Protein 1U3S (pdb70)

B-factor: mean 28.12, std 11.16, range [7.68, 67.07]

InterPro domains:
  IPR000536 Nuclear hormone receptor, ligand-binding domain [PF00104] (287-480)
  IPR000536 Nuclear hormone receptor, ligand-binding domain [PS51843] (264-498)
  IPR000536 Nuclear hormone receptor, ligand-binding domain [SM00430] (300-469)
  IPR001628 Zinc finger, nuclear hormone receptor-type [PF00105] (148-216)
  IPR001628 Zinc finger, nuclear hormone receptor-type [PR00047] (149-165)
  IPR001628 Zinc finger, nuclear hormone receptor-type [PR00047] (165-180)
  IPR001628 Zinc finger, nuclear hormone receptor-type [PR00047] (198-206)
  IPR001628 Zinc finger, nuclear hormone receptor-type [PR00047] (206-214)
  IPR001628 Zinc finger, nuclear hormone receptor-type [PS00031] (149-175)
  IPR001628 Zinc finger, nuclear hormone receptor-type [PS51030] (146-221)
  IPR001628 Zinc finger, nuclear hormone receptor-type [SM00399] (146-217)
  IPR001723 Nuclear hormone receptor [PR00398] (210-220)
  IPR001723 Nuclear hormone receptor [PR00398] (301-322)
  IPR001723 Nuclear hormone receptor [PR00398] (322-338)
  IPR001723 Nuclear hormone receptor [PR00398] (390-405)
  IPR001723 Nuclear hormone receptor [PR00398] (457-474)
  IPR013088 Zinc finger, NHR/GATA-type [G3DSA:3.30.50.10] (141-246)
  IPR021064 Estrogen receptor beta-like, N-terminal [PF12497] (12-125)
  IPR024178 Estrogen receptor/oestrogen-related receptor [PIRSF002527] (24-518)
  IPR028355 Estrogen receptor beta/gamma [PIRSF500102] (14-525)

CATH classification: 1.10.565.10

Sequence (468 aa):
LSPEQLVLTLLEAEPPHVLISRPSAPFTEASMMMSLTKLADKELVHMISWAKKIPGFVELSLFDQVRLLESCWMEVLMMGLMWRSIDHPGKLIFAPDLVLDRDEGKCVEGILEIFDMLLATTSRFRELKLQHKEYLCVKAMILLNSSMYADSSRKLAHLLNAVTDALVWVIAKSGISSQQQSMRLANLLMLLSHVRHASNKGMEHLLNMKCKNVVPVYDLLLEMLNAKLVQLLTTTLSPEQLVLTLLEAEPPHVLISRPSAPFTEASMMMSLTKLADKELVHMISWAKKIPGFVELSLFDQVRLLESCWMEVLMMGLMWRSIDHPGKLIFAPDLVLDRDEGKCVEGILEIFDMLLATTSRFRELKLQHKEYLCVKAMILLNSSSSRKLAHLLNAVTDALVWVIAKSGISSQQQSMRLANLLMLLSHVRHASNKGMEHLLNMKCKNVVPVYDLLLEMLNAKLVQLLTTT

Secondary structure (DSSP, 8-state):
--HHHHHHHHHTTPPPP------S----HHHHHHHHHHHHHHHHHHHHHHHHTSTTGGGS-HHHHHHHHHHHHHHHHHHHHHHHHTTSTT-EEEETTEEE-TTTTSSSTTHHHHHHHHHHHHHHHHHHT--HHHHHHHHHHHHHHSS---HHHHHHHHHHHHHHHHHHHHHHHT---HHHHHHHHHHHHHHHHHHHHHHHHHHHHHHHHHHHT-S---HHHHHHHH-/--HHHHHHHHHHTPPPPPP-BPPSSS--HHHHHHHHHHHHHHHHHHHHHHHTTSTTSTTS-HHHHHHHHHHHHHHHHHHHHHHHTTTSTT-EEEETBEEE-SGGGGSSTTHHHHHHHHHHHHHHHHHHT--HHHHHHHHHHHHHH---HHHHHHHHHHHHHHHHHHHHTT---HHHHHHHHHHHHHHHHHHHHHHHHHHHHHHHHHHHTSS---HHHHHHHH-/-HHHHHS--/-HHHHHHH-

Organism: Homo sapiens (NCBI:txid9606)

Foldseek 3Di:
DDLVVLLVLLVVLDFDADDQPDDQDDDAPLRQLQSVQSLLQVVLVSVLSSQVSRPLLVVAPPVLNLQLCLQQSLLLLLLVQLVVCLPPQQWGCSHPRRIDGLVSLVNDPLRSVLVVLSNVLSVLCNVLVPDPSLSSLLSNLCSLVGDDAVVNRVSSVVSNVSSLSSNLVVLVVVVDDPVVSVVSSCSSVVCSVSSSVSSVSVLVVVVVCVVVVSYPNDDVNVVSSVD/DVVVVVVDD/DALVVLLVQLVVLDFDFDADAQDPDQDAQQSVLARLQVLLVVVLVSVLSSQVSRPLSVVAPPVVNVQLCLLQSLLLLLLVQLVVCLVPQQWTPNGPNDIDGLVSLPSHPPCSVLVVLSNVLSVLCSVLVPDPSLSSLVSSLSSLVSGVPVSSVVSNVSSLNSNLVVLVVVPDDPVVSVVSSVSVVVSSVSSSVSSVSVLVSSVVCVVVVSYDNDDVSVVSSVD/DVVCVVPVD

Structure (mmCIF, N/CA/C/O backbone):
data_1U3S
#
_entry.id   1U3S
#
_cell.length_a   52.264
_cell.length_b   88.204
_cell.length_c   99.611
_cell.angle_alpha   90.00
_cell.angle_beta   90.00
_cell.angle_gamma   90.00
#
_symmetry.space_group_name_H-M   'P 21 21 21'
#
loop_
_entity.id
_entity.type
_entity.pdbx_description
1 polymer 'Estrogen receptor beta'
2 polymer 'steroid receptor coactivator-1'
3 non-polymer 3-(6-HYDROXY-NAPHTHALEN-2-YL)-BENZO[D]ISOOXAZOL-6-OL
4 water water
#
loop_
_atom_site.group_PDB
_atom_site.id
_atom_site.type_symbol
_atom_site.label_atom_id
_atom_site.label_alt_id
_atom_site.label_comp_id
_atom_site.label_asym_id
_atom_site.label_entity_id
_atom_site.label_seq_id
_atom_site.pdbx_PDB_ins_code
_atom_site.Cartn_x
_atom_site.Cartn_y
_atom_site.Cartn_z
_atom_site.occupancy
_atom_site.B_iso_or_equiv
_atom_site.auth_seq_id
_atom_site.auth_comp_id
_atom_site.auth_asym_id
_atom_site.auth_atom_id
_atom_site.pdbx_PDB_model_num
ATOM 1 N N . LEU A 1 3 ? -3.058 20.967 41.945 1.00 27.70 263 LEU A N 1
ATOM 2 C CA . LEU A 1 3 ? -2.109 22.029 42.395 1.00 26.40 263 LEU A CA 1
ATOM 3 C C . LEU A 1 3 ? -2.317 23.257 41.521 1.00 25.40 263 LEU A C 1
ATOM 4 O O . LEU A 1 3 ? -1.845 23.309 40.390 1.00 25.15 263 LEU A O 1
ATOM 9 N N . SER A 1 4 ? -3.036 24.240 42.046 1.00 24.43 264 SER A N 1
ATOM 10 C CA . SER A 1 4 ? -3.317 25.452 41.294 1.00 24.38 264 SER A CA 1
ATOM 11 C C . SER A 1 4 ? -2.077 26.337 41.121 1.00 23.87 264 SER A C 1
ATOM 12 O O . SER A 1 4 ? -1.090 26.195 41.845 1.00 23.48 264 SER A O 1
ATOM 15 N N . PRO A 1 5 ? -2.116 27.256 40.142 1.00 23.15 265 PRO A N 1
ATOM 16 C CA . PRO A 1 5 ? -1.007 28.169 39.871 1.00 23.73 265 PRO A CA 1
ATOM 17 C C . PRO A 1 5 ? -0.577 28.869 41.152 1.00 23.00 265 PRO A C 1
ATOM 18 O O . PRO A 1 5 ? 0.617 29.026 41.419 1.00 21.59 265 PRO A O 1
ATOM 22 N N . GLU A 1 6 ? -1.558 29.274 41.951 1.00 23.31 266 GLU A N 1
ATOM 23 C CA . GLU A 1 6 ? -1.269 29.949 43.208 1.00 25.20 266 GLU A CA 1
ATOM 24 C C . GLU A 1 6 ? -0.463 29.080 44.158 1.00 25.39 266 GLU A C 1
ATOM 25 O O . GLU A 1 6 ? 0.484 29.550 44.777 1.00 25.71 266 GLU A O 1
ATOM 31 N N . GLN A 1 7 ? -0.842 27.815 44.283 1.00 25.88 267 GLN A N 1
ATOM 32 C CA . GLN A 1 7 ? -0.136 26.918 45.183 1.00 26.39 267 GLN A CA 1
ATOM 33 C C . GLN A 1 7 ? 1.251 26.562 44.668 1.00 24.89 267 GLN A C 1
ATOM 34 O O . GLN A 1 7 ? 2.151 26.295 45.455 1.00 24.72 267 GLN A O 1
ATOM 40 N N . LEU A 1 8 ? 1.427 26.566 43.351 1.00 24.03 268 LEU A N 1
ATOM 41 C CA . LEU A 1 8 ? 2.726 26.264 42.768 1.00 22.75 268 LEU A CA 1
ATOM 42 C C . LEU A 1 8 ? 3.653 27.454 43.037 1.00 22.37 268 LEU A C 1
ATOM 43 O O . LEU A 1 8 ? 4.824 27.282 43.381 1.00 22.86 268 LEU A O 1
ATOM 48 N N . VAL A 1 9 ? 3.132 28.667 42.896 1.00 20.70 269 VAL A N 1
ATOM 49 C CA . VAL A 1 9 ? 3.950 29.841 43.164 1.00 20.01 269 VAL A CA 1
ATOM 50 C C . VAL A 1 9 ? 4.347 29.842 44.646 1.00 20.08 269 VAL A C 1
ATOM 51 O O . VAL A 1 9 ? 5.467 30.196 45.000 1.00 19.88 269 VAL A O 1
ATOM 55 N N . LEU A 1 10 ? 3.431 29.435 45.516 1.00 20.30 270 LEU A N 1
ATOM 56 C CA . LEU A 1 10 ? 3.741 29.402 46.936 1.00 21.13 270 LEU A CA 1
ATOM 57 C C . LEU A 1 10 ? 4.911 28.454 47.200 1.00 21.41 270 LEU A C 1
ATOM 58 O O . LEU A 1 10 ? 5.791 28.769 47.994 1.00 22.18 270 LEU A O 1
ATOM 63 N N . THR A 1 11 ? 4.934 27.303 46.533 1.00 21.00 271 THR A N 1
ATOM 64 C CA . THR A 1 11 ? 6.023 26.355 46.735 1.00 21.71 271 THR A CA 1
ATOM 65 C C . THR A 1 11 ? 7.366 26.864 46.203 1.00 21.63 271 THR A C 1
ATOM 66 O O . THR A 1 11 ? 8.424 26.405 46.630 1.00 23.21 271 THR A O 1
ATOM 70 N N . LEU A 1 12 ? 7.331 27.793 45.256 1.00 21.30 272 LEU A N 1
ATOM 71 C CA . LEU A 1 12 ? 8.566 28.365 44.728 1.00 20.41 272 LEU A CA 1
ATOM 72 C C . LEU A 1 12 ? 9.053 29.362 45.773 1.00 19.73 272 LEU A C 1
ATOM 73 O O . LEU A 1 12 ? 10.254 29.460 46.044 1.00 18.84 272 LEU A O 1
ATOM 78 N N . LEU A 1 13 ? 8.113 30.090 46.369 1.00 19.87 273 LEU A N 1
ATOM 79 C CA . LEU A 1 13 ? 8.458 31.060 47.400 1.00 22.03 273 LEU A CA 1
ATOM 80 C C . LEU A 1 13 ? 9.135 30.328 48.544 1.00 23.96 273 LEU A C 1
ATOM 81 O O . LEU A 1 13 ? 10.092 30.831 49.131 1.00 25.88 273 LEU A O 1
ATOM 86 N N . GLU A 1 14 ? 8.629 29.138 48.859 1.00 25.22 274 GLU A N 1
ATOM 87 C CA . GLU A 1 14 ? 9.182 28.330 49.941 1.00 25.62 274 GLU A CA 1
ATOM 88 C C . GLU A 1 14 ? 10.470 27.658 49.513 1.00 25.14 274 GLU A C 1
ATOM 89 O O . GLU A 1 14 ? 11.209 27.129 50.341 1.00 26.55 274 GLU A O 1
ATOM 95 N N . ALA A 1 15 ? 10.735 27.669 48.216 1.00 23.70 275 ALA A N 1
ATOM 96 C CA . ALA A 1 15 ? 11.951 27.074 47.702 1.00 23.56 275 ALA A CA 1
ATOM 97 C C . ALA A 1 15 ? 13.068 28.130 47.631 1.00 23.83 275 ALA A C 1
ATOM 98 O O . ALA A 1 15 ? 14.243 27.786 47.473 1.00 22.65 275 ALA A O 1
ATOM 100 N N . GLU A 1 16 ? 12.702 29.410 47.749 1.00 23.67 276 GLU A N 1
ATOM 101 C CA . GLU A 1 16 ? 13.685 30.492 47.690 1.00 23.58 276 GLU A CA 1
ATOM 102 C C . GLU A 1 16 ? 14.858 30.171 48.600 1.00 24.59 276 GLU A C 1
ATOM 103 O O . GLU A 1 16 ? 14.664 29.817 49.760 1.00 25.04 276 GLU A O 1
ATOM 109 N N . PRO A 1 17 ? 16.093 30.285 48.085 1.00 24.80 277 PRO A N 1
ATOM 110 C CA . PRO A 1 17 ? 17.271 29.997 48.906 1.00 24.93 277 PRO A CA 1
ATOM 111 C C . PRO A 1 17 ? 17.508 31.113 49.923 1.00 25.58 277 PRO A C 1
ATOM 112 O O . PRO A 1 17 ? 16.908 32.185 49.824 1.00 24.99 277 PRO A O 1
ATOM 116 N N . PRO A 1 18 ? 18.369 30.864 50.927 1.00 25.88 278 PRO A N 1
ATOM 117 C CA . PRO A 1 18 ? 18.671 31.868 51.951 1.00 27.15 278 PRO A CA 1
ATOM 118 C C . PRO A 1 18 ? 19.605 32.946 51.417 1.00 29.00 278 PRO A C 1
ATOM 119 O O . PRO A 1 18 ? 20.297 32.739 50.421 1.00 29.45 278 PRO A O 1
ATOM 123 N N . HIS A 1 19 ? 19.614 34.101 52.077 1.00 31.05 279 HIS A N 1
ATOM 124 C CA . HIS A 1 19 ? 20.471 35.200 51.669 1.00 32.64 279 HIS A CA 1
ATOM 125 C C . HIS A 1 19 ? 21.907 34.858 52.023 1.00 32.65 279 HIS A C 1
ATOM 126 O O . HIS A 1 19 ? 22.186 34.346 53.107 1.00 32.74 279 HIS A O 1
ATOM 133 N N . VAL A 1 20 ? 22.812 35.137 51.095 1.00 32.20 280 VAL A N 1
ATOM 134 C CA . VAL A 1 20 ? 24.217 34.830 51.287 1.00 31.90 280 VAL A CA 1
ATOM 135 C C . VAL A 1 20 ? 25.086 36.069 51.410 1.00 32.39 280 VAL A C 1
ATOM 136 O O . VAL A 1 20 ? 24.821 37.101 50.793 1.00 31.70 280 VAL A O 1
ATOM 140 N N . LEU A 1 21 ? 26.128 35.948 52.220 1.00 33.32 281 LEU A N 1
ATOM 141 C CA . LEU A 1 21 ? 27.076 37.023 52.434 1.00 34.77 281 LEU A CA 1
ATOM 142 C C . LEU A 1 21 ? 28.444 36.368 52.316 1.00 36.03 281 LEU A C 1
ATOM 143 O O . LEU A 1 21 ? 28.585 35.184 52.600 1.00 36.32 281 LEU A O 1
ATOM 148 N N . ILE A 1 22 ? 29.448 37.123 51.889 1.00 38.07 282 ILE A N 1
ATOM 149 C CA . ILE A 1 22 ? 30.788 36.568 51.731 1.00 39.73 282 ILE A CA 1
ATOM 150 C C . ILE A 1 22 ? 31.674 36.832 52.944 1.00 41.50 282 ILE A C 1
ATOM 151 O O . ILE A 1 22 ? 32.838 36.431 52.972 1.00 41.28 282 ILE A O 1
ATOM 156 N N . SER A 1 23 ? 31.115 37.504 53.947 1.00 43.53 283 SER A N 1
ATOM 157 C CA . SER A 1 23 ? 31.850 37.827 55.169 1.00 45.04 283 SER A CA 1
ATOM 158 C C . SER A 1 23 ? 33.106 38.646 54.908 1.00 46.28 283 SER A C 1
ATOM 159 O O . SER A 1 23 ? 34.163 38.368 55.470 1.00 47.11 283 SER A O 1
ATOM 162 N N . ARG A 1 24 ? 32.987 39.659 54.058 1.00 47.99 284 ARG A N 1
ATOM 163 C CA . ARG A 1 24 ? 34.121 40.519 53.739 1.00 49.97 284 ARG A CA 1
ATOM 164 C C . ARG A 1 24 ? 33.983 41.879 54.412 1.00 50.70 284 ARG A C 1
ATOM 165 O O . ARG A 1 24 ? 33.112 42.675 54.052 1.00 50.89 284 ARG A O 1
ATOM 173 N N . PRO A 1 25 ? 34.838 42.159 55.408 1.00 51.54 285 PRO A N 1
ATOM 174 C CA . PRO A 1 25 ? 34.772 43.451 56.101 1.00 51.88 285 PRO A CA 1
ATOM 175 C C . PRO A 1 25 ? 34.766 44.559 55.056 1.00 52.35 285 PRO A C 1
ATOM 176 O O . PRO A 1 25 ? 35.670 44.634 54.220 1.00 52.61 285 PRO A O 1
ATOM 180 N N . SER A 1 26 ? 33.736 45.400 55.091 1.00 52.60 286 SER A N 1
ATOM 181 C CA . SER A 1 26 ? 33.605 46.493 54.134 1.00 52.63 286 SER A CA 1
ATOM 182 C C . SER A 1 26 ? 34.966 47.148 53.888 1.00 52.41 286 SER A C 1
ATOM 183 O O . SER A 1 26 ? 35.654 47.542 54.828 1.00 52.81 286 SER A O 1
ATOM 186 N N . ALA A 1 27 ? 35.356 47.239 52.619 1.00 52.27 287 ALA A N 1
ATOM 187 C CA . ALA A 1 27 ? 36.636 47.837 52.239 1.00 51.92 287 ALA A CA 1
ATOM 188 C C . ALA A 1 27 ? 36.726 47.956 50.716 1.00 51.84 287 ALA A C 1
ATOM 189 O O . ALA A 1 27 ? 36.025 47.251 49.990 1.00 51.65 287 ALA A O 1
ATOM 191 N N . PRO A 1 28 ? 37.590 48.857 50.214 1.00 51.78 288 PRO A N 1
ATOM 192 C CA . PRO A 1 28 ? 37.761 49.058 48.771 1.00 51.10 288 PRO A CA 1
ATOM 193 C C . PRO A 1 28 ? 38.108 47.764 48.042 1.00 50.26 288 PRO A C 1
ATOM 194 O O . PRO A 1 28 ? 38.823 46.911 48.573 1.00 50.42 288 PRO A O 1
ATOM 198 N N . PHE A 1 29 ? 37.597 47.633 46.822 1.00 49.18 289 PHE A N 1
ATOM 199 C CA . PHE A 1 29 ? 37.825 46.449 45.998 1.00 47.69 289 PHE A CA 1
ATOM 200 C C . PHE A 1 29 ? 38.989 46.589 45.024 1.00 47.01 289 PHE A C 1
ATOM 201 O O . PHE A 1 29 ? 39.091 47.575 44.293 1.00 46.59 289 PHE A O 1
ATOM 209 N N . THR A 1 30 ? 39.867 45.594 45.024 1.00 46.47 290 THR A N 1
ATOM 210 C CA . THR A 1 30 ? 41.001 45.572 44.110 1.00 46.05 290 THR A CA 1
ATOM 211 C C . THR A 1 30 ? 40.679 44.468 43.100 1.00 46.08 290 THR A C 1
ATOM 212 O O . THR A 1 30 ? 39.637 43.820 43.217 1.00 46.29 290 THR A O 1
ATOM 216 N N . GLU A 1 31 ? 41.557 44.246 42.121 1.00 45.92 291 GLU A N 1
ATOM 217 C CA . GLU A 1 31 ? 41.315 43.213 41.112 1.00 45.45 291 GLU A CA 1
ATOM 218 C C . GLU A 1 31 ? 41.313 41.793 41.672 1.00 45.11 291 GLU A C 1
ATOM 219 O O . GLU A 1 31 ? 40.497 40.961 41.270 1.00 45.60 291 GLU A O 1
ATOM 225 N N . ALA A 1 32 ? 42.221 41.513 42.601 1.00 44.33 292 ALA A N 1
ATOM 226 C CA . ALA A 1 32 ? 42.300 40.184 43.196 1.00 43.05 292 ALA A CA 1
ATOM 227 C C . ALA A 1 32 ? 41.113 39.930 44.121 1.00 41.99 292 ALA A C 1
ATOM 228 O O . ALA A 1 32 ? 40.452 38.892 44.025 1.00 42.71 292 ALA A O 1
ATOM 230 N N . SER A 1 33 ? 40.836 40.877 45.012 1.00 40.11 293 SER A N 1
ATOM 231 C CA . SER A 1 33 ? 39.723 40.722 45.945 1.00 39.31 293 SER A CA 1
ATOM 232 C C . SER A 1 33 ? 38.356 40.723 45.254 1.00 37.69 293 SER A C 1
ATOM 233 O O . SER A 1 33 ? 37.426 40.066 45.720 1.00 38.21 293 SER A O 1
ATOM 236 N N . MET A 1 34 ? 38.220 41.443 44.145 1.00 35.38 294 MET A N 1
ATOM 237 C CA . MET A 1 34 ? 36.929 41.458 43.473 1.00 33.42 294 MET A CA 1
ATOM 238 C C . MET A 1 34 ? 36.562 40.107 42.858 1.00 31.60 294 MET A C 1
ATOM 239 O O . MET A 1 34 ? 35.473 39.605 43.102 1.00 31.33 294 MET A O 1
ATOM 244 N N . MET A 1 35 ? 37.457 39.519 42.068 1.00 30.59 295 MET A N 1
ATOM 245 C CA . MET A 1 35 ? 37.176 38.224 41.449 1.00 29.87 295 MET A CA 1
ATOM 246 C C . MET A 1 35 ? 37.109 37.142 42.512 1.00 29.39 295 MET A C 1
ATOM 247 O O . MET A 1 35 ? 36.345 36.181 42.398 1.00 28.72 295 MET A O 1
ATOM 252 N N . MET A 1 36 ? 37.927 37.308 43.545 1.00 28.78 296 MET A N 1
ATOM 253 C CA . MET A 1 36 ? 37.970 36.373 44.655 1.00 28.04 296 MET A CA 1
ATOM 254 C C . MET A 1 36 ? 36.585 36.363 45.299 1.00 25.75 296 MET A C 1
ATOM 255 O O . MET A 1 36 ? 36.046 35.299 45.596 1.00 24.98 296 MET A O 1
ATOM 260 N N . SER A 1 37 ? 36.012 37.553 45.491 1.00 23.31 297 SER A N 1
ATOM 261 C CA . SER A 1 37 ? 34.687 37.703 46.099 1.00 21.56 297 SER A CA 1
ATOM 262 C C . SER A 1 37 ? 33.571 37.157 45.222 1.00 20.81 297 SER A C 1
ATOM 263 O O . SER A 1 37 ? 32.663 36.483 45.708 1.00 21.21 297 SER A O 1
ATOM 266 N N . LEU A 1 38 ? 33.626 37.455 43.931 1.00 19.43 298 LEU A N 1
ATOM 267 C CA . LEU A 1 38 ? 32.605 36.962 43.018 1.00 19.68 298 LEU A CA 1
ATOM 268 C C . LEU A 1 38 ? 32.570 35.431 42.939 1.00 20.02 298 LEU A C 1
ATOM 269 O O . LEU A 1 38 ? 31.496 34.825 43.043 1.00 20.12 298 LEU A O 1
ATOM 274 N N . THR A 1 39 ? 33.736 34.804 42.777 1.00 20.81 299 THR A N 1
ATOM 275 C CA . THR A 1 39 ? 33.799 33.344 42.673 1.00 22.15 299 THR A CA 1
ATOM 276 C C . THR A 1 39 ? 33.457 32.647 43.983 1.00 21.70 299 THR A C 1
ATOM 277 O O . THR A 1 39 ? 32.827 31.594 43.986 1.00 21.27 299 THR A O 1
ATOM 281 N N . LYS A 1 40 ? 33.864 33.242 45.096 1.00 21.80 300 LYS A N 1
ATOM 282 C CA . LYS A 1 40 ? 33.585 32.667 46.406 1.00 22.45 300 LYS A CA 1
ATOM 283 C C . LYS A 1 40 ? 32.082 32.675 46.696 1.00 21.67 300 LYS A C 1
ATOM 284 O O . LYS A 1 40 ? 31.563 31.747 47.309 1.00 22.34 300 LYS A O 1
ATOM 290 N N . LEU A 1 41 ? 31.399 33.727 46.247 1.00 21.30 301 LEU A N 1
ATOM 291 C CA . LEU A 1 41 ? 29.956 33.892 46.436 1.00 20.85 301 LEU A CA 1
ATOM 292 C C . LEU A 1 41 ? 29.172 32.994 45.486 1.00 21.64 301 LEU A C 1
ATOM 293 O O . LEU A 1 41 ? 28.170 32.379 45.878 1.00 21.68 301 LEU A O 1
ATOM 298 N N . ALA A 1 42 ? 29.615 32.934 44.231 1.00 21.42 302 ALA A N 1
ATOM 299 C CA . ALA A 1 42 ? 28.947 32.097 43.239 1.00 20.66 302 ALA A CA 1
ATOM 300 C C . ALA A 1 42 ? 28.970 30.675 43.758 1.00 20.88 302 ALA A C 1
ATOM 301 O O . ALA A 1 42 ? 27.978 29.941 43.642 1.00 21.37 302 ALA A O 1
ATOM 303 N N . ASP A 1 43 ? 30.103 30.293 44.347 1.00 20.75 303 ASP A N 1
ATOM 304 C CA . ASP A 1 43 ? 30.256 28.948 44.875 1.00 20.81 303 ASP A CA 1
ATOM 305 C C . ASP A 1 43 ? 29.307 28.666 46.027 1.00 20.84 303 ASP A C 1
ATOM 306 O O . ASP A 1 43 ? 28.711 27.596 46.081 1.00 21.77 303 ASP A O 1
ATOM 311 N N . LYS A 1 44 ? 29.162 29.609 46.950 1.00 20.18 304 LYS A N 1
ATOM 312 C CA . LYS A 1 44 ? 28.247 29.390 48.059 1.00 21.09 304 LYS A CA 1
ATOM 313 C C . LYS A 1 44 ? 26.831 29.266 47.513 1.00 20.38 304 LYS A C 1
ATOM 314 O O . LYS A 1 44 ? 26.106 28.336 47.855 1.00 22.09 304 LYS A O 1
ATOM 320 N N . GLU A 1 45 ? 26.441 30.204 46.657 1.00 19.98 305 GLU A N 1
ATOM 321 C CA . GLU A 1 45 ? 25.097 30.199 46.079 1.00 18.73 305 GLU A CA 1
ATOM 322 C C . GLU A 1 45 ? 24.771 28.954 45.267 1.00 17.60 305 GLU A C 1
ATOM 323 O O . GLU A 1 45 ? 23.615 28.534 45.229 1.00 18.26 305 GLU A O 1
ATOM 329 N N . LEU A 1 46 ? 25.771 28.370 44.609 1.00 16.56 306 LEU A N 1
ATOM 330 C CA . LEU A 1 46 ? 25.540 27.158 43.828 1.00 15.38 306 LEU A CA 1
ATOM 331 C C . LEU A 1 46 ? 24.982 26.055 44.716 1.00 15.50 306 LEU A C 1
ATOM 332 O O . LEU A 1 46 ? 24.062 25.335 44.315 1.00 14.88 306 LEU A O 1
ATOM 337 N N . VAL A 1 47 ? 25.525 25.932 45.927 1.00 16.04 307 VAL A N 1
ATOM 338 C CA . VAL A 1 47 ? 25.056 24.927 46.882 1.00 16.60 307 VAL A CA 1
ATOM 339 C C . VAL A 1 47 ? 23.555 25.101 47.146 1.00 17.38 307 VAL A C 1
ATOM 340 O O . VAL A 1 47 ? 22.783 24.142 47.056 1.00 17.88 307 VAL A O 1
ATOM 344 N N . HIS A 1 48 ? 23.152 26.332 47.464 1.00 17.42 308 HIS A N 1
ATOM 345 C CA . HIS A 1 48 ? 21.754 26.654 47.745 1.00 16.87 308 HIS A CA 1
ATOM 346 C C . HIS A 1 48 ? 20.875 26.518 46.508 1.00 16.92 308 HIS A C 1
ATOM 347 O O . HIS A 1 48 ? 19.661 26.328 46.617 1.00 16.39 308 HIS A O 1
ATOM 354 N N . MET A 1 49 ? 21.482 26.626 45.330 1.00 16.59 309 MET A N 1
ATOM 355 C CA . MET A 1 49 ? 20.720 26.524 44.095 1.00 16.82 309 MET A CA 1
ATOM 356 C C . MET A 1 49 ? 20.235 25.094 43.907 1.00 17.09 309 MET A C 1
ATOM 357 O O . MET A 1 49 ? 19.102 24.856 43.471 1.00 17.29 309 MET A O 1
ATOM 362 N N . ILE A 1 50 ? 21.097 24.138 44.240 1.00 17.51 310 ILE A N 1
ATOM 363 C CA . ILE A 1 50 ? 20.743 22.732 44.111 1.00 16.70 310 ILE A CA 1
ATOM 364 C C . ILE A 1 50 ? 19.558 22.428 45.027 1.00 16.33 310 ILE A C 1
ATOM 365 O O . ILE A 1 50 ? 18.574 21.828 44.592 1.00 16.48 310 ILE A O 1
ATOM 370 N N . SER A 1 51 ? 19.637 22.866 46.282 1.00 15.33 311 SER A N 1
ATOM 371 C CA . SER A 1 51 ? 18.543 22.651 47.227 1.00 16.13 311 SER A CA 1
ATOM 372 C C . SER A 1 51 ? 17.280 23.336 46.715 1.00 15.74 311 SER A C 1
ATOM 373 O O . SER A 1 51 ? 16.180 22.770 46.790 1.00 15.89 311 SER A O 1
ATOM 376 N N . TRP A 1 52 ? 17.434 24.556 46.201 1.00 14.20 312 TRP A N 1
ATOM 377 C CA . TRP A 1 52 ? 16.297 25.299 45.658 1.00 14.12 312 TRP A CA 1
ATOM 378 C C . TRP A 1 52 ? 15.593 24.499 44.551 1.00 15.21 312 TRP A C 1
ATOM 379 O O . TRP A 1 52 ? 14.366 24.376 44.553 1.00 15.49 312 TRP A O 1
ATOM 390 N N . ALA A 1 53 ? 16.378 23.953 43.619 1.00 15.45 313 ALA A N 1
ATOM 391 C CA . ALA A 1 53 ? 15.848 23.179 42.495 1.00 15.44 313 ALA A CA 1
ATOM 392 C C . ALA A 1 53 ? 15.096 21.923 42.895 1.00 16.62 313 ALA A C 1
ATOM 393 O O . ALA A 1 53 ? 14.116 21.554 42.245 1.00 17.14 313 ALA A O 1
ATOM 395 N N . LYS A 1 54 ? 15.565 21.258 43.951 1.00 17.06 314 LYS A N 1
ATOM 396 C CA . LYS A 1 54 ? 14.946 20.018 44.430 1.00 17.49 314 LYS A CA 1
ATOM 397 C C . LYS A 1 54 ? 13.634 20.282 45.151 1.00 18.35 314 LYS A C 1
ATOM 398 O O . LYS A 1 54 ? 12.887 19.350 45.458 1.00 17.86 314 LYS A O 1
ATOM 404 N N . LYS A 1 55 ? 13.362 21.555 45.427 1.00 19.02 315 LYS A N 1
ATOM 405 C CA . LYS A 1 55 ? 12.127 21.934 46.098 1.00 18.79 315 LYS A CA 1
ATOM 406 C C . LYS A 1 55 ? 11.076 22.307 45.068 1.00 19.22 315 LYS A C 1
ATOM 407 O O . LYS A 1 55 ? 9.921 22.581 45.415 1.00 19.79 315 LYS A O 1
ATOM 413 N N . ILE A 1 56 ? 11.470 22.343 43.801 1.00 18.42 316 ILE A N 1
ATOM 414 C CA . ILE A 1 56 ? 10.499 22.663 42.766 1.00 19.36 316 ILE A CA 1
ATOM 415 C C . ILE A 1 56 ? 9.773 21.356 42.491 1.00 20.77 316 ILE A C 1
ATOM 416 O O . ILE A 1 56 ? 10.372 20.389 42.029 1.00 20.48 316 ILE A O 1
ATOM 421 N N . PRO A 1 57 ? 8.464 21.315 42.781 1.00 22.04 317 PRO A N 1
ATOM 422 C CA . PRO A 1 57 ? 7.670 20.107 42.568 1.00 22.43 317 PRO A CA 1
ATOM 423 C C . PRO A 1 57 ? 8.011 19.386 41.277 1.00 23.21 317 PRO A C 1
ATOM 424 O O . PRO A 1 57 ? 8.034 19.996 40.201 1.00 23.45 317 PRO A O 1
ATOM 428 N N . GLY A 1 58 ? 8.303 18.092 41.400 1.00 22.33 318 GLY A N 1
ATOM 429 C CA . GLY A 1 58 ? 8.612 17.286 40.235 1.00 21.69 318 GLY A CA 1
ATOM 430 C C . GLY A 1 58 ? 10.048 17.265 39.752 1.00 21.50 318 GLY A C 1
ATOM 431 O O . GLY A 1 58 ? 10.411 16.403 38.956 1.00 22.03 318 GLY A O 1
ATOM 432 N N . PHE A 1 59 ? 10.882 18.184 40.223 1.00 20.89 319 PHE A N 1
ATOM 433 C CA . PHE A 1 59 ? 12.265 18.205 39.761 1.00 20.77 319 PHE A CA 1
ATOM 434 C C . PHE A 1 59 ? 13.025 16.915 40.096 1.00 22.29 319 PHE A C 1
ATOM 435 O O . PHE A 1 59 ? 13.757 16.373 39.254 1.00 21.62 319 PHE A O 1
ATOM 443 N N . VAL A 1 60 ? 12.850 16.434 41.326 1.00 22.70 320 VAL A N 1
ATOM 444 C CA . VAL A 1 60 ? 13.513 15.217 41.776 1.00 23.57 320 VAL A CA 1
ATOM 445 C C . VAL A 1 60 ? 12.983 13.976 41.063 1.00 24.99 320 VAL A C 1
ATOM 446 O O . VAL A 1 60 ? 13.615 12.920 41.100 1.00 24.87 320 VAL A O 1
ATOM 450 N N . GLU A 1 61 ? 11.829 14.104 40.413 1.00 26.17 321 GLU A N 1
ATOM 451 C CA . GLU A 1 61 ? 11.241 12.986 39.681 1.00 27.72 321 GLU A CA 1
ATOM 452 C C . GLU A 1 61 ? 11.786 12.889 38.257 1.00 27.79 321 GLU A C 1
ATOM 453 O O . GLU A 1 61 ? 11.362 12.034 37.477 1.00 28.86 321 GLU A O 1
ATOM 459 N N . LEU A 1 62 ? 12.717 13.775 37.914 1.00 26.72 322 LEU A N 1
ATOM 460 C CA . LEU A 1 62 ? 13.342 13.750 36.593 1.00 25.22 322 LEU A CA 1
ATOM 461 C C . LEU A 1 62 ? 14.502 12.758 36.710 1.00 24.83 322 LEU A C 1
ATOM 462 O O . LEU A 1 62 ? 14.932 12.450 37.818 1.00 24.77 322 LEU A O 1
ATOM 467 N N . SER A 1 63 ? 15.000 12.240 35.590 1.00 24.10 323 SER A N 1
ATOM 468 C CA . SER A 1 63 ? 16.134 11.321 35.658 1.00 22.83 323 SER A CA 1
ATOM 469 C C . SER A 1 63 ? 17.304 12.143 36.202 1.00 22.95 323 SER A C 1
ATOM 470 O O . SER A 1 63 ? 17.260 13.373 36.180 1.00 23.05 323 SER A O 1
ATOM 473 N N . LEU A 1 64 ? 18.343 11.477 36.695 1.00 23.00 324 LEU A N 1
ATOM 474 C CA . LEU A 1 64 ? 19.493 12.188 37.236 1.00 22.41 324 LEU A CA 1
ATOM 475 C C . LEU A 1 64 ? 20.227 12.916 36.121 1.00 22.54 324 LEU A C 1
ATOM 476 O O . LEU A 1 64 ? 20.795 13.994 36.329 1.00 22.52 324 LEU A O 1
ATOM 481 N N . PHE A 1 65 ? 20.203 12.322 34.934 1.00 21.80 325 PHE A N 1
ATOM 482 C CA . PHE A 1 65 ? 20.855 12.904 33.781 1.00 22.38 325 PHE A CA 1
ATOM 483 C C . PHE A 1 65 ? 20.249 14.256 33.460 1.00 22.68 325 PHE A C 1
ATOM 484 O O . PHE A 1 65 ? 20.967 15.207 33.152 1.00 22.53 325 PHE A O 1
ATOM 492 N N . ASP A 1 66 ? 18.925 14.343 33.532 1.00 22.15 326 ASP A N 1
ATOM 493 C CA . ASP A 1 66 ? 18.256 15.600 33.237 1.00 21.84 326 ASP A CA 1
ATOM 494 C C . ASP A 1 66 ? 18.527 16.656 34.287 1.00 21.30 326 ASP A C 1
ATOM 495 O O . ASP A 1 66 ? 18.915 17.780 33.954 1.00 21.85 326 ASP A O 1
ATOM 500 N N . GLN A 1 67 ? 18.330 16.292 35.550 1.00 20.48 327 GLN A N 1
ATOM 501 C CA . GLN A 1 67 ? 18.554 17.211 36.655 1.00 20.51 327 GLN A CA 1
ATOM 502 C C . GLN A 1 67 ? 19.947 17.811 36.567 1.00 21.46 327 GLN A C 1
ATOM 503 O O . GLN A 1 67 ? 20.130 19.017 36.754 1.00 21.65 327 GLN A O 1
ATOM 509 N N . VAL A 1 68 ? 20.929 16.955 36.288 1.00 21.95 328 VAL A N 1
ATOM 510 C CA . VAL A 1 68 ? 22.316 17.384 36.174 1.00 21.43 328 VAL A CA 1
ATOM 511 C C . VAL A 1 68 ? 22.490 18.299 34.973 1.00 21.89 328 VAL A C 1
ATOM 512 O O . VAL A 1 68 ? 23.045 19.384 35.092 1.00 21.17 328 VAL A O 1
ATOM 516 N N . ARG A 1 69 ? 22.008 17.853 33.820 1.00 23.61 329 ARG A N 1
ATOM 517 C CA . ARG A 1 69 ? 22.129 18.627 32.590 1.00 25.39 329 ARG A CA 1
ATOM 518 C C . ARG A 1 69 ? 21.413 19.976 32.643 1.00 24.15 329 ARG A C 1
ATOM 519 O O . ARG A 1 69 ? 21.906 20.954 32.079 1.00 23.52 329 ARG A O 1
ATOM 527 N N . LEU A 1 70 ? 20.260 20.034 33.307 1.00 21.96 330 LEU A N 1
ATOM 528 C CA . LEU A 1 70 ? 19.518 21.293 33.405 1.00 20.15 330 LEU A CA 1
ATOM 529 C C . LEU A 1 70 ? 20.250 22.325 34.245 1.00 19.75 330 LEU A C 1
ATOM 530 O O . LEU A 1 70 ? 20.274 23.511 33.908 1.00 19.26 330 LEU A O 1
ATOM 535 N N . LEU A 1 71 ? 20.847 21.881 35.344 1.00 20.29 331 LEU A N 1
ATOM 536 C CA . LEU A 1 71 ? 21.571 22.791 36.225 1.00 20.05 331 LEU A CA 1
ATOM 537 C C . LEU A 1 71 ? 22.919 23.210 35.648 1.00 20.08 331 LEU A C 1
ATOM 538 O O . LEU A 1 71 ? 23.328 24.351 35.823 1.00 20.49 331 LEU A O 1
ATOM 543 N N . GLU A 1 72 ? 23.605 22.300 34.962 1.00 20.42 332 GLU A N 1
ATOM 544 C CA . GLU A 1 72 ? 24.902 22.624 34.365 1.00 21.16 332 GLU A CA 1
ATOM 545 C C . GLU A 1 72 ? 24.705 23.666 33.278 1.00 20.63 332 GLU A C 1
ATOM 546 O O . GLU A 1 72 ? 25.580 24.486 32.994 1.00 21.54 332 GLU A O 1
ATOM 552 N N . SER A 1 73 ? 23.527 23.638 32.685 1.00 19.96 333 SER A N 1
ATOM 553 C CA . SER A 1 73 ? 23.195 24.546 31.613 1.00 19.45 333 SER A CA 1
ATOM 554 C C . SER A 1 73 ? 22.767 25.946 32.047 1.00 19.45 333 SER A C 1
ATOM 555 O O . SER A 1 73 ? 23.150 26.947 31.430 1.00 20.50 333 SER A O 1
ATOM 558 N N . CYS A 1 74 ? 22.000 26.018 33.127 1.00 18.79 334 CYS A N 1
ATOM 559 C CA . CYS A 1 74 ? 21.447 27.285 33.589 1.00 18.30 334 CYS A CA 1
ATOM 560 C C . CYS A 1 74 ? 22.039 27.939 34.822 1.00 18.35 334 CYS A C 1
ATOM 561 O O . CYS A 1 74 ? 21.693 29.086 35.108 1.00 19.07 334 CYS A O 1
ATOM 564 N N . TRP A 1 75 ? 22.901 27.245 35.558 1.00 18.05 335 TRP A N 1
ATOM 565 C CA . TRP A 1 75 ? 23.410 27.824 36.803 1.00 18.44 335 TRP A CA 1
ATOM 566 C C . TRP A 1 75 ? 23.833 29.284 36.735 1.00 17.98 335 TRP A C 1
ATOM 567 O O . TRP A 1 75 ? 23.522 30.054 37.636 1.00 18.79 335 TRP A O 1
ATOM 578 N N . MET A 1 76 ? 24.512 29.686 35.671 1.00 18.21 336 MET A N 1
ATOM 579 C CA . MET A 1 76 ? 24.940 31.074 35.578 1.00 19.48 336 MET A CA 1
ATOM 580 C C . MET A 1 76 ? 23.782 32.049 35.367 1.00 19.03 336 MET A C 1
ATOM 581 O O . MET A 1 76 ? 23.841 33.183 35.836 1.00 19.02 336 MET A O 1
ATOM 586 N N . GLU A 1 77 ? 22.751 31.616 34.647 1.00 17.76 337 GLU A N 1
ATOM 587 C CA . GLU A 1 77 ? 21.592 32.466 34.380 1.00 17.62 337 GLU A CA 1
ATOM 588 C C . GLU A 1 77 ? 20.765 32.668 35.627 1.00 16.19 337 GLU A C 1
ATOM 589 O O . GLU A 1 77 ? 20.234 33.750 35.851 1.00 16.14 337 GLU A O 1
ATOM 595 N N . VAL A 1 78 ? 20.629 31.615 36.424 1.00 14.47 338 VAL A N 1
ATOM 596 C CA . VAL A 1 78 ? 19.857 31.713 37.654 1.00 13.71 338 VAL A CA 1
ATOM 597 C C . VAL A 1 78 ? 20.599 32.625 38.637 1.00 13.20 338 VAL A C 1
ATOM 598 O O . VAL A 1 78 ? 19.974 33.381 39.378 1.00 12.68 338 VAL A O 1
ATOM 602 N N . LEU A 1 79 ? 21.930 32.578 38.636 1.00 13.06 339 LEU A N 1
ATOM 603 C CA . LEU A 1 79 ? 22.677 33.460 39.528 1.00 13.78 339 LEU A CA 1
ATOM 604 C C . LEU A 1 79 ? 22.425 34.904 39.097 1.00 14.49 339 LEU A C 1
ATOM 605 O O . LEU A 1 79 ? 22.119 35.763 39.929 1.00 15.69 339 LEU A O 1
ATOM 610 N N . MET A 1 80 ? 22.536 35.174 37.799 1.00 12.77 340 MET A N 1
ATOM 611 C CA . MET A 1 80 ? 22.320 36.532 37.312 1.00 12.95 340 MET A CA 1
ATOM 612 C C . MET A 1 80 ? 20.880 37.010 37.522 1.00 13.84 340 MET A C 1
ATOM 613 O O . MET A 1 80 ? 20.647 38.182 37.840 1.00 13.50 340 MET A O 1
ATOM 618 N N . MET A 1 81 ? 19.918 36.109 37.359 1.00 14.01 341 MET A N 1
ATOM 619 C CA . MET A 1 81 ? 18.524 36.478 37.553 1.00 14.93 341 MET A CA 1
ATOM 620 C C . MET A 1 81 ? 18.310 36.842 39.017 1.00 15.67 341 MET A C 1
ATOM 621 O O . MET A 1 81 ? 17.498 37.707 39.338 1.00 16.04 341 MET A O 1
ATOM 626 N N . GLY A 1 82 ? 19.047 36.179 39.904 1.00 15.81 342 GLY A N 1
ATOM 627 C CA . GLY A 1 82 ? 18.915 36.463 41.322 1.00 16.47 342 GLY A CA 1
ATOM 628 C C . GLY A 1 82 ? 19.587 37.787 41.614 1.00 17.47 342 GLY A C 1
ATOM 629 O O . GLY A 1 82 ? 19.189 38.543 42.514 1.00 17.82 342 GLY A O 1
ATOM 630 N N . LEU A 1 83 ? 20.625 38.072 40.844 1.00 17.33 343 LEU A N 1
ATOM 631 C CA . LEU A 1 83 ? 21.342 39.320 40.999 1.00 18.73 343 LEU A CA 1
ATOM 632 C C . LEU A 1 83 ? 20.425 40.482 40.613 1.00 18.85 343 LEU A C 1
ATOM 633 O O . LEU A 1 83 ? 20.305 41.457 41.344 1.00 18.77 343 LEU A O 1
ATOM 638 N N . MET A 1 84 ? 19.766 40.362 39.469 1.00 19.58 344 MET A N 1
ATOM 639 C CA . MET A 1 84 ? 18.892 41.424 38.992 1.00 21.52 344 MET A CA 1
ATOM 640 C C . MET A 1 84 ? 17.727 41.709 39.934 1.00 22.02 344 MET A C 1
ATOM 641 O O . MET A 1 84 ? 17.371 42.867 40.136 1.00 21.58 344 MET A O 1
ATOM 646 N N . TRP A 1 85 ? 17.134 40.673 40.522 1.00 22.08 345 TRP A N 1
ATOM 647 C CA . TRP A 1 85 ? 16.026 40.901 41.450 1.00 21.42 345 TRP A CA 1
ATOM 648 C C . TRP A 1 85 ? 16.491 41.730 42.637 1.00 21.10 345 TRP A C 1
ATOM 649 O O . TRP A 1 85 ? 15.825 42.681 43.036 1.00 22.35 345 TRP A O 1
ATOM 660 N N . ARG A 1 86 ? 17.641 41.362 43.194 1.00 21.08 346 ARG A N 1
ATOM 661 C CA . ARG A 1 86 ? 18.207 42.054 44.349 1.00 19.95 346 ARG A CA 1
ATOM 662 C C . ARG A 1 86 ? 18.667 43.477 44.062 1.00 19.71 346 ARG A C 1
ATOM 663 O O . ARG A 1 86 ? 18.774 44.291 44.971 1.00 20.16 346 ARG A O 1
ATOM 671 N N . SER A 1 87 ? 18.950 43.782 42.805 1.00 20.18 347 SER A N 1
ATOM 672 C CA . SER A 1 87 ? 19.436 45.116 42.458 1.00 21.03 347 SER A CA 1
ATOM 673 C C . SER A 1 87 ? 18.328 46.020 41.943 1.00 21.80 347 SER A C 1
ATOM 674 O O . SER A 1 87 ? 18.510 47.229 41.810 1.00 21.28 347 SER A O 1
ATOM 677 N N . ILE A 1 88 ? 17.179 45.421 41.663 1.00 23.24 348 ILE A N 1
ATOM 678 C CA . ILE A 1 88 ? 16.056 46.146 41.107 1.00 25.28 348 ILE A CA 1
ATOM 679 C C . ILE A 1 88 ? 15.742 47.475 41.807 1.00 26.71 348 ILE A C 1
ATOM 680 O O . ILE A 1 88 ? 15.389 48.456 41.150 1.00 26.74 348 ILE A O 1
ATOM 685 N N . ASP A 1 89 ? 15.901 47.525 43.127 1.00 28.07 349 ASP A N 1
ATOM 686 C CA . ASP A 1 89 ? 15.618 48.750 43.873 1.00 28.30 349 ASP A CA 1
ATOM 687 C C . ASP A 1 89 ? 16.828 49.631 44.112 1.00 28.55 349 ASP A C 1
ATOM 688 O O . ASP A 1 89 ? 16.820 50.451 45.022 1.00 29.47 349 ASP A O 1
ATOM 693 N N . HIS A 1 90 ? 17.873 49.473 43.317 1.00 29.27 350 HIS A N 1
ATOM 694 C CA . HIS A 1 90 ? 19.069 50.279 43.518 1.00 28.98 350 HIS A CA 1
ATOM 695 C C . HIS A 1 90 ? 19.692 50.647 42.188 1.00 29.01 350 HIS A C 1
ATOM 696 O O . HIS A 1 90 ? 20.719 50.091 41.798 1.00 29.83 350 HIS A O 1
ATOM 703 N N . PRO A 1 91 ? 19.072 51.588 41.461 1.00 29.15 351 PRO A N 1
ATOM 704 C CA . PRO A 1 91 ? 19.642 51.972 40.168 1.00 28.63 351 PRO A CA 1
ATOM 705 C C . PRO A 1 91 ? 21.141 52.264 40.249 1.00 28.25 351 PRO A C 1
ATOM 706 O O . PRO A 1 91 ? 21.623 52.856 41.210 1.00 27.84 351 PRO A O 1
ATOM 710 N N . GLY A 1 92 ? 21.872 51.798 39.243 1.00 28.72 352 GLY A N 1
ATOM 711 C CA . GLY A 1 92 ? 23.303 52.011 39.200 1.00 28.03 352 GLY A CA 1
ATOM 712 C C . GLY A 1 92 ? 24.154 50.957 39.883 1.00 28.00 352 GLY A C 1
ATOM 713 O O . GLY A 1 92 ? 25.336 50.834 39.561 1.00 27.92 352 GLY A O 1
ATOM 714 N N . LYS A 1 93 ? 23.576 50.189 40.808 1.00 27.06 353 LYS A N 1
ATOM 715 C CA . LYS A 1 93 ? 24.354 49.170 41.530 1.00 26.16 353 LYS A CA 1
ATOM 716 C C . LYS A 1 93 ? 23.947 47.721 41.269 1.00 24.34 353 LYS A C 1
ATOM 717 O O . LYS A 1 93 ? 22.825 47.436 40.846 1.00 23.92 353 LYS A O 1
ATOM 723 N N . LEU A 1 94 ? 24.880 46.810 41.523 1.00 22.91 354 LEU A N 1
ATOM 724 C CA . LEU A 1 94 ? 24.639 45.375 41.367 1.00 20.88 354 LEU A CA 1
ATOM 725 C C . LEU A 1 94 ? 24.817 44.760 42.750 1.00 20.55 354 LEU A C 1
ATOM 726 O O . LEU A 1 94 ? 25.942 44.574 43.216 1.00 21.01 354 LEU A O 1
ATOM 731 N N . ILE A 1 95 ? 23.707 44.456 43.407 1.00 19.80 355 ILE A N 1
ATOM 732 C CA . ILE A 1 95 ? 23.765 43.894 44.744 1.00 20.26 355 ILE A CA 1
ATOM 733 C C . ILE A 1 95 ? 24.041 42.393 44.731 1.00 20.07 355 ILE A C 1
ATOM 734 O O . ILE A 1 95 ? 23.131 41.582 44.913 1.00 20.47 355 ILE A O 1
ATOM 739 N N . PHE A 1 96 ? 25.298 42.019 44.521 1.00 20.00 356 PHE A N 1
ATOM 740 C CA . PHE A 1 96 ? 25.645 40.604 44.506 1.00 19.84 356 PHE A CA 1
ATOM 741 C C . PHE A 1 96 ? 25.338 40.049 45.888 1.00 19.49 356 PHE A C 1
ATOM 742 O O . PHE A 1 96 ? 24.779 38.968 46.028 1.00 19.69 356 PHE A O 1
ATOM 750 N N . ALA A 1 97 ? 25.692 40.814 46.909 1.00 19.97 357 ALA A N 1
ATOM 751 C CA . ALA A 1 97 ? 25.444 40.427 48.291 1.00 20.33 357 ALA A CA 1
ATOM 752 C C . ALA A 1 97 ? 25.494 41.696 49.124 1.00 20.83 357 ALA A C 1
ATOM 753 O O . ALA A 1 97 ? 26.088 42.690 48.715 1.00 21.69 357 ALA A O 1
ATOM 755 N N . PRO A 1 98 ? 24.864 41.683 50.303 1.00 21.08 358 PRO A N 1
ATOM 756 C CA . PRO A 1 98 ? 24.876 42.871 51.153 1.00 21.51 358 PRO A CA 1
ATOM 757 C C . PRO A 1 98 ? 26.288 43.405 51.389 1.00 22.06 358 PRO A C 1
ATOM 758 O O . PRO A 1 98 ? 26.498 44.619 51.418 1.00 21.78 358 PRO A O 1
ATOM 762 N N . ASP A 1 99 ? 27.253 42.499 51.554 1.00 22.66 359 ASP A N 1
ATOM 763 C CA . ASP A 1 99 ? 28.644 42.892 51.783 1.00 24.20 359 ASP A CA 1
ATOM 764 C C . ASP A 1 99 ? 29.511 42.802 50.524 1.00 24.87 359 ASP A C 1
ATOM 765 O O . ASP A 1 99 ? 30.733 42.694 50.607 1.00 24.53 359 ASP A O 1
ATOM 770 N N . LEU A 1 100 ? 28.860 42.862 49.361 1.00 26.32 360 LEU A N 1
ATOM 771 C CA . LEU A 1 100 ? 29.529 42.820 48.056 1.00 27.11 360 LEU A CA 1
ATOM 772 C C . LEU A 1 100 ? 28.705 43.607 47.025 1.00 28.37 360 LEU A C 1
ATOM 773 O O . LEU A 1 100 ? 27.978 43.024 46.212 1.00 28.53 360 LEU A O 1
ATOM 778 N N . VAL A 1 101 ? 28.823 44.934 47.072 1.00 29.57 361 VAL A N 1
ATOM 779 C CA . VAL A 1 101 ? 28.090 45.821 46.167 1.00 30.68 361 VAL A CA 1
ATOM 780 C C . VAL A 1 101 ? 29.057 46.530 45.228 1.00 32.40 361 VAL A C 1
ATOM 781 O O . VAL A 1 101 ? 30.027 47.150 45.681 1.00 33.23 361 VAL A O 1
ATOM 785 N N . LEU A 1 102 ? 28.782 46.458 43.926 1.00 33.70 362 LEU A N 1
ATOM 786 C CA . LEU A 1 102 ? 29.664 47.053 42.927 1.00 35.17 362 LEU A CA 1
ATOM 787 C C . LEU A 1 102 ? 29.058 48.078 41.961 1.00 37.28 362 LEU A C 1
ATOM 788 O O . LEU A 1 102 ? 27.903 47.971 41.559 1.00 36.97 362 LEU A O 1
ATOM 793 N N . ASP A 1 103 ? 29.867 49.073 41.595 1.00 41.58 363 ASP A N 1
ATOM 794 C CA . ASP A 1 103 ? 29.473 50.114 40.640 1.00 44.29 363 ASP A CA 1
ATOM 795 C C . ASP A 1 103 ? 30.020 49.676 39.294 1.00 44.82 363 ASP A C 1
ATOM 796 O O . ASP A 1 103 ? 30.647 48.623 39.173 1.00 44.71 363 ASP A O 1
ATOM 801 N N . ARG A 1 104 ? 29.806 50.512 38.292 1.00 46.02 364 ARG A N 1
ATOM 802 C CA . ARG A 1 104 ? 30.298 50.234 36.959 1.00 46.63 364 ARG A CA 1
ATOM 803 C C . ARG A 1 104 ? 31.776 50.597 36.931 1.00 47.00 364 ARG A C 1
ATOM 804 O O . ARG A 1 104 ? 32.555 50.017 36.179 1.00 47.22 364 ARG A O 1
ATOM 812 N N . ASP A 1 105 ? 32.153 51.563 37.762 1.00 47.61 365 ASP A N 1
ATOM 813 C CA . ASP A 1 105 ? 33.533 52.025 37.834 1.00 47.81 365 ASP A CA 1
ATOM 814 C C . ASP A 1 105 ? 34.440 51.013 38.509 1.00 47.59 365 ASP A C 1
ATOM 815 O O . ASP A 1 105 ? 35.644 50.983 38.256 1.00 47.13 365 ASP A O 1
ATOM 820 N N . GLU A 1 106 ? 33.859 50.186 39.369 1.00 47.28 366 GLU A N 1
ATOM 821 C CA . GLU A 1 106 ? 34.628 49.177 40.081 1.00 46.99 366 GLU A CA 1
ATOM 822 C C . GLU A 1 106 ? 34.881 47.996 39.160 1.00 46.72 366 GLU A C 1
ATOM 823 O O . GLU A 1 106 ? 35.860 47.272 39.320 1.00 47.26 366 GLU A O 1
ATOM 829 N N . GLY A 1 107 ? 33.988 47.807 38.195 1.00 46.28 367 GLY A N 1
ATOM 830 C CA . GLY A 1 107 ? 34.134 46.714 37.254 1.00 45.72 367 GLY A CA 1
ATOM 831 C C . GLY A 1 107 ? 35.154 47.047 36.187 1.00 45.77 367 GLY A C 1
ATOM 832 O O . GLY A 1 107 ? 35.466 46.211 35.341 1.00 46.04 367 GLY A O 1
ATOM 833 N N . LYS A 1 108 ? 35.674 48.270 36.229 1.00 45.71 368 LYS A N 1
ATOM 834 C CA . LYS A 1 108 ? 36.673 48.724 35.265 1.00 46.38 368 LYS A CA 1
ATOM 835 C C . LYS A 1 108 ? 38.054 48.153 35.557 1.00 46.59 368 LYS A C 1
ATOM 836 O O . LYS A 1 108 ? 38.790 47.795 34.635 1.00 46.29 368 LYS A O 1
ATOM 842 N N . CYS A 1 109 ? 38.412 48.069 36.836 1.00 46.38 369 CYS A N 1
ATOM 843 C CA . CYS A 1 109 ? 39.722 47.557 37.197 1.00 46.30 369 CYS A CA 1
ATOM 844 C C . CYS A 1 109 ? 39.991 46.205 36.545 1.00 44.58 369 CYS A C 1
ATOM 845 O O . CYS A 1 109 ? 41.128 45.911 36.183 1.00 44.80 369 CYS A O 1
ATOM 848 N N . VAL A 1 110 ? 38.951 45.392 36.371 1.00 42.80 370 VAL A N 1
ATOM 849 C CA . VAL A 1 110 ? 39.114 44.084 35.733 1.00 40.50 370 VAL A CA 1
ATOM 850 C C . VAL A 1 110 ? 38.649 44.116 34.285 1.00 39.21 370 VAL A C 1
ATOM 851 O O . VAL A 1 110 ? 37.499 44.442 33.997 1.00 39.10 370 VAL A O 1
ATOM 855 N N . GLU A 1 111 ? 39.561 43.768 33.383 1.00 37.89 371 GLU A N 1
ATOM 856 C CA . GLU A 1 111 ? 39.306 43.748 31.948 1.00 36.30 371 GLU A CA 1
ATOM 857 C C . GLU A 1 111 ? 38.238 42.739 31.523 1.00 34.87 371 GLU A C 1
ATOM 858 O O . GLU A 1 111 ? 38.248 41.592 31.969 1.00 34.67 371 GLU A O 1
ATOM 864 N N . GLY A 1 112 ? 37.326 43.174 30.654 1.00 32.93 372 GLY A N 1
ATOM 865 C CA . GLY A 1 112 ? 36.268 42.300 30.170 1.00 31.19 372 GLY A CA 1
ATOM 866 C C . GLY A 1 112 ? 35.028 42.242 31.052 1.00 30.59 372 GLY A C 1
ATOM 867 O O . GLY A 1 112 ? 33.971 41.771 30.619 1.00 29.50 372 GLY A O 1
ATOM 868 N N . ILE A 1 113 ? 35.159 42.733 32.284 1.00 29.07 373 ILE A N 1
ATOM 869 C CA . ILE A 1 113 ? 34.071 42.733 33.250 1.00 28.59 373 ILE A CA 1
ATOM 870 C C . ILE A 1 113 ? 33.081 43.881 33.066 1.00 29.10 373 ILE A C 1
ATOM 871 O O . ILE A 1 113 ? 31.869 43.700 33.225 1.00 28.74 373 ILE A O 1
ATOM 876 N N . LEU A 1 114 ? 33.589 45.060 32.728 1.00 29.80 374 LEU A N 1
ATOM 877 C CA . LEU A 1 114 ? 32.726 46.219 32.545 1.00 30.40 374 LEU A CA 1
ATOM 878 C C . LEU A 1 114 ? 31.636 45.922 31.511 1.00 30.58 374 LEU A C 1
ATOM 879 O O . LEU A 1 114 ? 30.510 46.411 31.615 1.00 31.50 374 LEU A O 1
ATOM 884 N N . GLU A 1 115 ? 31.973 45.104 30.523 1.00 30.28 375 GLU A N 1
ATOM 885 C CA . GLU A 1 115 ? 31.024 44.727 29.486 1.00 30.94 375 GLU A CA 1
ATOM 886 C C . GLU A 1 115 ? 29.878 43.934 30.103 1.00 30.29 375 GLU A C 1
ATOM 887 O O . GLU A 1 115 ? 28.706 44.240 29.881 1.00 31.69 375 GLU A O 1
ATOM 893 N N . ILE A 1 116 ? 30.233 42.912 30.878 1.00 28.52 376 ILE A N 1
ATOM 894 C CA . ILE A 1 116 ? 29.260 42.046 31.533 1.00 25.77 376 ILE A CA 1
ATOM 895 C C . ILE A 1 116 ? 28.389 42.795 32.535 1.00 24.13 376 ILE A C 1
ATOM 896 O O . ILE A 1 116 ? 27.181 42.566 32.598 1.00 24.24 376 ILE A O 1
ATOM 901 N N . PHE A 1 117 ? 28.998 43.671 33.330 1.00 22.13 377 PHE A N 1
ATOM 902 C CA . PHE A 1 117 ? 28.238 44.456 34.302 1.00 20.41 377 PHE A CA 1
ATOM 903 C C . PHE A 1 117 ? 27.216 45.304 33.546 1.00 19.92 377 PHE A C 1
ATOM 904 O O . PHE A 1 117 ? 26.058 45.395 33.946 1.00 19.08 377 PHE A O 1
ATOM 912 N N . ASP A 1 118 ? 27.639 45.913 32.443 1.00 20.62 378 ASP A N 1
ATOM 913 C CA . ASP A 1 118 ? 26.721 46.733 31.652 1.00 20.79 378 ASP A CA 1
ATOM 914 C C . ASP A 1 118 ? 25.529 45.926 31.153 1.00 20.53 378 ASP A C 1
ATOM 915 O O . ASP A 1 118 ? 24.412 46.431 31.130 1.00 21.15 378 ASP A O 1
ATOM 920 N N . MET A 1 119 ? 25.756 44.679 30.748 1.00 19.93 379 MET A N 1
ATOM 921 C CA . MET A 1 119 ? 24.650 43.852 30.293 1.00 19.33 379 MET A CA 1
ATOM 922 C C . MET A 1 119 ? 23.725 43.579 31.472 1.00 18.60 379 MET A C 1
ATOM 923 O O . MET A 1 119 ? 22.504 43.633 31.345 1.00 19.53 379 MET A O 1
ATOM 928 N N . LEU A 1 120 ? 24.314 43.295 32.626 1.00 16.85 380 LEU A N 1
ATOM 929 C CA . LEU A 1 120 ? 23.534 43.023 33.820 1.00 15.22 380 LEU A CA 1
ATOM 930 C C . LEU A 1 120 ? 22.789 44.271 34.295 1.00 15.89 380 LEU A C 1
ATOM 931 O O . LEU A 1 120 ? 21.634 44.173 34.720 1.00 16.67 380 LEU A O 1
ATOM 936 N N . LEU A 1 121 ? 23.434 45.437 34.226 1.00 14.83 381 LEU A N 1
ATOM 937 C CA . LEU A 1 121 ? 22.791 46.682 34.656 1.00 15.46 381 LEU A CA 1
ATOM 938 C C . LEU A 1 121 ? 21.646 47.086 33.735 1.00 16.40 381 LEU A C 1
ATOM 939 O O . LEU A 1 121 ? 20.605 47.565 34.192 1.00 16.38 381 LEU A O 1
ATOM 944 N N . ALA A 1 122 ? 21.842 46.896 32.437 1.00 16.80 382 ALA A N 1
ATOM 945 C CA . ALA A 1 122 ? 20.820 47.239 31.458 1.00 17.54 382 ALA A CA 1
ATOM 946 C C . ALA A 1 122 ? 19.566 46.372 31.630 1.00 18.42 382 ALA A C 1
ATOM 947 O O . ALA A 1 122 ? 18.434 46.879 31.607 1.00 17.94 382 ALA A O 1
ATOM 949 N N . THR A 1 123 ? 19.768 45.065 31.803 1.00 18.35 383 THR A N 1
ATOM 950 C CA . THR A 1 123 ? 18.649 44.143 31.971 1.00 18.21 383 THR A CA 1
ATOM 951 C C . THR A 1 123 ? 17.979 44.361 33.339 1.00 18.97 383 THR A C 1
ATOM 952 O O . THR A 1 123 ? 16.761 44.244 33.463 1.00 19.05 383 THR A O 1
ATOM 956 N N . THR A 1 124 ? 18.765 44.688 34.361 1.00 19.22 384 THR A N 1
ATOM 957 C CA . THR A 1 124 ? 18.194 44.950 35.679 1.00 20.14 384 THR A CA 1
ATOM 958 C C . THR A 1 124 ? 17.342 46.203 35.528 1.00 21.41 384 THR A C 1
ATOM 959 O O . THR A 1 124 ? 16.242 46.312 36.085 1.00 21.85 384 THR A O 1
ATOM 963 N N . SER A 1 125 ? 17.871 47.149 34.762 1.00 22.45 385 SER A N 1
ATOM 964 C CA . SER A 1 125 ? 17.177 48.402 34.504 1.00 23.52 385 SER A CA 1
ATOM 965 C C . SER A 1 125 ? 15.881 48.127 33.751 1.00 23.50 385 SER A C 1
ATOM 966 O O . SER A 1 125 ? 14.869 48.774 33.981 1.00 23.73 385 SER A O 1
ATOM 969 N N . ARG A 1 126 ? 15.914 47.154 32.850 1.00 24.74 386 ARG A N 1
ATOM 970 C CA . ARG A 1 126 ? 14.728 46.818 32.085 1.00 25.80 386 ARG A CA 1
ATOM 971 C C . ARG A 1 126 ? 13.628 46.240 32.970 1.00 25.74 386 ARG A C 1
ATOM 972 O O . ARG A 1 126 ? 12.461 46.600 32.831 1.00 25.58 386 ARG A O 1
ATOM 980 N N . PHE A 1 127 ? 13.999 45.341 33.877 1.00 25.81 387 PHE A N 1
ATOM 981 C CA . PHE A 1 127 ? 13.033 44.737 34.788 1.00 25.74 387 PHE A CA 1
ATOM 982 C C . PHE A 1 127 ? 12.488 45.806 35.728 1.00 26.41 387 PHE A C 1
ATOM 983 O O . PHE A 1 127 ? 11.338 45.734 36.180 1.00 25.78 387 PHE A O 1
ATOM 991 N N . ARG A 1 128 ? 13.328 46.792 36.029 1.00 26.93 388 ARG A N 1
ATOM 992 C CA . ARG A 1 128 ? 12.949 47.886 36.916 1.00 27.14 388 ARG A CA 1
ATOM 993 C C . ARG A 1 128 ? 11.858 48.784 36.326 1.00 27.82 388 ARG A C 1
ATOM 994 O O . ARG A 1 128 ? 11.011 49.294 37.066 1.00 28.32 388 ARG A O 1
ATOM 1002 N N . GLU A 1 129 ? 11.863 48.994 35.011 1.00 27.69 389 GLU A N 1
ATOM 1003 C CA . GLU A 1 129 ? 10.823 49.842 34.443 1.00 28.91 389 GLU A CA 1
ATOM 1004 C C . GLU A 1 129 ? 9.517 49.084 34.219 1.00 27.61 389 GLU A C 1
ATOM 1005 O O . GLU A 1 129 ? 8.458 49.698 34.060 1.00 27.44 389 GLU A O 1
ATOM 1011 N N . LEU A 1 130 ? 9.591 47.753 34.232 1.00 25.55 390 LEU A N 1
ATOM 1012 C CA . LEU A 1 130 ? 8.400 46.913 34.076 1.00 23.24 390 LEU A CA 1
ATOM 1013 C C . LEU A 1 130 ? 7.830 46.647 35.469 1.00 22.24 390 LEU A C 1
ATOM 1014 O O . LEU A 1 130 ? 6.727 46.105 35.617 1.00 20.71 390 LEU A O 1
ATOM 1019 N N . LYS A 1 131 ? 8.602 47.027 36.484 1.00 21.04 391 LYS A N 1
ATOM 1020 C CA . LYS A 1 131 ? 8.220 46.826 37.873 1.00 20.82 391 LYS A CA 1
ATOM 1021 C C . LYS A 1 131 ? 8.030 45.345 38.175 1.00 20.56 391 LYS A C 1
ATOM 1022 O O . LYS A 1 131 ? 6.990 44.921 38.682 1.00 20.15 391 LYS A O 1
ATOM 1028 N N . LEU A 1 132 ? 9.055 44.566 37.851 1.00 20.44 392 LEU A N 1
ATOM 1029 C CA . LEU A 1 132 ? 9.052 43.130 38.091 1.00 20.24 392 LEU A CA 1
ATOM 1030 C C . LEU A 1 132 ? 8.547 42.868 39.506 1.00 20.45 392 LEU A C 1
ATOM 1031 O O . LEU A 1 132 ? 9.080 43.421 40.472 1.00 20.19 392 LEU A O 1
ATOM 1036 N N . GLN A 1 133 ? 7.513 42.036 39.619 1.00 20.35 393 GLN A N 1
ATOM 1037 C CA . GLN A 1 133 ? 6.932 41.690 40.912 1.00 19.81 393 GLN A CA 1
ATOM 1038 C C . GLN A 1 133 ? 7.629 40.451 41.444 1.00 18.93 393 GLN A C 1
ATOM 1039 O O . GLN A 1 133 ? 8.070 39.607 40.666 1.00 17.44 393 GLN A O 1
ATOM 1045 N N . HIS A 1 134 ? 7.732 40.345 42.768 1.00 18.62 394 HIS A N 1
ATOM 1046 C CA . HIS A 1 134 ? 8.401 39.207 43.388 1.00 17.22 394 HIS A CA 1
ATOM 1047 C C . HIS A 1 134 ? 7.886 37.861 42.876 1.00 16.58 394 HIS A C 1
ATOM 1048 O O . HIS A 1 134 ? 8.679 36.983 42.518 1.00 16.14 394 HIS A O 1
ATOM 1055 N N . LYS A 1 135 ? 6.566 37.693 42.837 1.00 16.36 395 LYS A N 1
ATOM 1056 C CA . LYS A 1 135 ? 5.998 36.438 42.359 1.00 16.62 395 LYS A CA 1
ATOM 1057 C C . LYS A 1 135 ? 6.394 36.175 40.915 1.00 16.44 395 LYS A C 1
ATOM 1058 O O . LYS A 1 135 ? 6.572 35.018 40.525 1.00 17.42 395 LYS A O 1
ATOM 1064 N N . GLU A 1 136 ? 6.530 37.232 40.118 1.00 15.27 396 GLU A N 1
ATOM 1065 C CA . GLU A 1 136 ? 6.926 37.065 38.723 1.00 16.35 396 GLU A CA 1
ATOM 1066 C C . GLU A 1 136 ? 8.374 36.587 38.703 1.00 16.24 396 GLU A C 1
ATOM 1067 O O . GLU A 1 136 ? 8.757 35.718 37.918 1.00 16.16 396 GLU A O 1
ATOM 1073 N N . TYR A 1 137 ? 9.176 37.174 39.576 1.00 16.21 397 TYR A N 1
ATOM 1074 C CA . TYR A 1 137 ? 10.572 36.818 39.679 1.00 17.09 397 TYR A CA 1
ATOM 1075 C C . TYR A 1 137 ? 10.696 35.318 39.926 1.00 16.90 397 TYR A C 1
ATOM 1076 O O . TYR A 1 137 ? 11.519 34.649 39.305 1.00 17.04 397 TYR A O 1
ATOM 1085 N N . LEU A 1 138 ? 9.860 34.798 40.820 1.00 15.84 398 LEU A N 1
ATOM 1086 C CA . LEU A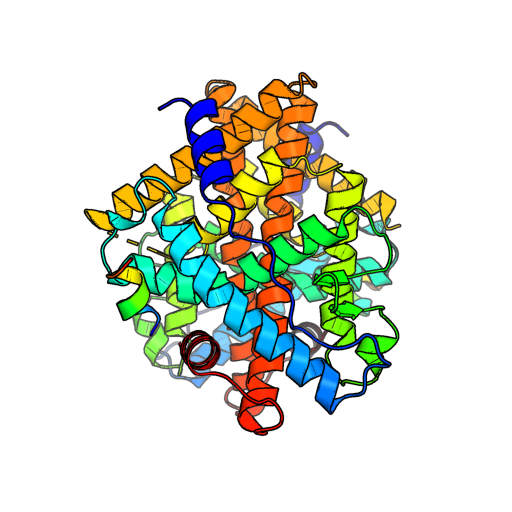 1 138 ? 9.868 33.375 41.171 1.00 16.13 398 LEU A CA 1
ATOM 1087 C C . LEU A 1 138 ? 9.618 32.440 39.992 1.00 16.98 398 LEU A C 1
ATOM 1088 O O . LEU A 1 138 ? 10.340 31.450 39.806 1.00 17.53 398 LEU A O 1
ATOM 1093 N N . CYS A 1 139 ? 8.584 32.741 39.210 1.00 16.16 399 CYS A N 1
ATOM 1094 C CA . CYS A 1 139 ? 8.249 31.923 38.058 1.00 16.00 399 CYS A CA 1
ATOM 1095 C C . CYS A 1 139 ? 9.341 32.012 37.013 1.00 16.62 399 CYS A C 1
ATOM 1096 O O . CYS A 1 139 ? 9.819 30.991 36.516 1.00 17.95 399 CYS A O 1
ATOM 1099 N N . VAL A 1 140 ? 9.739 33.237 36.686 1.00 16.03 400 VAL A N 1
ATOM 1100 C CA . VAL A 1 140 ? 10.778 33.461 35.698 1.00 15.48 400 VAL A CA 1
ATOM 1101 C C . VAL A 1 140 ? 12.052 32.696 36.064 1.00 16.80 400 VAL A C 1
ATOM 1102 O O . VAL A 1 140 ? 12.621 31.983 35.230 1.00 17.56 400 VAL A O 1
ATOM 1106 N N . LYS A 1 141 ? 12.501 32.822 37.307 1.00 16.22 401 LYS A N 1
ATOM 1107 C CA . LYS A 1 141 ? 13.717 32.122 37.691 1.00 17.15 401 LYS A CA 1
ATOM 1108 C C . LYS A 1 141 ? 13.560 30.619 37.537 1.00 18.01 401 LYS A C 1
ATOM 1109 O O . LYS A 1 141 ? 14.518 29.935 37.168 1.00 18.76 401 LYS A O 1
ATOM 1115 N N . ALA A 1 142 ? 12.358 30.107 37.817 1.00 17.95 402 ALA A N 1
ATOM 1116 C CA . ALA A 1 142 ? 12.089 28.675 37.700 1.00 17.11 402 ALA A CA 1
ATOM 1117 C C . ALA A 1 142 ? 12.100 28.281 36.236 1.00 17.95 402 ALA A C 1
ATOM 1118 O O . ALA A 1 142 ? 12.665 27.252 35.868 1.00 18.67 402 ALA A O 1
ATOM 1120 N N . MET A 1 143 ? 11.462 29.100 35.404 1.00 17.66 403 MET A N 1
ATOM 1121 C CA . MET A 1 143 ? 11.408 28.840 33.973 1.00 17.70 403 MET A CA 1
ATOM 1122 C C . MET A 1 143 ? 12.814 28.782 33.373 1.00 16.76 403 MET A C 1
ATOM 1123 O O . MET A 1 143 ? 13.057 28.033 32.428 1.00 17.19 403 MET A O 1
ATOM 1128 N N . ILE A 1 144 ? 13.743 29.567 33.912 1.00 15.66 404 ILE A N 1
ATOM 1129 C CA . ILE A 1 144 ? 15.104 29.556 33.382 1.00 15.20 404 ILE A CA 1
ATOM 1130 C C . ILE A 1 144 ? 15.706 28.162 33.583 1.00 15.60 404 ILE A C 1
ATOM 1131 O O . ILE A 1 144 ? 16.355 27.614 32.692 1.00 15.59 404 ILE A O 1
ATOM 1136 N N . LEU A 1 145 ? 15.470 27.582 34.750 1.00 15.12 405 LEU A N 1
ATOM 1137 C CA . LEU A 1 145 ? 15.978 26.253 35.042 1.00 15.66 405 LEU A CA 1
ATOM 1138 C C . LEU A 1 145 ? 15.355 25.194 34.136 1.00 16.15 405 LEU A C 1
ATOM 1139 O O . LEU A 1 145 ? 16.065 24.402 33.504 1.00 17.24 405 LEU A O 1
ATOM 1144 N N . LEU A 1 146 ? 14.029 25.190 34.062 1.00 16.14 406 LEU A N 1
ATOM 1145 C CA . LEU A 1 146 ? 13.315 24.198 33.269 1.00 16.58 406 LEU A CA 1
ATOM 1146 C C . LEU A 1 146 ? 13.404 24.343 31.757 1.00 18.30 406 LEU A C 1
ATOM 1147 O O . LEU A 1 146 ? 13.169 23.379 31.039 1.00 17.94 406 LEU A O 1
ATOM 1152 N N . ASN A 1 147 ? 13.768 25.530 31.276 1.00 21.03 407 ASN A N 1
ATOM 1153 C CA . ASN A 1 147 ? 13.862 25.791 29.842 1.00 23.97 407 ASN A CA 1
ATOM 1154 C C . ASN A 1 147 ? 15.295 26.024 29.354 1.00 27.92 407 ASN A C 1
ATOM 1155 O O . ASN A 1 147 ? 15.525 26.325 28.181 1.00 27.33 407 ASN A O 1
ATOM 1160 N N . SER A 1 148 ? 16.256 25.867 30.258 1.00 33.15 408 SER A N 1
ATOM 1161 C CA . SER A 1 148 ? 17.664 26.085 29.943 1.00 37.90 408 SER A CA 1
ATOM 1162 C C . SER A 1 148 ? 18.188 25.155 28.863 1.00 42.10 408 SER A C 1
ATOM 1163 O O . SER A 1 148 ? 18.121 25.470 27.674 1.00 43.53 408 SER A O 1
ATOM 1166 N N . SER A 1 149 ? 18.718 24.012 29.281 1.00 45.85 409 SER A N 1
ATOM 1167 C CA . SER A 1 149 ? 19.274 23.050 28.344 1.00 49.47 409 SER A CA 1
ATOM 1168 C C . SER A 1 149 ? 18.321 22.668 27.236 1.00 51.93 409 SER A C 1
ATOM 1169 O O . SER A 1 149 ? 17.113 22.548 27.447 1.00 51.57 409 SER A O 1
ATOM 1172 N N . MET A 1 150 ? 18.890 22.485 26.050 1.00 55.20 410 MET A N 1
ATOM 1173 C CA . MET A 1 150 ? 18.132 22.074 24.879 1.00 58.73 410 MET A CA 1
ATOM 1174 C C . MET A 1 150 ? 17.879 20.587 25.140 1.00 60.49 410 MET A C 1
ATOM 1175 O O . MET A 1 150 ? 18.822 19.836 25.421 1.00 61.36 410 MET A O 1
ATOM 1180 N N . TYR A 1 151 ? 16.623 20.158 25.041 1.00 62.15 411 TYR A N 1
ATOM 1181 C CA . TYR A 1 151 ? 16.253 18.761 25.286 1.00 63.18 411 TYR A CA 1
ATOM 1182 C C . TYR A 1 151 ? 17.223 18.053 26.235 1.00 63.93 411 TYR A C 1
ATOM 1183 O O . TYR A 1 151 ? 17.501 18.536 27.342 1.00 64.54 411 TYR A O 1
ATOM 1192 N N . ALA A 1 160 ? 12.050 9.008 27.304 1.00 58.68 420 ALA A N 1
ATOM 1193 C CA . ALA A 1 160 ? 10.840 9.755 26.977 1.00 58.79 420 ALA A CA 1
ATOM 1194 C C . ALA A 1 160 ? 10.027 10.037 28.237 1.00 58.64 420 ALA A C 1
ATOM 1195 O O . ALA A 1 160 ? 9.327 11.046 28.329 1.00 58.88 420 ALA A O 1
ATOM 1197 N N . ASP A 1 161 ? 10.132 9.140 29.210 1.00 58.49 421 ASP A N 1
ATOM 1198 C CA . ASP A 1 161 ? 9.402 9.276 30.465 1.00 58.28 421 ASP A CA 1
ATOM 1199 C C . ASP A 1 161 ? 9.789 10.550 31.220 1.00 57.01 421 ASP A C 1
ATOM 1200 O O . ASP A 1 161 ? 8.924 11.274 31.715 1.00 57.23 421 ASP A O 1
ATOM 1205 N N . SER A 1 162 ? 11.089 10.817 31.305 1.00 54.94 422 SER A N 1
ATOM 1206 C CA . SER A 1 162 ? 11.590 11.993 32.001 1.00 52.73 422 SER A CA 1
ATOM 1207 C C . SER A 1 162 ? 11.290 13.267 31.213 1.00 51.77 422 SER A C 1
ATOM 1208 O O . SER A 1 162 ? 10.828 14.262 31.773 1.00 50.89 422 SER A O 1
ATOM 1211 N N . SER A 1 163 ? 11.551 13.220 29.912 1.00 50.31 423 SER A N 1
ATOM 1212 C CA . SER A 1 163 ? 11.332 14.361 29.034 1.00 48.93 423 SER A CA 1
ATOM 1213 C C . SER A 1 163 ? 9.914 14.929 29.100 1.00 48.44 423 SER A C 1
ATOM 1214 O O . SER A 1 163 ? 9.735 16.146 29.162 1.00 48.12 423 SER A O 1
ATOM 1217 N N . ARG A 1 164 ? 8.911 14.054 29.071 1.00 47.78 424 ARG A N 1
ATOM 1218 C CA . ARG A 1 164 ? 7.515 14.490 29.141 1.00 46.68 424 ARG A CA 1
ATOM 1219 C C . ARG A 1 164 ? 7.243 15.212 30.457 1.00 45.30 424 ARG A C 1
ATOM 1220 O O . ARG A 1 164 ? 6.456 16.160 30.503 1.00 45.37 424 ARG A O 1
ATOM 1228 N N . LYS A 1 165 ? 7.897 14.757 31.524 1.00 43.49 425 LYS A N 1
ATOM 1229 C CA . LYS A 1 165 ? 7.737 15.360 32.849 1.00 41.15 425 LYS A CA 1
ATOM 1230 C C . LYS A 1 165 ? 8.291 16.780 32.863 1.00 38.07 425 LYS A C 1
ATOM 1231 O O . LYS A 1 165 ? 7.757 17.653 33.546 1.00 38.67 425 LYS A O 1
ATOM 1237 N N . LEU A 1 166 ? 9.366 17.001 32.113 1.00 34.19 426 LEU A N 1
ATOM 1238 C CA . LEU A 1 166 ? 9.992 18.314 32.038 1.00 32.17 426 LEU A CA 1
ATOM 1239 C C . LEU A 1 166 ? 9.015 19.297 31.409 1.00 31.22 426 LEU A C 1
ATOM 1240 O O . LEU A 1 166 ? 8.684 20.324 32.001 1.00 29.88 426 LEU A O 1
ATOM 1245 N N . ALA A 1 167 ? 8.550 18.965 30.208 1.00 30.53 427 ALA A N 1
ATOM 1246 C CA . ALA A 1 167 ? 7.601 19.801 29.488 1.00 29.53 427 ALA A CA 1
ATOM 1247 C C . ALA A 1 167 ? 6.376 20.031 30.363 1.00 28.51 427 ALA A C 1
ATOM 1248 O O . ALA A 1 167 ? 5.843 21.138 30.429 1.00 27.59 427 ALA A O 1
ATOM 1250 N N . HIS A 1 168 ? 5.938 18.977 31.037 1.00 28.09 428 HIS A N 1
ATOM 1251 C CA . HIS A 1 168 ? 4.778 19.068 31.909 1.00 28.62 428 HIS A CA 1
ATOM 1252 C C . HIS A 1 168 ? 5.080 20.039 33.044 1.00 27.40 428 HIS A C 1
ATOM 1253 O O . HIS A 1 168 ? 4.236 20.858 33.421 1.00 26.62 428 HIS A O 1
ATOM 1260 N N . LEU A 1 169 ? 6.299 19.954 33.570 1.00 26.56 429 LEU A N 1
ATOM 1261 C CA . LEU A 1 169 ? 6.734 20.817 34.666 1.00 25.02 429 LEU A CA 1
ATOM 1262 C C . LEU A 1 169 ? 6.938 22.261 34.186 1.00 23.54 429 LEU A C 1
ATOM 1263 O O . LEU A 1 169 ? 6.557 23.219 34.869 1.00 23.04 429 LEU A O 1
ATOM 1268 N N . LEU A 1 170 ? 7.536 22.411 33.011 1.00 22.00 430 LEU A N 1
ATOM 1269 C CA . LEU A 1 170 ? 7.775 23.731 32.441 1.00 21.72 430 LEU A CA 1
ATOM 1270 C C . LEU A 1 170 ? 6.427 24.378 32.147 1.00 21.28 430 LEU A C 1
ATOM 1271 O O . LEU A 1 170 ? 6.232 25.569 32.378 1.00 21.69 430 LEU A O 1
ATOM 1276 N N . ASN A 1 171 ? 5.493 23.579 31.644 1.00 20.44 431 ASN A N 1
ATOM 1277 C CA . ASN A 1 171 ? 4.160 24.075 31.321 1.00 19.61 431 ASN A CA 1
ATOM 1278 C C . ASN A 1 171 ? 3.507 24.610 32.591 1.00 18.93 431 ASN A C 1
ATOM 1279 O O . ASN A 1 171 ? 2.916 25.693 32.598 1.00 18.48 431 ASN A O 1
ATOM 1284 N N . ALA A 1 172 ? 3.630 23.842 33.670 1.00 18.05 432 ALA A N 1
ATOM 1285 C CA . ALA A 1 172 ? 3.063 24.223 34.955 1.00 17.08 432 ALA A CA 1
ATOM 1286 C C . ALA A 1 172 ? 3.551 25.600 35.411 1.00 16.54 432 ALA A C 1
ATOM 1287 O O . ALA A 1 172 ? 2.759 26.424 35.847 1.00 17.13 432 ALA A O 1
ATOM 1289 N N . VAL A 1 173 ? 4.852 25.852 35.300 1.00 17.35 433 VAL A N 1
ATOM 1290 C CA . VAL A 1 173 ? 5.425 27.136 35.709 1.00 16.47 433 VAL A CA 1
ATOM 1291 C C . VAL A 1 173 ? 5.004 28.241 34.753 1.00 16.40 433 VAL A C 1
ATOM 1292 O O . VAL A 1 173 ? 4.789 29.386 35.165 1.00 16.32 433 VAL A O 1
ATOM 1296 N N . THR A 1 174 ? 4.880 27.913 33.473 1.00 15.53 434 THR A N 1
ATOM 1297 C CA . THR A 1 174 ? 4.467 28.927 32.516 1.00 15.67 434 THR A CA 1
ATOM 1298 C C . THR A 1 174 ? 3.074 29.389 32.929 1.00 16.01 434 THR A C 1
ATOM 1299 O O . THR A 1 174 ? 2.785 30.582 33.034 1.00 16.07 434 THR A O 1
ATOM 1303 N N . ASP A 1 175 ? 2.225 28.407 33.182 1.00 16.76 435 ASP A N 1
ATOM 1304 C CA . ASP A 1 175 ? 0.851 28.630 33.583 1.00 17.28 435 ASP A CA 1
ATOM 1305 C C . ASP A 1 175 ? 0.796 29.407 34.898 1.00 16.36 435 ASP A C 1
ATOM 1306 O O . ASP A 1 175 ? -0.175 30.117 35.160 1.00 14.88 435 ASP A O 1
ATOM 1311 N N . ALA A 1 176 ? 1.834 29.276 35.728 1.00 14.82 436 ALA A N 1
ATOM 1312 C CA . ALA A 1 176 ? 1.863 29.994 37.003 1.00 13.53 436 ALA A CA 1
ATOM 1313 C C . ALA A 1 176 ? 2.168 31.471 36.740 1.00 13.08 436 ALA A C 1
ATOM 1314 O O . ALA A 1 176 ? 1.589 32.356 37.372 1.00 13.13 436 ALA A O 1
ATOM 1316 N N . LEU A 1 177 ? 3.075 31.733 35.802 1.00 12.03 437 LEU A N 1
ATOM 1317 C CA . LEU A 1 177 ? 3.421 33.101 35.454 1.00 12.05 437 LEU A CA 1
ATOM 1318 C C . LEU A 1 177 ? 2.222 33.822 34.815 1.00 12.50 437 LEU A C 1
ATOM 1319 O O . LEU A 1 177 ? 2.000 35.003 35.069 1.00 13.29 437 LEU A O 1
ATOM 1324 N N . VAL A 1 178 ? 1.456 33.121 33.984 1.00 12.78 438 VAL A N 1
ATOM 1325 C CA . VAL A 1 178 ? 0.281 33.719 33.352 1.00 13.77 438 VAL A CA 1
ATOM 1326 C C . VAL A 1 178 ? -0.684 34.158 34.448 1.00 14.81 438 VAL A C 1
ATOM 1327 O O . VAL A 1 178 ? -1.180 35.288 34.456 1.00 16.44 438 VAL A O 1
ATOM 1331 N N . TRP A 1 179 ? -0.933 33.260 35.390 1.00 15.60 439 TRP A N 1
ATOM 1332 C CA . TRP A 1 179 ? -1.829 33.544 36.497 1.00 16.03 439 TRP A CA 1
ATOM 1333 C C . TRP A 1 179 ? -1.395 34.803 37.275 1.00 16.51 439 TRP A C 1
ATOM 1334 O O . TRP A 1 179 ? -2.201 35.707 37.519 1.00 17.73 439 TRP A O 1
ATOM 1345 N N . VAL A 1 180 ? -0.125 34.863 37.665 1.00 15.94 440 VAL A N 1
ATOM 1346 C CA . VAL A 1 180 ? 0.389 36.016 38.406 1.00 15.40 440 VAL A CA 1
ATOM 1347 C C . VAL A 1 180 ? 0.060 37.308 37.657 1.00 16.49 440 VAL A C 1
ATOM 1348 O O . VAL A 1 180 ? -0.393 38.294 38.243 1.00 15.57 440 VAL A O 1
ATOM 1352 N N . ILE A 1 181 ? 0.299 37.293 36.351 1.00 17.13 441 ILE A N 1
ATOM 1353 C CA . ILE A 1 181 ? 0.032 38.455 35.531 1.00 17.72 441 ILE A CA 1
ATOM 1354 C C . ILE A 1 181 ? -1.468 38.725 35.530 1.00 18.80 441 ILE A C 1
ATOM 1355 O O . ILE A 1 181 ? -1.899 39.873 35.584 1.00 16.61 441 ILE A O 1
ATOM 1360 N N . ALA A 1 182 ? -2.259 37.655 35.482 1.00 20.05 442 ALA A N 1
ATOM 1361 C CA . ALA A 1 182 ? -3.709 37.800 35.472 1.00 21.62 442 ALA A CA 1
ATOM 1362 C C . ALA A 1 182 ? -4.223 38.516 36.720 1.00 22.96 442 ALA A C 1
ATOM 1363 O O . ALA A 1 182 ? -5.146 39.324 36.622 1.00 22.64 442 ALA A O 1
ATOM 1365 N N . LYS A 1 183 ? -3.622 38.221 37.878 1.00 24.72 443 LYS A N 1
ATOM 1366 C CA . LYS A 1 183 ? -4.016 38.823 39.159 1.00 25.76 443 LYS A CA 1
ATOM 1367 C C . LYS A 1 183 ? -3.668 40.304 39.269 1.00 26.11 443 LYS A C 1
ATOM 1368 O O . LYS A 1 183 ? -4.208 41.006 40.121 1.00 26.47 443 LYS A O 1
ATOM 1374 N N . SER A 1 184 ? -2.759 40.789 38.433 1.00 26.72 444 SER A N 1
ATOM 1375 C CA . SER A 1 184 ? -2.396 42.205 38.502 1.00 27.44 444 SER A CA 1
ATOM 1376 C C . SER A 1 184 ? -3.634 43.011 38.112 1.00 28.95 444 SER A C 1
ATOM 1377 O O . SER A 1 184 ? -3.679 44.234 38.276 1.00 29.27 444 SER A O 1
ATOM 1380 N N . GLY A 1 185 ? -4.633 42.308 37.582 1.00 29.26 445 GLY A N 1
ATOM 1381 C CA . GLY A 1 185 ? -5.875 42.944 37.181 1.00 29.71 445 GLY A CA 1
ATOM 1382 C C . GLY A 1 185 ? -5.840 43.840 35.950 1.00 29.86 445 GLY A C 1
ATOM 1383 O O . GLY A 1 185 ? -6.876 44.373 35.553 1.00 30.06 445 GLY A O 1
ATOM 1384 N N . ILE A 1 186 ? -4.674 44.008 35.330 1.00 29.38 446 ILE A N 1
ATOM 1385 C CA . ILE A 1 186 ? -4.587 44.870 34.155 1.00 27.92 446 ILE A CA 1
ATOM 1386 C C . ILE A 1 186 ? -5.365 44.322 32.965 1.00 29.22 446 ILE A C 1
ATOM 1387 O O . ILE A 1 186 ? -5.969 43.244 33.025 1.00 29.00 446 ILE A O 1
ATOM 1392 N N . SER A 1 187 ? -5.340 45.102 31.889 1.00 30.18 447 SER A N 1
ATOM 1393 C CA . SER A 1 187 ? -6.003 44.792 30.630 1.00 30.10 447 SER A CA 1
ATOM 1394 C C . SER A 1 187 ? -5.543 43.442 30.105 1.00 30.64 447 SER A C 1
ATOM 1395 O O . SER A 1 187 ? -4.475 42.952 30.479 1.00 31.14 447 SER A O 1
ATOM 1398 N N . SER A 1 188 ? -6.350 42.834 29.243 1.00 30.65 448 SER A N 1
ATOM 1399 C CA . SER A 1 188 ? -5.989 41.547 28.661 1.00 30.90 448 SER A CA 1
ATOM 1400 C C . SER A 1 188 ? -4.859 41.778 27.647 1.00 30.88 448 SER A C 1
ATOM 1401 O O . SER A 1 188 ? -3.950 40.958 27.509 1.00 30.42 448 SER A O 1
ATOM 1404 N N . GLN A 1 189 ? -4.935 42.900 26.940 1.00 30.50 449 GLN A N 1
ATOM 1405 C CA . GLN A 1 189 ? -3.919 43.278 25.964 1.00 31.00 449 GLN A CA 1
ATOM 1406 C C . GLN A 1 189 ? -2.636 43.558 26.736 1.00 30.26 449 GLN A C 1
ATOM 1407 O O . GLN A 1 189 ? -1.562 43.099 26.358 1.00 31.31 449 GLN A O 1
ATOM 1413 N N . GLN A 1 190 ? -2.762 44.315 27.822 1.00 29.37 450 GLN A N 1
ATOM 1414 C CA . GLN A 1 190 ? -1.627 44.661 28.669 1.00 28.98 450 GLN A CA 1
ATOM 1415 C C . GLN A 1 190 ? -1.009 43.425 29.327 1.00 27.52 450 GLN A C 1
ATOM 1416 O O . GLN A 1 190 ? 0.192 43.396 29.599 1.00 27.12 450 GLN A O 1
ATOM 1422 N N . GLN A 1 191 ? -1.848 42.425 29.588 1.00 25.79 451 GLN A N 1
ATOM 1423 C CA . GLN A 1 191 ? -1.430 41.168 30.195 1.00 24.77 451 GLN A CA 1
ATOM 1424 C C . GLN A 1 191 ? -0.540 40.395 29.224 1.00 23.31 451 GLN A C 1
ATOM 1425 O O . GLN A 1 191 ? 0.492 39.850 29.610 1.00 20.94 451 GLN A O 1
ATOM 1431 N N . SER A 1 192 ? -0.956 40.351 27.961 1.00 23.04 452 SER A N 1
ATOM 1432 C CA . SER A 1 192 ? -0.199 39.667 26.918 1.00 23.28 452 SER A CA 1
ATOM 1433 C C . SER A 1 192 ? 1.112 40.399 26.628 1.00 22.63 452 SER A C 1
ATOM 1434 O O . SER A 1 192 ? 2.155 39.773 26.402 1.00 21.95 452 SER A O 1
ATOM 1437 N N . MET A 1 193 ? 1.046 41.726 26.642 1.00 21.74 453 MET A N 1
ATOM 1438 C CA . MET A 1 193 ? 2.209 42.561 26.374 1.00 21.86 453 MET A CA 1
ATOM 1439 C C . MET A 1 193 ? 3.241 42.392 27.483 1.00 20.38 453 MET A C 1
ATOM 1440 O O . MET A 1 193 ? 4.446 42.385 27.230 1.00 19.84 453 MET A O 1
ATOM 1445 N N . ARG A 1 194 ? 2.763 42.247 28.716 1.00 18.86 454 ARG A N 1
ATOM 1446 C CA . ARG A 1 194 ? 3.660 42.081 29.854 1.00 17.71 454 ARG A CA 1
ATOM 1447 C C . ARG A 1 194 ? 4.339 40.698 29.844 1.00 16.58 454 ARG A C 1
ATOM 1448 O O . ARG A 1 194 ? 5.517 40.578 30.170 1.00 15.30 454 ARG A O 1
ATOM 1456 N N . LEU A 1 195 ? 3.588 39.662 29.476 1.00 14.53 455 LEU A N 1
ATOM 1457 C CA . LEU A 1 195 ? 4.127 38.311 29.411 1.00 13.08 455 LEU A CA 1
ATOM 1458 C C . LEU A 1 195 ? 5.256 38.268 28.371 1.00 12.98 455 LEU A C 1
ATOM 1459 O O . LEU A 1 195 ? 6.327 37.716 28.621 1.00 13.46 455 LEU A O 1
ATOM 1464 N N . ALA A 1 196 ? 5.020 38.867 27.210 1.00 13.47 456 ALA A N 1
ATOM 1465 C CA . ALA A 1 196 ? 6.029 38.896 26.152 1.00 13.01 456 ALA A CA 1
ATOM 1466 C C . ALA A 1 196 ? 7.252 39.716 26.576 1.00 13.14 456 ALA A C 1
ATOM 1467 O O . ALA A 1 196 ? 8.390 39.297 26.357 1.00 13.96 456 ALA A O 1
ATOM 1469 N N . ASN A 1 197 ? 7.030 40.882 27.176 1.00 13.12 457 ASN A N 1
ATOM 1470 C CA . ASN A 1 197 ? 8.158 41.703 27.614 1.00 14.42 457 ASN A CA 1
ATOM 1471 C C . ASN A 1 197 ? 9.015 40.970 28.648 1.00 14.69 457 ASN A C 1
ATOM 1472 O O . ASN A 1 197 ? 10.235 41.084 28.630 1.00 16.00 457 ASN A O 1
ATOM 1477 N N . LEU A 1 198 ? 8.387 40.221 29.550 1.00 14.04 458 LEU A N 1
ATOM 1478 C CA . LEU A 1 198 ? 9.145 39.481 30.552 1.00 13.95 458 LEU A CA 1
ATOM 1479 C C . LEU A 1 198 ? 9.892 38.300 29.924 1.00 15.14 458 LEU A C 1
ATOM 1480 O O . LEU A 1 198 ? 11.064 38.053 30.243 1.00 13.97 458 LEU A O 1
ATOM 1485 N N . LEU A 1 199 ? 9.225 37.572 29.029 1.00 15.83 459 LEU A N 1
ATOM 1486 C CA . LEU A 1 199 ? 9.857 36.425 28.398 1.00 16.72 459 LEU A CA 1
ATOM 1487 C C . LEU A 1 199 ? 10.971 36.814 27.432 1.00 17.19 459 LEU A C 1
ATOM 1488 O O . LEU A 1 199 ? 11.970 36.104 27.323 1.00 16.13 459 LEU A O 1
ATOM 1493 N N . MET A 1 200 ? 10.814 37.938 26.741 1.00 18.31 460 MET A N 1
ATOM 1494 C CA . MET A 1 200 ? 11.844 38.381 25.808 1.00 20.60 460 MET A CA 1
ATOM 1495 C C . MET A 1 200 ? 13.175 38.651 26.519 1.00 20.70 460 MET A C 1
ATOM 1496 O O . MET A 1 200 ? 14.246 38.529 25.912 1.00 20.94 460 MET A O 1
ATOM 1501 N N . LEU A 1 201 ? 13.114 39.020 27.796 1.00 19.31 461 LEU A N 1
ATOM 1502 C CA . LEU A 1 201 ? 14.332 39.285 28.545 1.00 19.12 461 LEU A CA 1
ATOM 1503 C C . LEU A 1 201 ? 15.129 38.014 28.858 1.00 19.82 461 LEU A C 1
ATOM 1504 O O . LEU A 1 201 ? 16.319 38.081 29.168 1.00 20.66 461 LEU A O 1
ATOM 1509 N N . LEU A 1 202 ? 14.489 36.856 28.771 1.00 20.30 462 LEU A N 1
ATOM 1510 C CA . LEU A 1 202 ? 15.211 35.611 29.008 1.00 21.90 462 LEU A CA 1
ATOM 1511 C C . LEU A 1 202 ? 16.405 35.527 28.036 1.00 21.85 462 LEU A C 1
ATOM 1512 O O . LEU A 1 202 ? 17.461 35.003 28.392 1.00 22.79 462 LEU A O 1
ATOM 1517 N N . SER A 1 203 ? 16.235 36.033 26.813 1.00 21.05 463 SER A N 1
ATOM 1518 C CA . SER A 1 203 ? 17.309 36.017 25.808 1.00 20.93 463 SER A CA 1
ATOM 1519 C C . SER A 1 203 ? 18.507 36.833 26.276 1.00 19.67 463 SER A C 1
ATOM 1520 O O . SER A 1 203 ? 19.654 36.451 26.056 1.00 17.29 463 SER A O 1
ATOM 1523 N N . HIS A 1 204 ? 18.225 37.968 26.910 1.00 18.77 464 HIS A N 1
ATOM 1524 C CA . HIS A 1 204 ? 19.273 38.840 27.390 1.00 18.45 464 HIS A CA 1
ATOM 1525 C C . HIS A 1 204 ? 20.015 38.205 28.548 1.00 18.93 464 HIS A C 1
ATOM 1526 O O . HIS A 1 204 ? 21.236 38.316 28.628 1.00 18.39 464 HIS A O 1
ATOM 1533 N N . VAL A 1 205 ? 19.282 37.537 29.441 1.00 18.87 465 VAL A N 1
ATOM 1534 C CA . VAL A 1 205 ? 19.909 36.872 30.587 1.00 18.86 465 VAL A CA 1
ATOM 1535 C C . VAL A 1 205 ? 20.836 35.768 30.080 1.00 18.03 465 VAL A C 1
ATOM 1536 O O . VAL A 1 205 ? 21.938 35.595 30.594 1.00 17.26 465 VAL A O 1
ATOM 1540 N N . ARG A 1 206 ? 20.378 35.026 29.073 1.00 16.89 466 ARG A N 1
ATOM 1541 C CA . ARG A 1 206 ? 21.164 33.951 28.486 1.00 17.01 466 ARG A CA 1
ATOM 1542 C C . ARG A 1 206 ? 22.425 34.516 27.819 1.00 17.43 466 ARG A C 1
ATOM 1543 O O . ARG A 1 206 ? 23.491 33.897 27.854 1.00 15.48 466 ARG A O 1
ATOM 1551 N N . HIS A 1 207 ? 22.297 35.698 27.225 1.00 18.00 467 HIS A N 1
ATOM 1552 C CA . HIS A 1 207 ? 23.418 36.333 26.542 1.00 19.91 467 HIS A CA 1
ATOM 1553 C C . HIS A 1 207 ? 24.520 36.757 27.516 1.00 19.76 467 HIS A C 1
ATOM 1554 O O . HIS A 1 207 ? 25.703 36.519 27.266 1.00 19.02 467 HIS A O 1
ATOM 1561 N N . ALA A 1 208 ? 24.131 37.377 28.627 1.00 19.86 468 ALA A N 1
ATOM 1562 C CA . ALA A 1 208 ? 25.096 37.804 29.629 1.00 20.71 468 ALA A CA 1
ATOM 1563 C C . ALA A 1 208 ? 25.742 36.558 30.232 1.00 21.31 468 ALA A C 1
ATOM 1564 O O . ALA A 1 208 ? 26.930 36.547 30.539 1.00 21.64 468 ALA A O 1
ATOM 1566 N N . SER A 1 209 ? 24.944 35.504 30.388 1.00 22.11 469 SER A N 1
ATOM 1567 C CA . SER A 1 209 ? 25.415 34.242 30.940 1.00 21.52 469 SER A CA 1
ATOM 1568 C C . SER A 1 209 ? 26.572 33.691 30.108 1.00 22.02 469 SER A C 1
ATOM 1569 O O . SER A 1 209 ? 27.635 33.367 30.636 1.00 22.56 469 SER A O 1
ATOM 1572 N N . ASN A 1 210 ? 26.359 33.575 28.805 1.00 22.74 470 ASN A N 1
ATOM 1573 C CA . ASN A 1 210 ? 27.393 33.069 27.916 1.00 24.35 470 ASN A CA 1
ATOM 1574 C C . ASN A 1 210 ? 28.656 33.934 28.012 1.00 24.41 470 ASN A C 1
ATOM 1575 O O . ASN A 1 210 ? 29.768 33.419 27.978 1.00 24.30 470 ASN A O 1
ATOM 1580 N N . LYS A 1 211 ? 28.484 35.243 28.158 1.00 24.58 471 LYS A N 1
ATOM 1581 C CA . LYS A 1 211 ? 29.630 36.142 28.269 1.00 25.32 471 LYS A CA 1
ATOM 1582 C C . LYS A 1 211 ? 30.355 36.017 29.611 1.00 25.25 471 LYS A C 1
ATOM 1583 O O . LYS A 1 211 ? 31.577 36.120 29.677 1.00 26.21 471 LYS A O 1
ATOM 1589 N N . GLY A 1 212 ? 29.601 35.798 30.679 1.00 24.67 472 GLY A N 1
ATOM 1590 C CA . GLY A 1 212 ? 30.204 35.682 31.990 1.00 24.00 472 GLY A CA 1
ATOM 1591 C C . GLY A 1 212 ? 30.975 34.393 32.185 1.00 24.48 472 GLY A C 1
ATOM 1592 O O . GLY A 1 212 ? 31.993 34.379 32.877 1.00 23.94 472 GLY A O 1
ATOM 1593 N N . MET A 1 213 ? 30.496 33.303 31.594 1.00 24.88 473 MET A N 1
ATOM 1594 C CA . MET A 1 213 ? 31.193 32.035 31.735 1.00 26.83 473 MET A CA 1
ATOM 1595 C C . MET A 1 213 ? 32.434 32.047 30.868 1.00 26.71 473 MET A C 1
ATOM 1596 O O . MET A 1 213 ? 33.469 31.494 31.232 1.00 27.01 473 MET A O 1
ATOM 1601 N N . GLU A 1 214 ? 32.325 32.704 29.722 1.00 27.13 474 GLU A N 1
ATOM 1602 C CA . GLU A 1 214 ? 33.443 32.825 28.812 1.00 27.61 474 GLU A CA 1
ATOM 1603 C C . GLU A 1 214 ? 34.549 33.527 29.597 1.00 26.61 474 GLU A C 1
ATOM 1604 O O . GLU A 1 214 ? 35.688 33.061 29.651 1.00 26.68 474 GLU A O 1
ATOM 1610 N N . HIS A 1 215 ? 34.194 34.638 30.229 1.00 24.66 475 HIS A N 1
ATOM 1611 C CA . HIS A 1 215 ? 35.157 35.421 30.994 1.00 23.95 475 HIS A CA 1
ATOM 1612 C C . HIS A 1 215 ? 35.681 34.653 32.200 1.00 23.89 475 HIS A C 1
ATOM 1613 O O . HIS A 1 215 ? 36.871 34.693 32.498 1.00 23.69 475 HIS A O 1
ATOM 1620 N N . LEU A 1 216 ? 34.786 33.956 32.891 1.00 23.57 476 LEU A N 1
ATOM 1621 C CA . LEU A 1 216 ? 35.164 33.168 34.054 1.00 22.83 476 LEU A CA 1
ATOM 1622 C C . LEU A 1 216 ? 36.117 32.053 33.632 1.00 22.99 476 LEU A C 1
ATOM 1623 O O . LEU A 1 216 ? 37.116 31.783 34.300 1.00 22.27 476 LEU A O 1
ATOM 1628 N N . LEU A 1 217 ? 35.801 31.420 32.507 1.00 24.24 477 LEU A N 1
ATOM 1629 C CA . LEU A 1 217 ? 36.622 30.342 31.963 1.00 26.50 477 LEU A CA 1
ATOM 1630 C C . LEU A 1 217 ? 38.042 30.807 31.648 1.00 26.41 477 LEU A C 1
ATOM 1631 O O . LEU A 1 217 ? 39.011 30.095 31.900 1.00 25.93 477 LEU A O 1
ATOM 1636 N N . ASN A 1 218 ? 38.164 32.000 31.086 1.00 27.28 478 ASN A N 1
ATOM 1637 C CA . ASN A 1 218 ? 39.471 32.523 30.784 1.00 28.42 478 ASN A CA 1
ATOM 1638 C C . ASN A 1 218 ? 40.218 32.721 32.080 1.00 29.04 478 ASN A C 1
ATOM 1639 O O . ASN A 1 218 ? 41.401 32.429 32.196 1.00 28.10 478 ASN A O 1
ATOM 1644 N N . MET A 1 219 ? 39.511 33.223 33.095 1.00 29.31 479 MET A N 1
ATOM 1645 C CA . MET A 1 219 ? 40.115 33.454 34.406 1.00 29.91 479 MET A CA 1
ATOM 1646 C C . MET A 1 219 ? 40.627 32.152 35.009 1.00 30.06 479 MET A C 1
ATOM 1647 O O . MET A 1 219 ? 41.753 32.098 35.503 1.00 30.06 479 MET A O 1
ATOM 1652 N N . LYS A 1 220 ? 39.798 31.109 34.976 1.00 29.37 480 LYS A N 1
ATOM 1653 C CA . LYS A 1 220 ? 40.193 29.814 35.510 1.00 29.46 480 LYS A CA 1
ATOM 1654 C C . LYS A 1 220 ? 41.502 29.351 34.867 1.00 30.23 480 LYS A C 1
ATOM 1655 O O . LYS A 1 220 ? 42.449 28.981 35.570 1.00 30.69 480 LYS A O 1
ATOM 1661 N N . CYS A 1 221 ? 41.555 29.369 33.535 1.00 30.36 481 CYS A N 1
ATOM 1662 C CA . CYS A 1 221 ? 42.756 28.954 32.803 1.00 30.06 481 CYS A CA 1
ATOM 1663 C C . CYS A 1 221 ? 44.019 29.682 33.241 1.00 30.06 481 CYS A C 1
ATOM 1664 O O . CYS A 1 221 ? 45.119 29.140 33.127 1.00 31.25 481 CYS A O 1
ATOM 1667 N N . LYS A 1 222 ? 43.865 30.911 33.724 1.00 29.25 482 LYS A N 1
ATOM 1668 C CA . LYS A 1 222 ? 45.001 31.708 34.169 1.00 29.05 482 LYS A CA 1
ATOM 1669 C C . LYS A 1 222 ? 45.315 31.482 35.649 1.00 29.30 482 LYS A C 1
ATOM 1670 O O . LYS A 1 222 ? 46.300 32.000 36.163 1.00 28.67 482 LYS A O 1
ATOM 1676 N N . ASN A 1 223 ? 44.468 30.716 36.328 1.00 30.20 483 ASN A N 1
ATOM 1677 C CA . ASN A 1 223 ? 44.631 30.438 37.756 1.00 31.73 483 ASN A CA 1
ATOM 1678 C C . ASN A 1 223 ? 44.719 31.712 38.586 1.00 32.58 483 ASN A C 1
ATOM 1679 O O . ASN A 1 223 ? 45.478 31.785 39.549 1.00 31.74 483 ASN A O 1
ATOM 1684 N N . VAL A 1 224 ? 43.926 32.708 38.201 1.00 34.62 484 VAL A N 1
ATOM 1685 C CA . VAL A 1 224 ? 43.885 33.994 38.890 1.00 36.27 484 VAL A CA 1
ATOM 1686 C C . VAL A 1 224 ? 42.759 34.037 39.930 1.00 36.73 484 VAL A C 1
ATOM 1687 O O . VAL A 1 224 ? 42.759 34.883 40.827 1.00 36.62 484 VAL A O 1
ATOM 1691 N N . VAL A 1 225 ? 41.805 33.122 39.803 1.00 37.70 485 VAL A N 1
ATOM 1692 C CA . VAL A 1 225 ? 40.683 33.047 40.733 1.00 39.81 485 VAL A CA 1
ATOM 1693 C C . VAL A 1 225 ? 40.693 31.718 41.472 1.00 41.37 485 VAL A C 1
ATOM 1694 O O . VAL A 1 225 ? 40.954 30.672 40.882 1.00 42.15 485 VAL A O 1
ATOM 1698 N N . PRO A 1 226 ? 40.415 31.745 42.781 1.00 42.61 486 PRO A N 1
ATOM 1699 C CA . PRO A 1 226 ? 40.393 30.519 43.576 1.00 44.06 486 PRO A CA 1
ATOM 1700 C C . PRO A 1 226 ? 39.155 29.683 43.239 1.00 45.40 486 PRO A C 1
ATOM 1701 O O . PRO A 1 226 ? 38.245 29.567 44.052 1.00 46.94 486 PRO A O 1
ATOM 1705 N N . VAL A 1 227 ? 39.102 29.120 42.039 1.00 45.95 487 VAL A N 1
ATOM 1706 C CA . VAL A 1 227 ? 37.955 28.305 41.664 1.00 46.09 487 VAL A CA 1
ATOM 1707 C C . VAL A 1 227 ? 37.729 27.258 42.761 1.00 45.97 487 VAL A C 1
ATOM 1708 O O . VAL A 1 227 ? 38.647 26.534 43.153 1.00 46.67 487 VAL A O 1
ATOM 1712 N N . TYR A 1 228 ? 36.509 27.202 43.278 1.00 44.80 488 TYR A N 1
ATOM 1713 C CA . TYR A 1 228 ? 36.193 26.253 44.332 1.00 43.37 488 TYR A CA 1
ATOM 1714 C C . TYR A 1 228 ? 35.595 25.010 43.684 1.00 42.28 488 TYR A C 1
ATOM 1715 O O . TYR A 1 228 ? 35.043 25.076 42.582 1.00 41.82 488 TYR A O 1
ATOM 1724 N N . ASP A 1 229 ? 35.719 23.879 44.370 1.00 40.38 489 ASP A N 1
ATOM 1725 C CA . ASP A 1 229 ? 35.224 22.607 43.871 1.00 38.61 489 ASP A CA 1
ATOM 1726 C C . ASP A 1 229 ? 33.882 22.647 43.129 1.00 36.72 489 ASP A C 1
ATOM 1727 O O . ASP A 1 229 ? 33.815 22.252 41.959 1.00 36.55 489 ASP A O 1
ATOM 1732 N N . LEU A 1 230 ? 32.822 23.128 43.780 1.00 33.98 490 LEU A N 1
ATOM 1733 C CA . LEU A 1 230 ? 31.505 23.167 43.135 1.00 31.55 490 LEU A CA 1
ATOM 1734 C C . LEU A 1 230 ? 31.466 24.039 41.878 1.00 30.77 490 LEU A C 1
ATOM 1735 O O . LEU A 1 230 ? 31.061 23.573 40.808 1.00 30.23 490 LEU A O 1
ATOM 1740 N N . LEU A 1 231 ? 31.872 25.301 42.008 1.00 29.57 491 LEU A N 1
ATOM 1741 C CA . LEU A 1 231 ? 31.888 26.228 40.876 1.00 29.22 491 LEU A CA 1
ATOM 1742 C C . LEU A 1 231 ? 32.754 25.675 39.747 1.00 29.17 491 LEU A C 1
ATOM 1743 O O . LEU A 1 231 ? 32.481 25.901 38.565 1.00 29.26 491 LEU A O 1
ATOM 1748 N N . LEU A 1 232 ? 33.798 24.945 40.125 1.00 29.45 492 LEU A N 1
ATOM 1749 C CA . LEU A 1 232 ? 34.720 24.347 39.164 1.00 29.89 492 LEU A CA 1
ATOM 1750 C C . LEU A 1 232 ? 34.066 23.335 38.244 1.00 29.62 492 LEU A C 1
ATOM 1751 O O . LEU A 1 232 ? 34.196 23.428 37.018 1.00 29.23 492 LEU A O 1
ATOM 1756 N N . GLU A 1 233 ? 33.373 22.357 38.816 1.00 29.73 493 GLU A N 1
ATOM 1757 C CA . GLU A 1 233 ? 32.759 21.363 37.959 1.00 31.08 493 GLU A CA 1
ATOM 1758 C C . GLU A 1 233 ? 31.569 21.907 37.201 1.00 31.33 493 GLU A C 1
ATOM 1759 O O . GLU A 1 233 ? 31.243 21.409 36.127 1.00 32.06 493 GLU A O 1
ATOM 1765 N N . MET A 1 234 ? 30.932 22.942 37.738 1.00 31.91 494 MET A N 1
ATOM 1766 C CA . MET A 1 234 ? 29.797 23.550 37.054 1.00 32.13 494 MET A CA 1
ATOM 1767 C C . MET A 1 234 ? 30.356 24.304 35.844 1.00 32.58 494 MET A C 1
ATOM 1768 O O . MET A 1 234 ? 29.700 24.440 34.809 1.00 31.73 494 MET A O 1
ATOM 1773 N N . LEU A 1 235 ? 31.582 24.793 35.988 1.00 33.67 495 LEU A N 1
ATOM 1774 C CA . LEU A 1 235 ? 32.236 25.521 34.913 1.00 35.68 495 LEU A CA 1
ATOM 1775 C C . LEU A 1 235 ? 32.679 24.561 33.815 1.00 37.13 495 LEU A C 1
ATOM 1776 O O . LEU A 1 235 ? 32.323 24.736 32.643 1.00 36.95 495 LEU A O 1
ATOM 1781 N N . ASN A 1 236 ? 33.452 23.546 34.199 1.00 37.95 496 ASN A N 1
ATOM 1782 C CA . ASN A 1 236 ? 33.948 22.565 33.240 1.00 39.52 496 ASN A CA 1
ATOM 1783 C C . ASN A 1 236 ? 32.830 21.886 32.474 1.00 40.22 496 ASN A C 1
ATOM 1784 O O . ASN A 1 236 ? 32.906 21.749 31.252 1.00 40.81 496 ASN A O 1
ATOM 1789 N N . ALA A 1 237 ? 31.798 21.456 33.194 1.00 41.17 497 ALA A N 1
ATOM 1790 C CA . ALA A 1 237 ? 30.661 20.778 32.580 1.00 42.52 497 ALA A CA 1
ATOM 1791 C C . ALA A 1 237 ? 30.389 21.321 31.184 1.00 43.31 497 ALA A C 1
ATOM 1792 O O . ALA A 1 237 ? 30.524 20.543 30.213 1.00 44.38 497 ALA A O 1
ATOM 1794 N N . LYS B 2 5 ? 30.084 16.242 43.171 1.00 25.47 605 LYS C N 1
ATOM 1795 C CA . LYS B 2 5 ? 29.707 17.395 44.069 1.00 24.64 605 LYS C CA 1
ATOM 1796 C C . LYS B 2 5 ? 28.272 17.819 43.753 1.00 22.70 605 LYS C C 1
ATOM 1797 O O . LYS B 2 5 ? 27.432 17.947 44.638 1.00 21.27 605 LYS C O 1
ATOM 1803 N N . LEU B 2 6 ? 28.006 18.042 42.474 1.00 21.49 606 LEU C N 1
ATOM 1804 C CA . LEU B 2 6 ? 26.677 18.421 42.036 1.00 20.57 606 LEU C CA 1
ATOM 1805 C C . LEU B 2 6 ? 25.768 17.222 42.275 1.00 20.75 606 LEU C C 1
ATOM 1806 O O . LEU B 2 6 ? 24.711 17.345 42.898 1.00 20.59 606 LEU C O 1
ATOM 1811 N N . VAL B 2 7 ? 26.198 16.059 41.790 1.00 20.52 607 VAL C N 1
ATOM 1812 C CA . VAL B 2 7 ? 25.420 14.844 41.942 1.00 20.93 607 VAL C CA 1
ATOM 1813 C C . VAL B 2 7 ? 25.207 14.419 43.390 1.00 22.44 607 VAL C C 1
ATOM 1814 O O . VAL B 2 7 ? 24.115 13.963 43.739 1.00 23.86 607 VAL C O 1
ATOM 1818 N N . GLN B 2 8 ? 26.212 14.560 44.250 1.00 22.25 608 GLN C N 1
ATOM 1819 C CA . GLN B 2 8 ? 25.980 14.135 45.620 1.00 23.41 608 GLN C CA 1
ATOM 1820 C C . GLN B 2 8 ? 25.024 15.047 46.372 1.00 22.65 608 GLN C C 1
ATOM 1821 O O . GLN B 2 8 ? 24.350 14.599 47.296 1.00 22.50 608 GLN C O 1
ATOM 1827 N N . LEU B 2 9 ? 24.944 16.314 45.981 1.00 21.80 609 LEU C N 1
ATOM 1828 C CA . LEU B 2 9 ? 24.010 17.215 46.646 1.00 21.95 609 LEU C CA 1
ATOM 1829 C C . LEU B 2 9 ? 22.602 16.973 46.100 1.00 23.13 609 LEU C C 1
ATOM 1830 O O . LEU B 2 9 ? 21.611 17.195 46.797 1.00 23.73 609 LEU C O 1
ATOM 1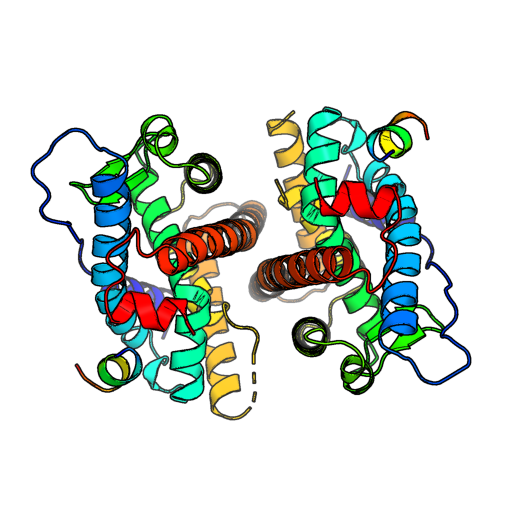835 N N . LEU B 2 10 ? 22.520 16.487 44.863 1.00 23.58 610 LEU C N 1
ATOM 1836 C CA . LEU B 2 10 ? 21.235 16.187 44.238 1.00 25.09 610 LEU C CA 1
ATOM 1837 C C . LEU B 2 10 ? 20.599 14.963 44.858 1.00 27.00 610 LEU C C 1
ATOM 1838 O O . LEU B 2 10 ? 19.375 14.818 44.844 1.00 28.70 610 LEU C O 1
ATOM 1843 N N . THR B 2 11 ? 21.433 14.075 45.390 1.00 28.60 611 THR C N 1
ATOM 1844 C CA . THR B 2 11 ? 20.951 12.831 45.987 1.00 29.70 611 THR C CA 1
ATOM 1845 C C . THR B 2 11 ? 20.925 12.804 47.519 1.00 31.01 611 THR C C 1
ATOM 1846 O O . THR B 2 11 ? 20.560 11.787 48.109 1.00 31.72 611 THR C O 1
ATOM 1850 N N . THR B 2 12 ? 21.302 13.909 48.161 1.00 32.72 612 THR C N 1
ATOM 1851 C CA . THR B 2 12 ? 21.300 13.984 49.625 1.00 34.47 612 THR C CA 1
ATOM 1852 C C . THR B 2 12 ? 20.661 15.279 50.131 1.00 37.03 612 THR C C 1
ATOM 1853 O O . THR B 2 12 ? 20.576 16.263 49.397 1.00 38.33 612 THR C O 1
ATOM 1857 N N . THR B 2 13 ? 20.239 15.278 51.394 1.00 39.37 613 THR C N 1
ATOM 1858 C CA . THR B 2 13 ? 19.610 16.448 52.017 1.00 41.19 613 THR C CA 1
ATOM 1859 C C . THR B 2 13 ? 20.342 16.929 53.288 1.00 41.91 613 THR C C 1
ATOM 1860 O O . THR B 2 13 ? 21.149 16.156 53.851 1.00 42.10 613 THR C O 1
ATOM 1865 N N . LEU C 1 3 ? -0.880 52.430 12.274 1.00 33.15 263 LEU B N 1
ATOM 1866 C CA . LEU C 1 3 ? -0.546 51.135 11.602 1.00 33.25 263 LEU B CA 1
ATOM 1867 C C . LEU C 1 3 ? -1.028 49.938 12.433 1.00 31.88 263 LEU B C 1
ATOM 1868 O O . LEU C 1 3 ? -0.335 49.486 13.341 1.00 32.44 263 LEU B O 1
ATOM 1873 N N . SER C 1 4 ? -2.209 49.420 12.117 1.00 29.94 264 SER B N 1
ATOM 1874 C CA . SER C 1 4 ? -2.757 48.286 12.855 1.00 29.21 264 SER B CA 1
ATOM 1875 C C . SER C 1 4 ? -1.836 47.052 12.812 1.00 29.10 264 SER B C 1
ATOM 1876 O O . SER C 1 4 ? -0.958 46.949 11.954 1.00 28.62 264 SER B O 1
ATOM 1879 N N . PRO C 1 5 ? -2.029 46.103 13.748 1.00 28.71 265 PRO B N 1
ATOM 1880 C CA . PRO C 1 5 ? -1.225 44.879 13.816 1.00 27.69 265 PRO B CA 1
ATOM 1881 C C . PRO C 1 5 ? -1.236 44.138 12.485 1.00 26.90 265 PRO B C 1
ATOM 1882 O O . PRO C 1 5 ? -0.200 43.669 12.016 1.00 25.98 265 PRO B O 1
ATOM 1886 N N . GLU C 1 6 ? -2.415 44.042 11.878 1.00 27.06 266 GLU B N 1
ATOM 1887 C CA . GLU C 1 6 ? -2.559 43.349 10.597 1.00 27.14 266 GLU B CA 1
ATOM 1888 C C . GLU C 1 6 ? -1.740 43.991 9.481 1.00 25.97 266 GLU B C 1
ATOM 1889 O O . GLU C 1 6 ? -1.210 43.302 8.608 1.00 25.47 266 GLU B O 1
ATOM 1895 N N . GLN C 1 7 ? -1.657 45.313 9.497 1.00 25.05 267 GLN B N 1
ATOM 1896 C CA . GLN C 1 7 ? -0.889 46.011 8.482 1.00 24.41 267 GLN B CA 1
ATOM 1897 C C . GLN C 1 7 ? 0.594 45.780 8.702 1.00 22.97 267 GLN B C 1
ATOM 1898 O O . GLN C 1 7 ? 1.374 45.743 7.752 1.00 22.19 267 GLN B O 1
ATOM 1904 N N . LEU C 1 8 ? 0.981 45.623 9.961 1.00 21.53 268 LEU B N 1
ATOM 1905 C CA . LEU C 1 8 ? 2.372 45.377 10.286 1.00 20.77 268 LEU B CA 1
ATOM 1906 C C . LEU C 1 8 ? 2.748 43.979 9.789 1.00 19.87 268 LEU B C 1
ATOM 1907 O O . LEU C 1 8 ? 3.837 43.778 9.233 1.00 19.15 268 LEU B O 1
ATOM 1912 N N . VAL C 1 9 ? 1.836 43.026 9.982 1.00 17.49 269 VAL B N 1
ATOM 1913 C CA . VAL C 1 9 ? 2.046 41.654 9.538 1.00 16.28 269 VAL B CA 1
ATOM 1914 C C . VAL C 1 9 ? 2.133 41.637 8.014 1.00 15.89 269 VAL B C 1
ATOM 1915 O O . VAL C 1 9 ? 3.062 41.082 7.434 1.00 16.41 269 VAL B O 1
ATOM 1919 N N . LEU C 1 10 ? 1.150 42.255 7.378 1.00 15.79 270 LEU B N 1
ATOM 1920 C CA . LEU C 1 10 ? 1.092 42.346 5.929 1.00 15.76 270 LEU B CA 1
ATOM 1921 C C . LEU C 1 10 ? 2.387 42.946 5.381 1.00 15.48 270 LEU B C 1
ATOM 1922 O O . LEU C 1 10 ? 2.902 42.502 4.352 1.00 15.01 270 LEU B O 1
ATOM 1927 N N . THR C 1 11 ? 2.911 43.951 6.075 1.00 14.89 271 THR B N 1
ATOM 1928 C CA . THR C 1 11 ? 4.146 44.608 5.666 1.00 14.26 271 THR B CA 1
ATOM 1929 C C . THR C 1 11 ? 5.346 43.667 5.848 1.00 15.91 271 THR B C 1
ATOM 1930 O O . THR C 1 11 ? 6.236 43.596 4.992 1.00 15.92 271 THR B O 1
ATOM 1934 N N . LEU C 1 12 ? 5.373 42.936 6.957 1.00 16.56 272 LEU B N 1
ATOM 1935 C CA . LEU C 1 12 ? 6.478 42.014 7.189 1.00 17.47 272 LEU B CA 1
ATOM 1936 C C . LEU C 1 12 ? 6.442 40.867 6.179 1.00 18.45 272 LEU B C 1
ATOM 1937 O O . LEU C 1 12 ? 7.494 40.358 5.780 1.00 18.68 272 LEU B O 1
ATOM 1942 N N . LEU C 1 13 ? 5.242 40.473 5.757 1.00 18.75 273 LEU B N 1
ATOM 1943 C CA . LEU C 1 13 ? 5.101 39.394 4.783 1.00 20.97 273 LEU B CA 1
ATOM 1944 C C . LEU C 1 13 ? 5.644 39.811 3.409 1.00 22.49 273 LEU B C 1
ATOM 1945 O O . LEU C 1 13 ? 6.220 38.996 2.689 1.00 23.26 273 LEU B O 1
ATOM 1950 N N . GLU C 1 14 ? 5.460 41.074 3.041 1.00 23.54 274 GLU B N 1
ATOM 1951 C CA . GLU C 1 14 ? 5.970 41.552 1.764 1.00 25.50 274 GLU B CA 1
ATOM 1952 C C . GLU C 1 14 ? 7.497 41.664 1.851 1.00 25.11 274 GLU B C 1
ATOM 1953 O O . GLU C 1 14 ? 8.203 41.318 0.906 1.00 25.15 274 GLU B O 1
ATOM 1959 N N . ALA C 1 15 ? 7.995 42.131 2.998 1.00 24.10 275 ALA B N 1
ATOM 1960 C CA . ALA C 1 15 ? 9.432 42.315 3.225 1.00 22.93 275 ALA B CA 1
ATOM 1961 C C . ALA C 1 15 ? 10.254 41.031 3.281 1.00 23.54 275 ALA B C 1
ATOM 1962 O O . ALA C 1 15 ? 11.484 41.084 3.340 1.00 23.52 275 ALA B O 1
ATOM 1964 N N . GLU C 1 16 ? 9.591 39.882 3.288 1.00 24.06 276 GLU B N 1
ATOM 1965 C CA . GLU C 1 16 ? 10.307 38.618 3.333 1.00 25.83 276 GLU B CA 1
ATOM 1966 C C . GLU C 1 16 ? 11.329 38.599 2.207 1.00 27.04 276 GLU B C 1
ATOM 1967 O O . GLU C 1 16 ? 10.993 38.852 1.050 1.00 28.07 276 GLU B O 1
ATOM 1973 N N . PRO C 1 17 ? 12.598 38.319 2.526 1.00 28.11 277 PRO B N 1
ATOM 1974 C CA . PRO C 1 17 ? 13.583 38.295 1.442 1.00 29.53 277 PRO B CA 1
ATOM 1975 C C . PRO C 1 17 ? 13.417 37.050 0.564 1.00 29.99 277 PRO B C 1
ATOM 1976 O O . PRO C 1 17 ? 12.867 36.037 0.993 1.00 28.99 277 PRO B O 1
ATOM 1980 N N . PRO C 1 18 ? 13.877 37.123 -0.689 1.00 31.49 278 PRO B N 1
ATOM 1981 C CA . PRO C 1 18 ? 13.757 35.967 -1.581 1.00 32.44 278 PRO B CA 1
ATOM 1982 C C . PRO C 1 18 ? 14.771 34.903 -1.154 1.00 32.94 278 PRO B C 1
ATOM 1983 O O . PRO C 1 18 ? 15.849 35.232 -0.653 1.00 32.82 278 PRO B O 1
ATOM 1987 N N . HIS C 1 19 ? 14.433 33.632 -1.333 1.00 33.30 279 HIS B N 1
ATOM 1988 C CA . HIS C 1 19 ? 15.364 32.589 -0.949 1.00 34.99 279 HIS B CA 1
ATOM 1989 C C . HIS C 1 19 ? 16.618 32.647 -1.802 1.00 34.40 279 HIS B C 1
ATOM 1990 O O . HIS C 1 19 ? 16.546 32.747 -3.030 1.00 33.76 279 HIS B O 1
ATOM 1997 N N . VAL C 1 20 ? 17.769 32.599 -1.139 1.00 34.44 280 VAL B N 1
ATOM 1998 C CA . VAL C 1 20 ? 19.049 32.620 -1.829 1.00 34.19 280 VAL B CA 1
ATOM 1999 C C . VAL C 1 20 ? 19.303 31.203 -2.323 1.00 34.64 280 VAL B C 1
ATOM 2000 O O . VAL C 1 20 ? 19.289 30.253 -1.538 1.00 33.98 280 VAL B O 1
ATOM 2004 N N . LEU C 1 21 ? 19.523 31.072 -3.626 1.00 34.92 281 LEU B N 1
ATOM 2005 C CA . LEU C 1 21 ? 19.765 29.779 -4.237 1.00 35.04 281 LEU B CA 1
ATOM 2006 C C . LEU C 1 21 ? 21.251 29.493 -4.264 1.00 36.02 281 LEU B C 1
ATOM 2007 O O . LEU C 1 21 ? 22.031 30.240 -4.854 1.00 37.70 281 LEU B O 1
ATOM 2012 N N . ILE C 1 22 ? 21.649 28.416 -3.610 1.00 35.96 282 ILE B N 1
ATOM 2013 C CA . ILE C 1 22 ? 23.041 28.036 -3.608 1.00 36.61 282 ILE B CA 1
ATOM 2014 C C . ILE C 1 22 ? 23.058 26.538 -3.878 1.00 36.90 282 ILE B C 1
ATOM 2015 O O . ILE C 1 22 ? 22.239 25.787 -3.337 1.00 35.58 282 ILE B O 1
ATOM 2020 N N . SER C 1 23 ? 23.969 26.113 -4.744 1.00 37.48 283 SER B N 1
ATOM 2021 C CA . SER C 1 23 ? 24.065 24.704 -5.099 1.00 38.15 283 SER B CA 1
ATOM 2022 C C . SER C 1 23 ? 24.963 23.912 -4.166 1.00 37.32 283 SER B C 1
ATOM 2023 O O . SER C 1 23 ? 26.001 24.391 -3.706 1.00 36.61 283 SER B O 1
ATOM 2026 N N . ARG C 1 24 ? 24.544 22.689 -3.889 1.00 37.08 284 ARG B N 1
ATOM 2027 C CA . ARG C 1 24 ? 25.318 21.795 -3.051 1.00 37.10 284 ARG B CA 1
ATOM 2028 C C . ARG C 1 24 ? 26.509 21.340 -3.893 1.00 36.10 284 ARG B C 1
ATOM 2029 O O . ARG C 1 24 ? 26.368 21.089 -5.092 1.00 35.01 284 ARG B O 1
ATOM 2037 N N . PRO C 1 25 ? 27.696 21.235 -3.282 1.00 35.44 285 PRO B N 1
ATOM 2038 C CA . PRO C 1 25 ? 28.865 20.797 -4.050 1.00 35.13 285 PRO B CA 1
ATOM 2039 C C . PRO C 1 25 ? 28.649 19.444 -4.739 1.00 34.68 285 PRO B C 1
ATOM 2040 O O . PRO C 1 25 ? 27.933 18.576 -4.225 1.00 33.86 285 PRO B O 1
ATOM 2044 N N . SER C 1 26 ? 29.263 19.292 -5.911 1.00 34.61 286 SER B N 1
ATOM 2045 C CA . SER C 1 26 ? 29.171 18.074 -6.724 1.00 34.86 286 SER B CA 1
ATOM 2046 C C . SER C 1 26 ? 29.488 16.827 -5.907 1.00 34.24 286 SER B C 1
ATOM 2047 O O . SER C 1 26 ? 28.673 15.907 -5.781 1.00 33.24 286 SER B O 1
ATOM 2050 N N . ALA C 1 27 ? 30.696 16.822 -5.360 1.00 33.32 287 ALA B N 1
ATOM 2051 C CA . ALA C 1 27 ? 31.197 15.714 -4.566 1.00 33.71 287 ALA B CA 1
ATOM 2052 C C . ALA C 1 27 ? 30.650 15.691 -3.145 1.00 33.15 287 ALA B C 1
ATOM 2053 O O . ALA C 1 27 ? 29.949 16.607 -2.718 1.00 33.02 287 ALA B O 1
ATOM 2055 N N . PRO C 1 28 ? 30.921 14.601 -2.413 1.00 33.13 288 PRO B N 1
ATOM 2056 C CA . PRO C 1 28 ? 30.454 14.508 -1.030 1.00 32.80 288 PRO B CA 1
ATOM 2057 C C . PRO C 1 28 ? 31.231 15.569 -0.250 1.00 32.38 288 PRO B C 1
ATOM 2058 O O . PRO C 1 28 ? 32.442 15.715 -0.439 1.00 32.20 288 PRO B O 1
ATOM 2062 N N . PHE C 1 29 ? 30.528 16.311 0.600 1.00 31.57 289 PHE B N 1
ATOM 2063 C CA . PHE C 1 29 ? 31.118 17.367 1.416 1.00 30.89 289 PHE B CA 1
ATOM 2064 C C . PHE C 1 29 ? 32.428 17.014 2.108 1.00 30.85 289 PHE B C 1
ATOM 2065 O O . PHE C 1 29 ? 32.617 15.896 2.592 1.00 30.15 289 PHE B O 1
ATOM 2073 N N . THR C 1 30 ? 33.320 17.998 2.151 1.00 30.45 290 THR B N 1
ATOM 2074 C CA . THR C 1 30 ? 34.596 17.885 2.840 1.00 30.96 290 THR B CA 1
ATOM 2075 C C . THR C 1 30 ? 34.469 18.983 3.891 1.00 31.54 290 THR B C 1
ATOM 2076 O O . THR C 1 30 ? 33.496 19.741 3.877 1.00 31.91 290 THR B O 1
ATOM 2080 N N . GLU C 1 31 ? 35.430 19.079 4.800 1.00 31.51 291 GLU B N 1
ATOM 2081 C CA . GLU C 1 31 ? 35.368 20.111 5.822 1.00 30.72 291 GLU B CA 1
ATOM 2082 C C . GLU C 1 31 ? 35.239 21.480 5.164 1.00 30.03 291 GLU B C 1
ATOM 2083 O O . GLU C 1 31 ? 34.338 22.250 5.491 1.00 30.54 291 GLU B O 1
ATOM 2089 N N . ALA C 1 32 ? 36.137 21.773 4.230 1.00 29.07 292 ALA B N 1
ATOM 2090 C CA . ALA C 1 32 ? 36.121 23.053 3.534 1.00 28.96 292 ALA B CA 1
ATOM 2091 C C . ALA C 1 32 ? 34.887 23.270 2.666 1.00 28.24 292 ALA B C 1
ATOM 2092 O O . ALA C 1 32 ? 34.197 24.268 2.818 1.00 28.82 292 ALA B O 1
ATOM 2094 N N . SER C 1 33 ? 34.599 22.346 1.759 1.00 28.34 293 SER B N 1
ATOM 2095 C CA . SER C 1 33 ? 33.448 22.517 0.879 1.00 28.77 293 SER B CA 1
ATOM 2096 C C . SER C 1 33 ? 32.166 22.810 1.659 1.00 29.32 293 SER B C 1
ATOM 2097 O O . SER C 1 33 ? 31.239 23.429 1.136 1.00 28.95 293 SER B O 1
ATOM 2100 N N . MET C 1 34 ? 32.111 22.373 2.911 1.00 29.95 294 MET B N 1
ATOM 2101 C CA . MET C 1 34 ? 30.926 22.630 3.716 1.00 31.26 294 MET B CA 1
ATOM 2102 C C . MET C 1 34 ? 30.974 24.027 4.316 1.00 31.63 294 MET B C 1
ATOM 2103 O O . MET C 1 34 ? 29.973 24.748 4.339 1.00 31.20 294 MET B O 1
ATOM 2108 N N . MET C 1 35 ? 32.147 24.396 4.815 1.00 32.46 295 MET B N 1
ATOM 2109 C CA . MET C 1 35 ? 32.343 25.702 5.420 1.00 32.26 295 MET B CA 1
ATOM 2110 C C . MET C 1 35 ? 32.252 26.788 4.366 1.00 32.15 295 MET B C 1
ATOM 2111 O O . MET C 1 35 ? 31.849 27.913 4.662 1.00 32.16 295 MET B O 1
ATOM 2116 N N . MET C 1 36 ? 32.618 26.464 3.130 1.00 31.97 296 MET B N 1
ATOM 2117 C CA . MET C 1 36 ? 32.542 27.475 2.095 1.00 31.65 296 MET B CA 1
ATOM 2118 C C . MET C 1 36 ? 31.112 27.602 1.596 1.00 29.30 296 MET B C 1
ATOM 2119 O O . MET C 1 36 ? 30.707 28.666 1.146 1.00 29.25 296 MET B O 1
ATOM 2124 N N . SER C 1 37 ? 30.340 26.524 1.696 1.00 27.41 297 SER B N 1
ATOM 2125 C CA . SER C 1 37 ? 28.945 26.568 1.273 1.00 25.98 297 SER B CA 1
ATOM 2126 C C . SER C 1 37 ? 28.166 27.408 2.277 1.00 25.69 297 SER B C 1
ATOM 2127 O O . SER C 1 37 ? 27.467 28.355 1.910 1.00 26.46 297 SER B O 1
ATOM 2130 N N . LEU C 1 38 ? 28.292 27.042 3.551 1.00 24.77 298 LEU B N 1
ATOM 2131 C CA . LEU C 1 38 ? 27.597 27.728 4.622 1.00 23.49 298 LEU B CA 1
ATOM 2132 C C . LEU C 1 38 ? 27.941 29.206 4.684 1.00 23.20 298 LEU B C 1
ATOM 2133 O O . LEU C 1 38 ? 27.051 30.036 4.858 1.00 23.08 298 LEU B O 1
ATOM 2138 N N . THR C 1 39 ? 29.220 29.541 4.526 1.00 22.71 299 THR B N 1
ATOM 2139 C CA . THR C 1 39 ? 29.635 30.936 4.579 1.00 22.56 2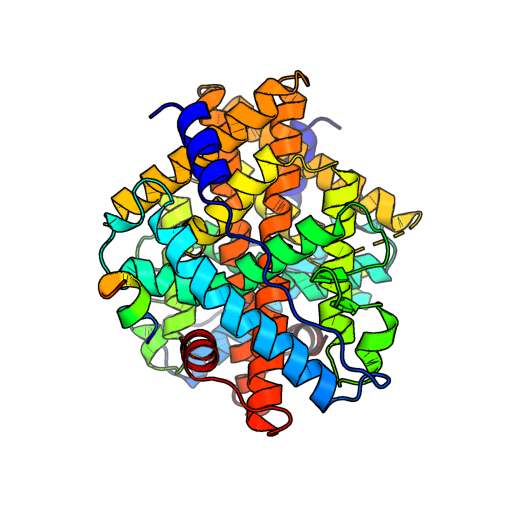99 THR B CA 1
ATOM 2140 C C . THR C 1 39 ? 29.187 31.717 3.349 1.00 24.24 299 THR B C 1
ATOM 2141 O O . THR C 1 39 ? 28.768 32.870 3.469 1.00 25.05 299 THR B O 1
ATOM 2145 N N . LYS C 1 40 ? 29.265 31.098 2.170 1.00 24.85 300 LYS B N 1
ATOM 2146 C CA . LYS C 1 40 ? 28.834 31.764 0.943 1.00 25.15 300 LYS B CA 1
ATOM 2147 C C . LYS C 1 40 ? 27.353 32.105 1.045 1.00 23.81 300 LYS B C 1
ATOM 2148 O O . LYS C 1 40 ? 26.936 33.211 0.691 1.00 23.80 300 LYS B O 1
ATOM 2154 N N . LEU C 1 41 ? 26.568 31.150 1.537 1.00 21.84 301 LEU B N 1
ATOM 2155 C CA . LEU C 1 41 ? 25.128 31.332 1.697 1.00 20.90 301 LEU B CA 1
ATOM 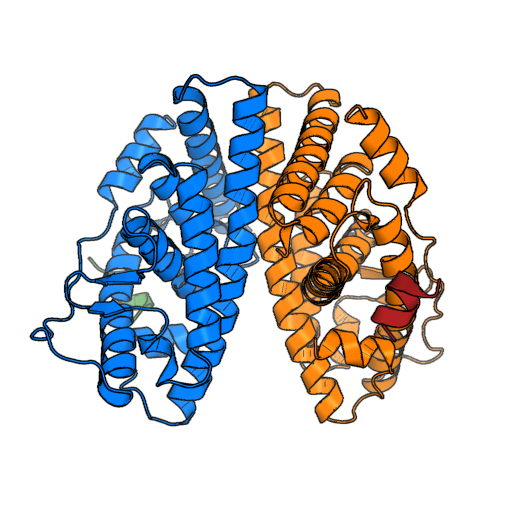2156 C C . LEU C 1 41 ? 24.814 32.406 2.731 1.00 21.28 301 LEU B C 1
ATOM 2157 O O . LEU C 1 41 ? 23.923 33.234 2.526 1.00 21.59 301 LEU B O 1
ATOM 2162 N N . ALA C 1 42 ? 25.541 32.380 3.846 1.00 20.68 302 ALA B N 1
ATOM 2163 C CA . ALA C 1 42 ? 25.346 33.357 4.907 1.00 19.51 302 ALA B CA 1
ATOM 2164 C C . ALA C 1 42 ? 25.697 34.752 4.406 1.00 19.14 302 ALA B C 1
ATOM 2165 O O . ALA C 1 42 ? 24.985 35.712 4.677 1.00 18.25 302 ALA B O 1
ATOM 2167 N N . ASP C 1 43 ? 26.801 34.867 3.678 1.00 20.22 303 ASP B N 1
ATOM 2168 C CA . ASP C 1 43 ? 27.217 36.166 3.166 1.00 21.68 303 ASP B CA 1
ATOM 2169 C C . ASP C 1 43 ? 26.126 36.756 2.270 1.00 21.62 303 ASP B C 1
ATOM 2170 O O . ASP C 1 43 ? 25.745 37.918 2.429 1.00 20.79 303 ASP B O 1
ATOM 2175 N N . LYS C 1 44 ? 25.615 35.958 1.335 1.00 21.03 304 LYS B N 1
ATOM 2176 C CA . LYS C 1 44 ? 24.567 36.433 0.440 1.00 21.10 304 LYS B CA 1
ATOM 2177 C C . LYS C 1 44 ? 23.275 36.780 1.190 1.00 21.33 304 LYS B C 1
ATOM 2178 O O . LYS C 1 44 ? 22.591 37.751 0.860 1.00 21.11 304 LYS B O 1
ATOM 2184 N N . GLU C 1 45 ? 22.950 36.002 2.214 1.00 20.06 305 GLU B N 1
ATOM 2185 C CA . GLU C 1 45 ? 21.742 36.263 2.971 1.00 19.56 305 GLU B CA 1
ATOM 2186 C C . GLU C 1 45 ? 21.815 37.519 3.812 1.00 18.89 305 GLU B C 1
ATOM 2187 O O . GLU C 1 45 ? 20.801 38.177 4.040 1.00 19.28 305 GLU B O 1
ATOM 2193 N N . LEU C 1 46 ? 23.013 37.853 4.271 1.00 18.13 306 LEU B N 1
ATOM 2194 C CA . LEU C 1 46 ? 23.212 39.048 5.078 1.00 17.29 306 LEU B CA 1
ATOM 2195 C C . LEU C 1 46 ? 22.826 40.285 4.272 1.00 17.68 306 LEU B C 1
ATOM 2196 O O . LEU C 1 46 ? 22.204 41.218 4.798 1.00 16.51 306 LEU B O 1
ATOM 2201 N N . VAL C 1 47 ? 23.182 40.282 2.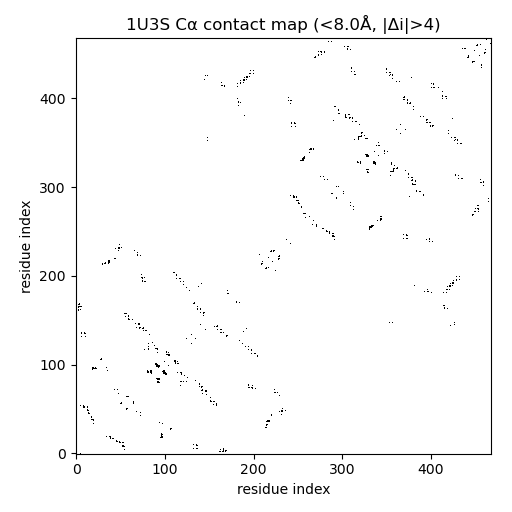989 1.00 17.55 307 VAL B N 1
ATOM 2202 C CA . VAL C 1 47 ? 22.850 41.394 2.115 1.00 16.47 307 VAL B CA 1
ATOM 2203 C C . VAL C 1 47 ? 21.337 41.574 2.084 1.00 17.65 307 VAL B C 1
ATOM 2204 O O . VAL C 1 47 ? 20.837 42.694 2.170 1.00 18.04 307 VAL B O 1
ATOM 2208 N N . HIS C 1 48 ? 20.605 40.470 1.963 1.00 18.64 308 HIS B N 1
ATOM 2209 C CA . HIS C 1 48 ? 19.144 40.554 1.911 1.00 20.06 308 HIS B CA 1
ATOM 2210 C C . HIS C 1 48 ? 18.557 40.923 3.263 1.00 19.97 308 HIS B C 1
ATOM 2211 O O . HIS C 1 48 ? 17.541 41.630 3.336 1.00 20.36 308 HIS B O 1
ATOM 2218 N N . MET C 1 49 ? 19.197 40.446 4.330 1.00 18.74 309 MET B N 1
ATOM 2219 C CA . MET C 1 49 ? 18.727 40.729 5.679 1.00 18.57 309 MET B CA 1
ATOM 2220 C C . MET C 1 49 ? 18.699 42.232 5.957 1.00 18.44 309 MET B C 1
ATOM 2221 O O . MET C 1 49 ? 17.756 42.746 6.559 1.00 18.14 309 MET B O 1
ATOM 2226 N N . ILE C 1 50 ? 19.735 42.928 5.508 1.00 18.17 310 ILE B N 1
ATOM 2227 C CA . ILE C 1 50 ? 19.846 44.360 5.720 1.00 18.89 310 ILE B CA 1
ATOM 2228 C C . ILE C 1 50 ? 18.739 45.131 5.018 1.00 19.72 310 ILE B C 1
ATOM 2229 O O . ILE C 1 50 ? 18.265 46.142 5.538 1.00 19.78 310 ILE B O 1
ATOM 2234 N N . SER C 1 51 ? 18.318 44.648 3.851 1.00 20.22 311 SER B N 1
ATOM 2235 C CA . SER C 1 51 ? 17.237 45.291 3.106 1.00 20.29 311 SER B CA 1
ATOM 2236 C C . SER C 1 51 ? 15.951 44.975 3.842 1.00 20.42 311 SER B C 1
ATOM 2237 O O . SER C 1 51 ? 15.072 45.824 4.002 1.00 21.59 311 SER B O 1
ATOM 2240 N N . TRP C 1 52 ? 15.848 43.728 4.281 1.00 19.96 312 TRP B N 1
ATOM 2241 C CA . TRP C 1 52 ? 14.678 43.271 5.008 1.00 18.14 312 TRP B CA 1
ATOM 2242 C C . TRP C 1 52 ? 14.451 44.164 6.224 1.00 18.44 312 TRP B C 1
ATOM 2243 O O . TRP C 1 52 ? 13.350 44.684 6.411 1.00 18.91 312 TRP B O 1
ATOM 2254 N N . ALA C 1 53 ? 15.498 44.354 7.030 1.00 17.71 313 ALA B N 1
ATOM 2255 C CA . ALA C 1 53 ? 15.418 45.172 8.242 1.00 17.92 313 ALA B CA 1
ATOM 2256 C C . ALA C 1 53 ? 14.961 46.607 7.978 1.00 18.90 313 ALA B C 1
ATOM 2257 O O . ALA C 1 53 ? 14.229 47.186 8.783 1.00 19.30 313 ALA B O 1
ATOM 2259 N N . LYS C 1 54 ? 15.394 47.182 6.859 1.00 19.25 314 LYS B N 1
ATOM 2260 C CA . LYS C 1 54 ? 15.014 48.549 6.506 1.00 20.71 314 LYS B CA 1
ATOM 2261 C C . LYS C 1 54 ? 13.529 48.666 6.139 1.00 20.92 314 LYS B C 1
ATOM 2262 O O . LYS C 1 54 ? 13.006 49.769 5.971 1.00 21.28 314 LYS B O 1
ATOM 2268 N N . LYS C 1 55 ? 12.862 47.525 6.005 1.00 20.68 315 LYS B N 1
ATOM 2269 C CA . LYS C 1 55 ? 11.448 47.493 5.666 1.00 21.08 315 LYS B CA 1
ATOM 2270 C C . LYS C 1 55 ? 10.620 47.220 6.908 1.00 21.11 315 LYS B C 1
ATOM 2271 O O . LYS C 1 55 ? 9.391 47.220 6.849 1.00 20.58 315 LYS B O 1
ATOM 2277 N N . ILE C 1 56 ? 11.282 46.959 8.031 1.00 20.54 316 ILE B N 1
ATOM 2278 C CA . ILE C 1 56 ? 10.537 46.729 9.258 1.00 21.21 316 ILE B CA 1
ATOM 2279 C C . ILE C 1 56 ? 10.097 48.116 9.709 1.00 21.74 316 ILE B C 1
ATOM 2280 O O . ILE C 1 56 ? 10.924 48.985 9.977 1.00 20.70 316 ILE B O 1
ATOM 2285 N N . PRO C 1 57 ? 8.782 48.339 9.796 1.00 22.30 317 PRO B N 1
ATOM 2286 C CA . PRO C 1 57 ? 8.225 49.631 10.210 1.00 23.10 317 PRO B CA 1
ATOM 2287 C C . PRO C 1 57 ? 8.996 50.344 11.320 1.00 22.89 317 PRO B C 1
ATOM 2288 O O . PRO C 1 57 ? 9.131 49.825 12.428 1.00 23.54 317 PRO B O 1
ATOM 2292 N N . GLY C 1 58 ? 9.523 51.525 11.009 1.00 22.35 318 GLY B N 1
ATOM 2293 C CA . GLY C 1 58 ? 10.239 52.298 12.013 1.00 21.24 318 GLY B CA 1
ATOM 2294 C C . GLY C 1 58 ? 11.697 51.973 12.286 1.00 21.34 318 GLY B C 1
ATOM 2295 O O . GLY C 1 58 ? 12.331 52.638 13.109 1.00 21.24 318 GLY B O 1
ATOM 2296 N N . PHE C 1 59 ? 12.243 50.964 11.618 1.00 20.45 319 PHE B N 1
ATOM 2297 C CA . PHE C 1 59 ? 13.638 50.612 11.836 1.00 20.40 319 PHE B CA 1
ATOM 2298 C C . PHE C 1 59 ? 14.542 51.728 11.316 1.00 22.27 319 PHE B C 1
ATOM 2299 O O . PHE C 1 59 ? 15.477 52.159 12.001 1.00 21.75 319 PHE B O 1
ATOM 2307 N N . VAL C 1 60 ? 14.266 52.194 10.100 1.00 23.59 320 VAL B N 1
ATOM 2308 C CA . VAL C 1 60 ? 15.082 53.245 9.509 1.00 25.68 320 VAL B CA 1
ATOM 2309 C C . VAL C 1 60 ? 14.996 54.556 10.284 1.00 27.98 320 VAL B C 1
ATOM 2310 O O . VAL C 1 60 ? 15.789 55.469 10.041 1.00 29.34 320 VAL B O 1
ATOM 2314 N N . GLU C 1 61 ? 14.052 54.653 11.218 1.00 28.81 321 GLU B N 1
ATOM 2315 C CA . GLU C 1 61 ? 13.915 55.872 12.010 1.00 30.45 321 GLU B CA 1
ATOM 2316 C C . GLU C 1 61 ? 14.846 55.876 13.221 1.00 30.23 321 GLU B C 1
ATOM 2317 O O . GLU C 1 61 ? 14.922 56.866 13.945 1.00 31.35 321 GLU B O 1
ATOM 2323 N N . LEU C 1 62 ? 15.544 54.768 13.448 1.00 29.49 322 LEU B N 1
ATOM 2324 C CA . LEU C 1 62 ? 16.476 54.664 14.571 1.00 28.90 322 LEU B CA 1
ATOM 2325 C C . LEU C 1 62 ? 17.814 55.272 14.152 1.00 28.77 322 LEU B C 1
ATOM 2326 O O . LEU C 1 62 ? 18.100 55.388 12.961 1.00 28.81 322 LEU B O 1
ATOM 2331 N N . SER C 1 63 ? 18.638 55.667 15.114 1.00 28.67 323 SER B N 1
ATOM 2332 C CA . SER C 1 63 ? 19.930 56.238 14.753 1.00 28.55 323 SER B CA 1
ATOM 2333 C C . SER C 1 63 ? 20.713 55.146 14.045 1.00 28.89 323 SER B C 1
ATOM 2334 O O . SER C 1 63 ? 20.506 53.958 14.311 1.00 29.56 323 SER B O 1
ATOM 2337 N N . LEU C 1 64 ? 21.605 55.538 13.140 1.00 28.84 324 LEU B N 1
ATOM 2338 C CA . LEU C 1 64 ? 22.399 54.561 12.407 1.00 28.01 324 LEU B CA 1
ATOM 2339 C C . LEU C 1 64 ? 23.118 53.617 13.361 1.00 27.31 324 LEU B C 1
ATOM 2340 O O . LEU C 1 64 ? 23.182 52.406 13.135 1.00 25.72 324 LEU B O 1
ATOM 2345 N N . PHE C 1 65 ? 23.659 54.181 14.431 1.00 27.47 325 PHE B N 1
ATOM 2346 C CA . PHE C 1 65 ? 24.389 53.388 15.400 1.00 27.63 325 PHE B CA 1
ATOM 2347 C C . PHE C 1 65 ? 23.574 52.259 16.014 1.00 26.63 325 PHE B C 1
ATOM 2348 O O . PHE C 1 65 ? 24.116 51.181 16.260 1.00 26.14 325 PHE B O 1
ATOM 2356 N N . ASP C 1 66 ? 22.286 52.496 16.253 1.00 24.95 326 ASP B N 1
ATOM 2357 C CA . ASP C 1 66 ? 21.421 51.461 16.815 1.00 24.95 326 ASP B CA 1
ATOM 2358 C C . ASP C 1 66 ? 21.131 50.373 15.782 1.00 24.59 326 ASP B C 1
ATOM 2359 O O . ASP C 1 66 ? 21.105 49.180 16.105 1.00 23.95 326 ASP B O 1
ATOM 2364 N N . GLN C 1 67 ? 20.905 50.794 14.540 1.00 23.19 327 GLN B N 1
ATOM 2365 C CA . GLN C 1 67 ? 20.631 49.856 13.466 1.00 21.80 327 GLN B CA 1
ATOM 2366 C C . GLN C 1 67 ? 21.804 48.903 13.345 1.00 21.89 327 GLN B C 1
ATOM 2367 O O . GLN C 1 67 ? 21.620 47.697 13.180 1.00 22.59 327 GLN B O 1
ATOM 2373 N N . VAL C 1 68 ? 23.013 49.446 13.444 1.00 21.38 328 VAL B N 1
ATOM 2374 C CA . VAL C 1 68 ? 24.218 48.638 13.348 1.00 21.41 328 VAL B CA 1
ATOM 2375 C C . VAL C 1 68 ? 24.324 47.683 14.528 1.00 22.49 328 VAL B C 1
ATOM 2376 O O . VAL C 1 68 ? 24.680 46.518 14.349 1.00 24.18 328 VAL B O 1
ATOM 2380 N N . ARG C 1 69 ? 24.006 48.163 15.728 1.00 22.25 329 ARG B N 1
ATOM 2381 C CA . ARG C 1 69 ? 24.085 47.324 16.918 1.00 22.66 329 ARG B CA 1
ATOM 2382 C C . ARG C 1 69 ? 23.051 46.214 16.914 1.00 20.98 329 ARG B C 1
ATOM 2383 O O . ARG C 1 69 ? 23.334 45.105 17.347 1.00 21.86 329 ARG B O 1
ATOM 2391 N N . LEU C 1 70 ? 21.847 46.501 16.442 1.00 19.38 330 LEU B N 1
ATOM 2392 C CA . LEU C 1 70 ? 20.829 45.462 16.405 1.00 17.72 330 LEU B CA 1
ATOM 2393 C C . LEU C 1 70 ? 21.269 44.362 15.439 1.00 16.32 330 LEU B C 1
ATOM 2394 O O . LEU C 1 70 ? 21.338 43.198 15.809 1.00 15.99 330 LEU B O 1
ATOM 2399 N N . LEU C 1 71 ? 21.596 44.740 14.210 1.00 15.61 331 LEU B N 1
ATOM 2400 C CA . LEU C 1 71 ? 22.017 43.767 13.211 1.00 15.90 331 LEU B CA 1
ATOM 2401 C C . LEU C 1 71 ? 23.275 42.956 13.591 1.00 15.93 331 LEU B C 1
ATOM 2402 O O . LEU C 1 71 ? 23.294 41.741 13.404 1.00 15.83 331 LEU B O 1
ATOM 2407 N N . GLU C 1 72 ? 24.307 43.601 14.139 1.00 16.60 332 GLU B N 1
ATOM 2408 C CA . GLU C 1 72 ? 25.535 42.881 14.531 1.00 17.67 332 GLU B CA 1
ATOM 2409 C C . GLU C 1 72 ? 25.244 41.919 15.668 1.00 17.30 332 GLU B C 1
ATOM 2410 O O . GLU C 1 72 ? 25.909 40.892 15.840 1.00 17.59 332 GLU B O 1
ATOM 2416 N N . SER C 1 73 ? 24.249 42.276 16.460 1.00 15.92 333 SER B N 1
ATOM 2417 C CA . SER C 1 73 ? 23.883 41.476 17.597 1.00 16.84 333 SER B CA 1
ATOM 2418 C C . SER C 1 73 ? 22.995 40.279 17.290 1.00 16.98 333 SER B C 1
ATOM 2419 O O . SER C 1 73 ? 23.085 39.259 17.970 1.00 17.01 333 SER B O 1
ATOM 2422 N N . CYS C 1 74 ? 22.161 40.390 16.257 1.00 16.61 334 CYS B N 1
ATOM 2423 C CA . CYS C 1 74 ? 21.211 39.329 15.932 1.00 16.59 334 CYS B CA 1
ATOM 2424 C C . CYS C 1 74 ? 21.340 38.632 14.585 1.00 16.07 334 CYS B C 1
ATOM 2425 O O . CYS C 1 74 ? 20.625 37.671 14.328 1.00 16.35 334 CYS B O 1
ATOM 2428 N N . TRP C 1 75 ? 22.221 39.096 13.714 1.00 15.65 335 TRP B N 1
ATOM 2429 C CA . TRP C 1 75 ? 22.301 38.475 12.403 1.00 15.24 335 TRP B CA 1
ATOM 2430 C C . TRP C 1 75 ? 22.280 36.942 12.369 1.00 14.92 335 TRP B C 1
ATOM 2431 O O . TRP C 1 75 ? 21.545 36.349 11.574 1.00 15.40 335 TRP B O 1
ATOM 2442 N N . MET C 1 76 ? 23.063 36.291 13.220 1.00 14.12 336 MET B N 1
ATOM 2443 C CA . MET C 1 76 ? 23.089 34.829 13.203 1.00 14.12 336 MET B CA 1
ATOM 2444 C C . MET C 1 76 ? 21.766 34.225 13.658 1.00 13.82 336 MET B C 1
ATOM 2445 O O . MET C 1 76 ? 21.330 33.202 13.129 1.00 13.50 336 MET B O 1
ATOM 2450 N N . GLU C 1 77 ? 21.126 34.856 14.637 1.00 13.92 337 GLU B N 1
ATOM 2451 C CA . GLU C 1 77 ? 19.842 34.370 15.143 1.00 14.49 337 GLU B CA 1
ATOM 2452 C C . GLU C 1 77 ? 18.811 34.418 14.030 1.00 13.72 337 GLU B C 1
ATOM 2453 O O . GLU C 1 77 ? 18.040 33.478 13.834 1.00 13.52 337 GLU B O 1
ATOM 2459 N N . VAL C 1 78 ? 18.796 35.536 13.316 1.00 12.78 338 VAL B N 1
ATOM 2460 C CA . VAL C 1 78 ? 17.873 35.720 12.212 1.00 11.55 338 VAL B CA 1
ATOM 2461 C C . VAL C 1 78 ? 18.151 34.657 11.160 1.00 11.70 338 VAL B C 1
ATOM 2462 O O . VAL C 1 78 ? 17.234 34.018 10.664 1.00 13.45 338 VAL B O 1
ATOM 2466 N N . LEU C 1 79 ? 19.414 34.454 10.815 1.00 12.22 339 LEU B N 1
ATOM 2467 C CA . LEU C 1 79 ? 19.729 33.418 9.839 1.00 12.99 339 LEU B CA 1
ATOM 2468 C C . LEU C 1 79 ? 19.209 32.063 10.324 1.00 13.64 339 LEU B C 1
ATOM 2469 O O . LEU C 1 79 ? 18.581 31.331 9.563 1.00 15.07 339 LEU B O 1
ATOM 2474 N N . MET C 1 80 ? 19.456 31.732 11.588 1.00 14.25 340 MET B N 1
ATOM 2475 C CA . MET C 1 80 ? 19.013 30.445 12.133 1.00 15.20 340 MET B CA 1
ATOM 2476 C C . MET C 1 80 ? 17.503 30.311 12.211 1.00 15.78 340 MET B C 1
ATOM 2477 O O . MET C 1 80 ? 16.957 29.228 12.015 1.00 14.95 340 MET B O 1
ATOM 2482 N N . MET C 1 81 ? 16.821 31.410 12.503 1.00 17.27 341 MET B N 1
ATOM 2483 C CA . MET C 1 81 ? 15.369 31.371 12.588 1.00 18.85 341 MET B CA 1
ATOM 2484 C C . MET C 1 81 ? 14.832 31.132 11.180 1.00 19.70 341 MET B C 1
ATOM 2485 O O . MET C 1 81 ? 13.835 30.427 10.997 1.00 19.39 341 MET B O 1
ATOM 2490 N N . GLY C 1 82 ? 15.506 31.710 10.183 1.00 20.37 342 GLY B N 1
ATOM 2491 C CA . GLY C 1 82 ? 15.082 31.517 8.803 1.00 20.90 342 GLY B CA 1
ATOM 2492 C C . GLY C 1 82 ? 15.261 30.051 8.444 1.00 21.08 342 GLY B C 1
ATOM 2493 O O . GLY C 1 82 ? 14.374 29.400 7.889 1.00 20.47 342 GLY B O 1
ATOM 2494 N N . LEU C 1 83 ? 16.433 29.530 8.777 1.00 21.41 343 LEU B N 1
ATOM 2495 C CA . LEU C 1 83 ? 16.745 28.139 8.530 1.00 21.06 343 LEU B CA 1
ATOM 2496 C C . LEU C 1 83 ? 15.671 27.242 9.147 1.00 21.20 343 LEU B C 1
ATOM 2497 O O . LEU C 1 83 ? 15.007 26.483 8.439 1.00 20.82 343 LEU B O 1
ATOM 2502 N N . MET C 1 84 ? 15.490 27.343 10.463 1.00 21.39 344 MET B N 1
ATOM 2503 C CA . MET C 1 84 ? 14.505 26.518 11.163 1.00 21.32 344 MET B CA 1
ATOM 2504 C C . MET C 1 84 ? 13.131 26.541 10.501 1.00 21.53 344 MET B C 1
ATOM 2505 O O . MET C 1 84 ? 12.464 25.511 10.420 1.00 21.57 344 MET B O 1
ATOM 2510 N N . TRP C 1 85 ? 12.708 27.707 10.021 1.00 21.15 345 TRP B N 1
ATOM 2511 C CA . TRP C 1 85 ? 11.412 27.817 9.355 1.00 20.06 345 TRP B CA 1
ATOM 2512 C C . TRP C 1 85 ? 11.402 27.082 8.014 1.00 21.00 345 TRP B C 1
ATOM 2513 O O . TRP C 1 85 ? 10.393 26.484 7.632 1.00 22.80 345 TRP B O 1
ATOM 2524 N N . ARG C 1 86 ? 12.515 27.131 7.292 1.00 21.09 346 ARG B N 1
ATOM 2525 C CA . ARG C 1 86 ? 12.588 26.456 6.005 1.00 21.55 346 ARG B CA 1
ATOM 2526 C C . ARG C 1 86 ? 12.642 24.950 6.200 1.00 22.80 346 ARG B C 1
ATOM 2527 O O . ARG C 1 86 ? 12.300 24.192 5.293 1.00 25.12 346 ARG B O 1
ATOM 2535 N N . SER C 1 87 ? 13.058 24.521 7.387 1.00 23.45 347 SER B N 1
ATOM 2536 C CA . SER C 1 87 ? 13.187 23.103 7.697 1.00 24.11 347 SER B CA 1
ATOM 2537 C C . SER C 1 87 ? 12.019 22.555 8.497 1.00 25.68 347 SER B C 1
ATOM 2538 O O . SER C 1 87 ? 12.007 21.378 8.852 1.00 25.98 347 SER B O 1
ATOM 2541 N N . ILE C 1 88 ? 11.023 23.391 8.759 1.00 27.55 348 ILE B N 1
ATOM 2542 C CA . ILE C 1 88 ? 9.904 22.967 9.592 1.00 29.99 348 ILE B CA 1
ATOM 2543 C C . ILE C 1 88 ? 9.062 21.767 9.135 1.00 32.53 348 ILE B C 1
ATOM 2544 O O . ILE C 1 88 ? 8.581 20.996 9.971 1.00 33.39 348 ILE B O 1
ATOM 2549 N N . ASP C 1 89 ? 8.878 21.597 7.830 1.00 34.49 349 ASP B N 1
ATOM 2550 C CA . ASP C 1 89 ? 8.099 20.466 7.325 1.00 35.88 349 ASP B CA 1
ATOM 2551 C C . ASP C 1 89 ? 9.006 19.356 6.799 1.00 36.61 349 ASP B C 1
ATOM 2552 O O . ASP C 1 89 ? 8.668 18.686 5.824 1.00 37.26 349 ASP B O 1
ATOM 2557 N N . HIS C 1 90 ? 10.163 19.178 7.428 1.00 37.17 350 HIS B N 1
ATOM 2558 C CA . HIS C 1 90 ? 11.115 18.147 7.017 1.00 36.70 350 HIS B CA 1
ATOM 2559 C C . HIS C 1 90 ? 11.865 17.642 8.227 1.00 35.10 350 HIS B C 1
ATOM 2560 O O . HIS C 1 90 ? 13.051 17.907 8.377 1.00 34.27 350 HIS B O 1
ATOM 2567 N N . PRO C 1 91 ? 11.181 16.899 9.104 1.00 34.78 351 PRO B N 1
ATOM 2568 C CA . PRO C 1 91 ? 11.821 16.363 10.307 1.00 34.53 351 PRO B CA 1
ATOM 2569 C C . PRO C 1 91 ? 13.149 15.676 9.986 1.00 34.30 351 PRO B C 1
ATOM 2570 O O . PRO C 1 91 ? 13.260 14.946 8.997 1.00 35.00 351 PRO B O 1
ATOM 2574 N N . GLY C 1 92 ? 14.159 15.931 10.812 1.00 32.98 352 GLY B N 1
ATOM 2575 C CA . GLY C 1 92 ? 15.457 15.333 10.581 1.00 32.02 352 GLY B CA 1
ATOM 2576 C C . GLY C 1 92 ? 16.342 16.121 9.630 1.00 31.74 352 GLY B C 1
ATOM 2577 O O . GLY C 1 92 ? 17.550 15.918 9.619 1.00 31.53 352 GLY B O 1
ATOM 2578 N N . LYS C 1 93 ? 15.761 17.019 8.837 1.00 31.10 353 LYS B N 1
ATOM 2579 C CA . LYS C 1 93 ? 16.551 17.814 7.891 1.00 31.08 353 LYS B CA 1
ATOM 2580 C C . LYS C 1 93 ? 16.669 19.318 8.197 1.00 30.18 353 LYS B C 1
ATOM 2581 O O . LYS C 1 93 ? 15.824 19.912 8.883 1.00 29.13 353 LYS B O 1
ATOM 2587 N N . LEU C 1 94 ? 17.742 19.908 7.674 1.00 28.86 354 LEU B N 1
ATOM 2588 C CA . LEU C 1 94 ? 18.027 21.334 7.795 1.00 27.52 354 LEU B CA 1
ATOM 2589 C C . LEU C 1 94 ? 18.165 21.878 6.373 1.00 27.06 354 LEU B C 1
ATOM 2590 O O . LEU C 1 94 ? 19.188 21.665 5.717 1.00 26.26 354 LEU B O 1
ATOM 2595 N N . ILE C 1 95 ? 17.130 22.564 5.891 1.00 26.24 355 ILE B N 1
ATOM 2596 C CA . ILE C 1 95 ? 17.154 23.123 4.544 1.00 25.60 355 ILE B CA 1
ATOM 2597 C C . ILE C 1 95 ? 17.808 24.504 4.515 1.00 25.34 355 ILE B C 1
ATOM 2598 O O . ILE C 1 95 ? 17.139 25.529 4.689 1.00 25.45 355 ILE B O 1
ATOM 2603 N N . PHE C 1 96 ? 19.122 24.532 4.303 1.00 25.28 356 PHE B N 1
ATOM 2604 C CA . PHE C 1 96 ? 19.836 25.802 4.239 1.00 25.49 356 PHE B CA 1
ATOM 2605 C C . PHE C 1 96 ? 19.460 26.511 2.947 1.00 25.97 356 PHE B C 1
ATOM 2606 O O . PHE C 1 96 ? 19.553 27.734 2.849 1.00 26.42 356 PHE B O 1
ATOM 2614 N N . ALA C 1 97 ? 19.024 25.728 1.966 1.00 26.24 357 ALA B N 1
ATOM 2615 C CA . ALA C 1 97 ? 18.633 26.251 0.668 1.00 27.85 357 ALA B CA 1
ATOM 2616 C C . ALA C 1 97 ? 18.014 25.125 -0.147 1.00 29.45 357 ALA B C 1
ATOM 2617 O O . ALA C 1 97 ? 18.203 23.950 0.163 1.00 29.75 357 ALA B O 1
ATOM 2619 N N . PRO C 1 98 ? 17.266 25.469 -1.205 1.00 30.80 358 PRO B N 1
ATOM 2620 C CA . PRO C 1 98 ? 16.619 24.479 -2.070 1.00 32.06 358 PRO B CA 1
ATOM 2621 C C . PRO C 1 98 ? 17.501 23.286 -2.466 1.00 34.31 358 PRO B C 1
ATOM 2622 O O . PRO C 1 98 ? 17.085 22.131 -2.332 1.00 33.61 358 PRO B O 1
ATOM 2626 N N . ASP C 1 99 ? 18.715 23.553 -2.949 1.00 36.98 359 ASP B N 1
ATOM 2627 C CA . ASP C 1 99 ? 19.604 22.461 -3.353 1.00 39.46 359 ASP B CA 1
ATOM 2628 C C . ASP C 1 99 ? 20.687 22.111 -2.333 1.00 39.97 359 ASP B C 1
ATOM 2629 O O . ASP C 1 99 ? 21.539 21.269 -2.594 1.00 40.73 359 ASP B O 1
ATOM 2634 N N . LEU C 1 100 ? 20.652 22.752 -1.171 1.00 40.36 360 LEU B N 1
ATOM 2635 C CA . LEU C 1 100 ? 21.626 22.471 -0.126 1.00 39.94 360 LEU B CA 1
ATOM 2636 C C . LEU C 1 100 ? 20.870 21.975 1.099 1.00 40.86 360 LEU B C 1
ATOM 2637 O O . LEU C 1 100 ? 20.725 22.694 2.084 1.00 41.51 360 LEU B O 1
ATOM 2642 N N . VAL C 1 101 ? 20.382 20.741 1.028 1.00 41.38 361 VAL B N 1
ATOM 2643 C CA . VAL C 1 101 ? 19.617 20.147 2.118 1.00 41.09 361 VAL B CA 1
ATOM 2644 C C . VAL C 1 101 ? 20.482 19.227 2.968 1.00 41.73 361 VAL B C 1
ATOM 2645 O O . VAL C 1 101 ? 20.529 18.018 2.749 1.00 41.78 361 VAL B O 1
ATOM 2649 N N . LEU C 1 102 ? 21.153 19.809 3.953 1.00 42.70 362 LEU B N 1
ATOM 2650 C CA . LEU C 1 102 ? 22.036 19.051 4.827 1.00 43.77 362 LEU B CA 1
ATOM 2651 C C . LEU C 1 102 ? 21.380 18.045 5.761 1.00 45.46 362 LEU B C 1
ATOM 2652 O O . LEU C 1 102 ? 20.337 18.299 6.370 1.00 44.80 362 LEU B O 1
ATOM 2657 N N . ASP C 1 103 ? 22.024 16.891 5.866 1.00 47.86 363 ASP B N 1
ATOM 2658 C CA . ASP C 1 103 ? 21.566 15.829 6.736 1.00 50.15 363 ASP B CA 1
ATOM 2659 C C . ASP C 1 103 ? 22.292 16.091 8.054 1.00 50.97 363 ASP B C 1
ATOM 2660 O O . ASP C 1 103 ? 23.275 16.829 8.084 1.00 51.23 363 ASP B O 1
ATOM 2665 N N . ARG C 1 104 ? 21.808 15.514 9.144 1.00 52.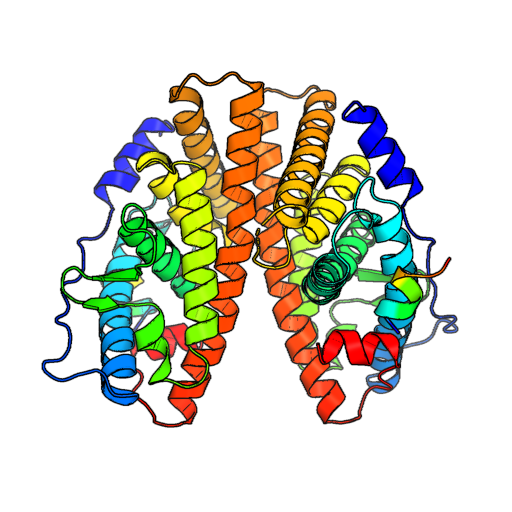14 364 ARG B N 1
ATOM 2666 C CA . ARG C 1 104 ? 22.444 15.725 10.434 1.00 53.60 364 ARG B CA 1
ATOM 2667 C C . ARG C 1 104 ? 23.817 15.061 10.444 1.00 54.36 364 ARG B C 1
ATOM 2668 O O . ARG C 1 104 ? 24.764 15.575 11.045 1.00 55.14 364 ARG B O 1
ATOM 2676 N N . ASP C 1 105 ? 23.923 13.929 9.755 1.00 55.09 365 ASP B N 1
ATOM 2677 C CA . ASP C 1 105 ? 25.171 13.181 9.692 1.00 56.33 365 ASP B CA 1
ATOM 2678 C C . ASP C 1 105 ? 26.268 13.875 8.886 1.00 55.52 365 ASP B C 1
ATOM 2679 O O . ASP C 1 105 ? 27.450 13.717 9.181 1.00 55.79 365 ASP B O 1
ATOM 2684 N N . GLU C 1 106 ? 25.885 14.649 7.876 1.00 54.62 366 GLU B N 1
ATOM 2685 C CA . GLU C 1 106 ? 26.865 15.354 7.062 1.00 53.77 366 GLU B CA 1
ATOM 2686 C C . GLU C 1 106 ? 27.629 16.353 7.913 1.00 53.80 366 GLU B C 1
ATOM 2687 O O . GLU C 1 106 ? 28.676 16.851 7.509 1.00 54.85 366 GLU B O 1
ATOM 2693 N N . GLY C 1 107 ? 27.107 16.634 9.100 1.00 53.38 367 GLY B N 1
ATOM 2694 C CA . GLY C 1 107 ? 27.766 17.576 9.983 1.00 53.18 367 GLY B CA 1
ATOM 2695 C C . GLY C 1 107 ? 28.986 17.012 10.689 1.00 53.02 367 GLY B C 1
ATOM 2696 O O . GLY C 1 107 ? 29.483 17.610 11.645 1.00 53.45 367 GLY B O 1
ATOM 2697 N N . LYS C 1 108 ? 29.478 15.866 10.226 1.00 52.64 368 LYS B N 1
ATOM 2698 C CA . LYS C 1 108 ? 30.648 15.242 10.840 1.00 52.06 368 LYS B CA 1
ATOM 2699 C C . LYS C 1 108 ? 31.953 15.688 10.174 1.00 51.29 368 LYS B C 1
ATOM 2700 O O . LYS C 1 108 ? 33.000 15.756 10.822 1.00 51.15 368 LYS B O 1
ATOM 2706 N N . CYS C 1 109 ? 31.887 15.997 8.883 1.00 50.37 369 CYS B N 1
ATOM 2707 C CA . CYS C 1 109 ? 33.070 16.427 8.146 1.00 49.40 369 CYS B CA 1
ATOM 2708 C C . CYS C 1 109 ? 33.586 17.777 8.630 1.00 48.48 369 CYS B C 1
ATOM 2709 O O . CYS C 1 109 ? 34.429 18.398 7.982 1.00 48.87 369 CYS B O 1
ATOM 2712 N N . VAL C 1 110 ? 33.063 18.231 9.765 1.00 47.25 370 VAL B N 1
ATOM 2713 C CA . VAL C 1 110 ? 33.486 19.491 10.364 1.00 45.82 370 VAL B CA 1
ATOM 2714 C C . VAL C 1 110 ? 33.449 19.384 11.886 1.00 44.86 370 VAL B C 1
ATOM 2715 O O . VAL C 1 110 ? 32.407 19.133 12.490 1.00 44.00 370 VAL B O 1
ATOM 2719 N N . GLU C 1 111 ? 34.614 19.571 12.490 1.00 44.41 371 GLU B N 1
ATOM 2720 C CA . GLU C 1 111 ? 34.788 19.492 13.932 1.00 44.15 371 GLU B CA 1
ATOM 2721 C C . GLU C 1 111 ? 33.884 20.444 14.729 1.00 43.19 371 GLU B C 1
ATOM 2722 O O . GLU C 1 111 ? 33.963 21.664 14.575 1.00 43.03 371 GLU B O 1
ATOM 2728 N N . GLY C 1 112 ? 33.026 19.875 15.573 1.00 41.63 372 GLY B N 1
ATOM 2729 C CA . GLY C 1 112 ? 32.153 20.677 16.415 1.00 39.98 372 GLY B CA 1
ATOM 2730 C C . GLY C 1 112 ? 30.914 21.323 15.825 1.00 38.94 372 GLY B C 1
ATOM 2731 O O . GLY C 1 112 ? 30.267 22.134 16.485 1.00 38.60 372 GLY B O 1
ATOM 2732 N N . ILE C 1 113 ? 30.554 20.975 14.600 1.00 38.35 373 ILE B N 1
ATOM 2733 C CA . ILE C 1 113 ? 29.377 21.589 14.006 1.00 37.99 373 ILE B CA 1
ATOM 2734 C C . ILE C 1 113 ? 28.124 20.747 14.247 1.00 38.44 373 ILE B C 1
ATOM 2735 O O . ILE C 1 113 ? 27.003 21.250 14.158 1.00 38.30 373 ILE B O 1
ATOM 2740 N N . LEU C 1 114 ? 28.318 19.469 14.565 1.00 38.62 374 LEU B N 1
ATOM 2741 C CA . LEU C 1 114 ? 27.199 18.566 14.828 1.00 38.43 374 LEU B CA 1
ATOM 2742 C C . LEU C 1 114 ? 26.394 19.057 16.026 1.00 38.05 374 LEU B C 1
ATOM 2743 O O . LEU C 1 114 ? 25.167 18.952 16.062 1.00 37.84 374 LEU B O 1
ATOM 2748 N N . GLU C 1 115 ? 27.104 19.580 17.015 1.00 37.43 375 GLU B N 1
ATOM 2749 C CA . GLU C 1 115 ? 26.471 20.093 18.211 1.00 36.57 375 GLU B CA 1
ATOM 2750 C C . GLU C 1 115 ? 25.548 21.239 17.829 1.00 35.81 375 GLU B C 1
ATOM 2751 O O . GLU C 1 115 ? 24.401 21.293 18.272 1.00 36.34 375 GLU B O 1
ATOM 2757 N N . ILE C 1 116 ? 26.052 22.148 16.997 1.00 34.03 376 ILE B N 1
ATOM 2758 C CA . ILE C 1 116 ? 25.272 23.295 16.545 1.00 32.14 376 ILE B CA 1
ATOM 2759 C C . ILE C 1 116 ? 24.077 22.816 15.722 1.00 31.57 376 ILE B C 1
ATOM 2760 O O . ILE C 1 116 ? 22.970 23.343 15.848 1.00 31.72 376 ILE B O 1
ATOM 2765 N N . PHE C 1 117 ? 24.306 21.815 14.880 1.00 30.80 377 PHE B N 1
ATOM 2766 C CA . PHE C 1 117 ? 23.240 21.250 14.062 1.00 31.06 377 PHE B CA 1
ATOM 2767 C C . PHE C 1 117 ? 22.150 20.626 14.937 1.00 31.48 377 PHE B C 1
ATOM 2768 O O . PHE C 1 117 ? 20.956 20.737 14.635 1.00 31.38 377 PHE B O 1
ATOM 2776 N N . ASP C 1 118 ? 22.560 19.977 16.025 1.00 31.18 378 ASP B N 1
ATOM 2777 C CA . ASP C 1 118 ? 21.606 19.353 16.929 1.00 31.22 378 ASP B CA 1
ATOM 2778 C C . ASP C 1 118 ? 20.684 20.358 17.597 1.00 31.40 378 ASP B C 1
ATOM 2779 O O . ASP C 1 118 ? 19.484 20.111 17.724 1.00 32.18 378 ASP B O 1
ATOM 2784 N N . MET C 1 119 ? 21.237 21.484 18.035 1.00 30.98 379 MET B N 1
ATOM 2785 C CA . MET C 1 119 ? 20.417 22.500 18.678 1.00 31.30 379 MET B CA 1
ATOM 2786 C C . MET C 1 119 ? 19.376 22.952 17.666 1.00 30.80 379 MET B C 1
ATOM 2787 O O . MET C 1 119 ? 18.173 22.967 17.959 1.00 30.99 379 MET B O 1
ATOM 2792 N N . LEU C 1 120 ? 19.848 23.307 16.471 1.00 29.04 380 LEU B N 1
ATOM 2793 C CA . LEU C 1 120 ? 18.967 23.758 15.399 1.00 28.18 380 LEU B CA 1
ATOM 2794 C C . LEU C 1 120 ? 17.832 22.763 15.160 1.00 27.71 380 LEU B C 1
ATOM 2795 O O . LEU C 1 120 ? 16.660 23.150 15.088 1.00 27.61 380 LEU B O 1
ATOM 2800 N N . LEU C 1 121 ? 18.183 21.483 15.042 1.00 26.16 381 LEU B N 1
ATOM 2801 C CA . LEU C 1 121 ? 17.188 20.441 14.819 1.00 24.82 381 LEU B CA 1
ATOM 2802 C C . LEU C 1 121 ? 16.275 20.283 16.025 1.00 23.73 381 LEU B C 1
ATOM 2803 O O . LEU C 1 121 ? 15.083 20.028 15.879 1.00 22.68 381 LEU B O 1
ATOM 2808 N N . ALA C 1 122 ? 16.841 20.443 17.216 1.00 23.06 382 ALA B N 1
ATOM 2809 C CA . ALA C 1 122 ? 16.064 20.324 18.441 1.00 23.18 382 ALA B CA 1
ATOM 2810 C C . ALA C 1 122 ? 15.035 21.444 18.482 1.00 23.00 382 ALA B C 1
ATOM 2811 O O . ALA C 1 122 ? 13.834 21.185 18.592 1.00 23.10 382 ALA B O 1
ATOM 2813 N N . THR C 1 123 ? 15.510 22.686 18.385 1.00 22.22 383 THR B N 1
ATOM 2814 C CA . THR C 1 123 ? 14.625 23.846 18.406 1.00 21.65 383 THR B CA 1
ATOM 2815 C C . THR C 1 123 ? 13.607 23.800 17.271 1.00 21.43 383 THR B C 1
ATOM 2816 O O . THR C 1 123 ? 12.463 24.214 17.448 1.00 21.26 383 THR B O 1
ATOM 2820 N N . THR C 1 124 ? 14.015 23.295 16.109 1.00 21.81 384 THR B N 1
ATOM 2821 C CA . THR C 1 124 ? 13.105 23.213 14.968 1.00 21.76 384 THR B CA 1
ATOM 2822 C C . THR C 1 124 ? 11.950 22.273 15.275 1.00 22.67 384 THR B C 1
ATOM 2823 O O . THR C 1 124 ? 10.798 22.559 14.935 1.00 23.66 384 THR B O 1
ATOM 2827 N N . SER C 1 125 ? 12.267 21.148 15.911 1.00 22.78 385 SER B N 1
ATOM 2828 C CA . SER C 1 125 ? 11.263 20.155 16.267 1.00 23.44 385 SER B CA 1
ATOM 2829 C C . SER C 1 125 ? 10.301 20.753 17.264 1.00 23.77 385 SER B C 1
ATOM 2830 O O . SER C 1 125 ? 9.111 20.425 17.266 1.00 24.43 385 SER B O 1
ATOM 2833 N N . ARG C 1 126 ? 10.810 21.630 18.118 1.00 23.19 386 ARG B N 1
ATOM 2834 C CA . ARG C 1 126 ? 9.937 22.248 19.087 1.00 24.57 386 ARG B CA 1
ATOM 2835 C C . ARG C 1 126 ? 8.942 23.140 18.348 1.00 24.60 386 ARG B C 1
ATOM 2836 O O . ARG C 1 126 ? 7.749 23.142 18.659 1.00 25.26 386 ARG B O 1
ATOM 2844 N N . PHE C 1 127 ? 9.432 23.877 17.356 1.00 23.93 387 PHE B N 1
ATOM 2845 C CA . PHE C 1 127 ? 8.571 24.758 16.578 1.00 24.08 387 PHE B CA 1
ATOM 2846 C C . PHE C 1 127 ? 7.565 23.946 15.773 1.00 24.62 387 PHE B C 1
ATOM 2847 O O . PHE C 1 127 ? 6.404 24.344 15.625 1.00 24.57 387 PHE B O 1
ATOM 2855 N N . ARG C 1 128 ? 8.025 22.814 15.251 1.00 24.67 388 ARG B N 1
ATOM 2856 C CA . ARG C 1 128 ? 7.182 21.919 14.471 1.00 25.78 388 ARG B CA 1
ATOM 2857 C C . ARG C 1 128 ? 6.048 21.418 15.357 1.00 26.29 388 ARG B C 1
ATOM 2858 O O . ARG C 1 128 ? 4.890 21.391 14.959 1.00 25.92 388 ARG B O 1
ATOM 2866 N N . GLU C 1 129 ? 6.409 21.028 16.572 1.00 27.42 389 GLU B N 1
ATOM 2867 C CA . GLU C 1 129 ? 5.466 20.523 17.555 1.00 27.75 389 GLU B CA 1
ATOM 2868 C C . GLU C 1 129 ? 4.417 21.570 17.912 1.00 26.72 389 GLU B C 1
ATOM 2869 O O . GLU C 1 129 ? 3.248 21.248 18.125 1.00 25.98 389 GLU B O 1
ATOM 2875 N N . LEU C 1 130 ? 4.847 22.823 18.003 1.00 25.61 390 LEU B N 1
ATOM 2876 C CA . LEU C 1 130 ? 3.936 23.922 18.309 1.00 24.51 390 LEU B CA 1
ATOM 2877 C C . LEU C 1 130 ? 3.141 24.276 17.063 1.00 23.90 390 LEU B C 1
ATOM 2878 O O . LEU C 1 130 ? 2.174 25.016 17.130 1.00 24.51 390 LEU B O 1
ATOM 2883 N N . LYS C 1 131 ? 3.554 23.738 15.923 1.00 23.59 391 LYS B N 1
ATOM 2884 C CA . LYS C 1 131 ? 2.881 24.022 14.669 1.00 23.09 391 LYS B CA 1
ATOM 2885 C C . LYS C 1 131 ? 2.942 25.525 14.415 1.00 21.37 391 LYS B C 1
ATOM 2886 O O . LYS C 1 131 ? 1.914 26.183 14.271 1.00 21.65 391 LYS B O 1
ATOM 2892 N N . LEU C 1 132 ? 4.156 26.064 14.391 1.00 19.89 392 LEU B N 1
ATOM 2893 C CA . LEU C 1 132 ? 4.367 27.487 14.137 1.00 19.54 392 LEU B CA 1
ATOM 2894 C C . LEU C 1 132 ? 3.728 27.867 12.800 1.00 18.90 392 LEU B C 1
ATOM 2895 O O . LEU C 1 132 ? 3.868 27.151 11.811 1.00 18.64 392 LEU B O 1
ATOM 2900 N N . GLN C 1 133 ? 3.023 28.990 12.782 1.00 19.11 393 GLN B N 1
ATOM 2901 C CA . GLN C 1 133 ? 2.358 29.464 11.575 1.00 20.30 393 GLN B CA 1
ATOM 2902 C C . GLN C 1 133 ? 3.156 30.575 10.904 1.00 20.52 393 GLN B C 1
ATOM 2903 O O . GLN C 1 133 ? 3.812 31.381 11.571 1.00 19.47 393 GLN B O 1
ATOM 2909 N N . HIS C 1 134 ? 3.084 30.610 9.577 1.00 21.10 394 HIS B N 1
ATOM 2910 C CA . HIS C 1 134 ? 3.796 31.609 8.788 1.00 20.84 394 HIS B CA 1
ATOM 2911 C C . HIS C 1 134 ? 3.712 32.995 9.409 1.00 20.07 394 HIS B C 1
ATOM 2912 O O . HIS C 1 134 ? 4.724 33.653 9.583 1.00 20.60 394 HIS B O 1
ATOM 2919 N N . LYS C 1 135 ? 2.505 33.436 9.750 1.00 21.21 395 LYS B N 1
ATOM 2920 C CA . LYS C 1 135 ? 2.323 34.765 10.339 1.00 21.21 395 LYS B CA 1
ATOM 2921 C C . LYS C 1 135 ? 3.004 34.940 11.694 1.00 19.55 395 LYS B C 1
ATOM 2922 O O . LYS C 1 135 ? 3.461 36.030 12.024 1.00 18.72 395 LYS B O 1
ATOM 2928 N N . GLU C 1 136 ? 3.065 33.872 12.482 1.00 18.71 396 GLU B N 1
ATOM 2929 C CA . GLU C 1 136 ? 3.701 33.950 13.790 1.00 17.69 396 GLU B CA 1
ATOM 2930 C C . GLU C 1 136 ? 5.189 34.077 13.561 1.00 16.26 396 GLU B C 1
ATOM 2931 O O . GLU C 1 136 ? 5.866 34.869 14.216 1.00 15.96 396 GLU B O 1
ATOM 2937 N N . TYR C 1 137 ? 5.678 33.290 12.608 1.00 15.38 397 TYR B N 1
ATOM 2938 C CA . TYR C 1 137 ? 7.077 33.279 12.222 1.00 14.39 397 TYR B CA 1
ATOM 2939 C C . TYR C 1 137 ? 7.557 34.673 11.819 1.00 15.03 397 TYR B C 1
ATOM 2940 O O . TYR C 1 137 ? 8.611 35.111 12.271 1.00 14.83 397 TYR B O 1
ATOM 2949 N N . LEU C 1 138 ? 6.800 35.359 10.960 1.00 15.45 398 LEU B N 1
ATOM 2950 C CA . LEU C 1 138 ? 7.167 36.712 10.524 1.00 16.53 398 LEU B CA 1
ATOM 2951 C C . LEU C 1 138 ? 7.397 37.641 11.714 1.00 15.97 398 LEU B C 1
ATOM 2952 O O . LEU C 1 138 ? 8.378 38.381 11.757 1.00 16.36 398 LEU B O 1
ATOM 2957 N N . CYS C 1 139 ? 6.475 37.605 12.672 1.00 16.05 399 CYS B N 1
ATOM 2958 C CA . CYS C 1 139 ? 6.561 38.442 13.864 1.00 15.02 399 CYS B CA 1
ATOM 2959 C C . CYS C 1 139 ? 7.735 38.052 14.746 1.00 15.71 399 CYS B C 1
ATOM 2960 O O . CYS C 1 139 ? 8.488 38.920 15.218 1.00 16.52 399 CYS B O 1
ATOM 2963 N N . VAL C 1 140 ? 7.895 36.748 14.973 1.00 15.33 400 VAL B N 1
ATOM 2964 C CA . VAL C 1 140 ? 8.983 36.262 15.818 1.00 14.51 400 VAL B CA 1
ATOM 2965 C C . VAL C 1 140 ? 10.356 36.692 15.300 1.00 13.99 400 VAL B C 1
ATOM 2966 O O . VAL C 1 140 ? 11.174 37.224 16.056 1.00 14.24 400 VAL B O 1
ATOM 2970 N N . LYS C 1 141 ? 10.602 36.481 14.012 1.00 12.67 401 LYS B N 1
ATOM 2971 C CA . LYS C 1 141 ? 11.892 36.833 13.424 1.00 13.40 401 LYS B CA 1
ATOM 2972 C C . LYS C 1 141 ? 12.214 38.323 13.565 1.00 13.46 401 LYS B C 1
ATOM 2973 O O . LYS C 1 141 ? 13.367 38.707 13.763 1.00 11.34 401 LYS B O 1
ATOM 2979 N N . ALA C 1 142 ? 11.185 39.156 13.459 1.00 14.22 402 ALA B N 1
ATOM 2980 C CA . ALA C 1 142 ? 11.353 40.589 13.576 1.00 14.82 402 ALA B CA 1
ATOM 2981 C C . ALA C 1 142 ? 11.583 40.953 15.045 1.00 15.88 402 ALA B C 1
ATOM 2982 O O . ALA C 1 142 ? 12.292 41.915 15.350 1.00 15.82 402 ALA B O 1
ATOM 2984 N N . MET C 1 143 ? 10.985 40.187 15.957 1.00 16.63 403 MET B N 1
ATOM 2985 C CA . MET C 1 143 ? 11.174 40.450 17.383 1.00 18.01 403 MET B CA 1
ATOM 2986 C C . MET C 1 143 ? 12.616 40.116 17.759 1.00 17.51 403 MET B C 1
ATOM 2987 O O . MET C 1 143 ? 13.222 40.806 18.571 1.00 18.19 403 MET B O 1
ATOM 2992 N N . ILE C 1 144 ? 13.168 39.067 17.154 1.00 16.42 404 ILE B N 1
ATOM 2993 C CA . ILE C 1 144 ? 14.546 38.683 17.431 1.00 16.25 404 ILE B CA 1
ATOM 2994 C C . ILE C 1 144 ? 15.449 39.878 17.158 1.00 16.55 404 ILE B C 1
ATOM 2995 O O . ILE C 1 144 ? 16.259 40.252 18.002 1.00 17.54 404 ILE B O 1
ATOM 3000 N N . LEU C 1 145 ? 15.293 40.480 15.982 1.00 16.72 405 LEU B N 1
ATOM 3001 C CA . LEU C 1 145 ? 16.078 41.653 15.592 1.00 17.36 405 LEU B CA 1
ATOM 3002 C C . LEU C 1 145 ? 15.855 42.887 16.484 1.00 17.29 405 LEU B C 1
ATOM 3003 O O . LEU C 1 145 ? 16.807 43.600 16.827 1.00 16.33 405 LEU B O 1
ATOM 3008 N N . LEU C 1 146 ? 14.601 43.143 16.846 1.00 17.26 406 LEU B N 1
ATOM 3009 C CA . LEU C 1 146 ? 14.273 44.301 17.673 1.00 18.81 406 LEU B CA 1
ATOM 3010 C C . LEU C 1 146 ? 14.563 44.107 19.160 1.00 20.67 406 LEU B C 1
ATOM 3011 O O . LEU C 1 146 ? 14.593 45.085 19.917 1.00 21.19 406 LEU B O 1
ATOM 3016 N N . ASN C 1 147 ? 14.790 42.856 19.566 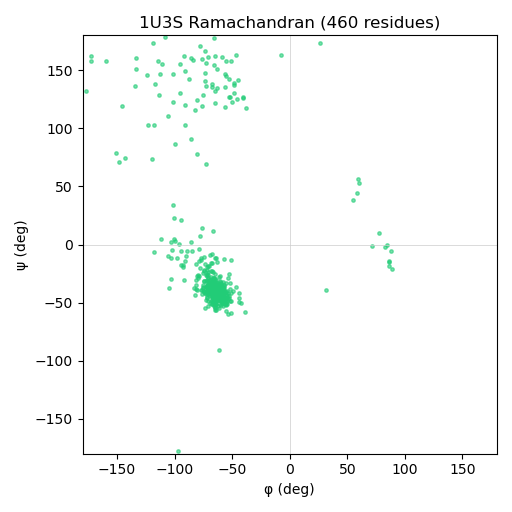1.00 22.15 407 ASN B N 1
ATOM 3017 C CA . ASN C 1 147 ? 15.047 42.509 20.965 1.00 24.20 407 ASN B CA 1
ATOM 3018 C C . ASN C 1 147 ? 16.511 42.228 21.284 1.00 26.73 407 ASN B C 1
ATOM 3019 O O . ASN C 1 147 ? 16.883 42.127 22.454 1.00 25.31 407 ASN B O 1
ATOM 3024 N N . SER C 1 148 ? 17.340 42.083 20.253 1.00 30.69 408 SER B N 1
ATOM 3025 C CA . SER C 1 148 ? 18.758 41.940 20.562 1.00 34.49 408 SER B CA 1
ATOM 3026 C C . SER C 1 148 ? 19.278 43.132 21.370 1.00 37.46 408 SER B C 1
ATOM 3027 O O . SER C 1 148 ? 20.392 43.133 21.877 1.00 38.01 408 SER B O 1
ATOM 3030 N N . SER C 1 149 ? 18.415 44.161 21.402 1.00 41.93 409 SER B N 1
ATOM 3031 C CA . SER C 1 149 ? 18.779 45.320 22.193 1.00 46.28 409 SER B CA 1
ATOM 3032 C C . SER C 1 149 ? 19.993 45.351 23.105 1.00 49.58 409 SER B C 1
ATOM 3033 O O . SER C 1 149 ? 19.914 45.727 24.267 1.00 49.29 409 SER B O 1
ATOM 3036 N N . SER C 1 162 ? 15.845 57.747 20.753 1.00 55.09 422 SER B N 1
ATOM 3037 C CA . SER C 1 162 ? 16.000 56.595 19.867 1.00 54.98 422 SER B CA 1
ATOM 3038 C C . SER C 1 162 ? 15.748 55.291 20.631 1.00 55.17 422 SER B C 1
ATOM 3039 O O . SER C 1 162 ? 15.128 54.367 20.105 1.00 54.89 422 SER B O 1
ATOM 3042 N N . SER C 1 163 ? 16.220 55.223 21.873 1.00 55.30 423 SER B N 1
ATOM 3043 C CA . SER C 1 163 ? 16.033 54.028 22.695 1.00 55.35 423 SER B CA 1
ATOM 3044 C C . SER C 1 163 ? 14.555 53.790 23.007 1.00 54.96 423 SER B C 1
ATOM 3045 O O . SER C 1 163 ? 14.103 52.647 23.102 1.00 54.52 423 SER B O 1
ATOM 3048 N N . ARG C 1 164 ? 13.810 54.878 23.171 1.00 55.16 424 ARG B N 1
ATOM 3049 C CA . ARG C 1 164 ? 12.381 54.802 23.460 1.00 55.26 424 ARG B CA 1
ATOM 3050 C C . ARG C 1 164 ? 11.601 54.432 22.198 1.00 53.82 424 ARG B C 1
ATOM 3051 O O . ARG C 1 164 ? 10.496 53.889 22.273 1.00 53.73 424 ARG B O 1
ATOM 3059 N N . LYS C 1 165 ? 12.189 54.730 21.042 1.00 52.10 425 LYS B N 1
ATOM 3060 C CA . LYS C 1 165 ? 11.575 54.443 19.749 1.00 50.26 425 LYS B CA 1
ATOM 3061 C C . LYS C 1 165 ? 11.721 52.963 19.381 1.00 48.33 425 LYS B C 1
ATOM 3062 O O . LYS C 1 165 ? 10.983 52.443 18.544 1.00 48.40 425 LYS B O 1
ATOM 3068 N N . LEU C 1 166 ? 12.683 52.295 20.010 1.00 45.75 426 LEU B N 1
ATOM 3069 C CA . LEU C 1 166 ? 12.928 50.876 19.776 1.00 42.89 426 LEU B CA 1
ATOM 3070 C C . LEU C 1 166 ? 11.931 50.085 20.609 1.00 41.37 426 LEU B C 1
ATOM 3071 O O . LEU C 1 166 ? 11.460 49.027 20.197 1.00 40.62 426 LEU B O 1
ATOM 3076 N N . ALA C 1 167 ? 11.612 50.619 21.783 1.00 40.05 427 ALA B N 1
ATOM 3077 C CA . ALA C 1 167 ? 10.673 49.982 22.696 1.00 38.75 427 ALA B CA 1
ATOM 3078 C C . ALA C 1 167 ? 9.256 49.975 22.126 1.00 37.87 427 ALA B C 1
ATOM 3079 O O . ALA C 1 167 ? 8.519 48.995 22.263 1.00 38.40 427 ALA B O 1
ATOM 3081 N N . HIS C 1 168 ? 8.864 51.066 21.486 1.00 36.85 428 HIS B N 1
ATOM 3082 C CA . HIS C 1 168 ? 7.531 51.119 20.910 1.00 36.90 428 HIS B CA 1
ATOM 3083 C C . HIS C 1 168 ? 7.469 50.268 19.646 1.00 34.16 428 HIS B C 1
ATOM 3084 O O . HIS C 1 168 ? 6.390 49.842 19.226 1.00 33.59 428 HIS B O 1
ATOM 3091 N N . LEU C 1 169 ? 8.634 50.030 19.045 1.00 31.02 429 LEU B N 1
ATOM 3092 C CA . LEU C 1 169 ? 8.740 49.216 17.836 1.00 27.94 429 LEU B CA 1
ATOM 3093 C C . LEU C 1 169 ? 8.596 47.747 18.204 1.00 26.03 429 LEU B C 1
ATOM 3094 O O . LEU C 1 169 ? 7.996 46.963 17.467 1.00 24.68 429 LEU B O 1
ATOM 3099 N N . LEU C 1 170 ? 9.153 47.391 19.356 1.00 23.85 430 LEU B N 1
ATOM 3100 C CA . LEU C 1 170 ? 9.101 46.028 19.844 1.00 22.46 430 LEU B CA 1
ATOM 3101 C C . LEU C 1 170 ? 7.694 45.693 20.315 1.00 22.34 430 LEU B C 1
ATOM 3102 O O . LEU C 1 170 ? 7.213 44.570 20.134 1.00 21.85 430 LEU B O 1
ATOM 3107 N N . ASN C 1 171 ? 7.023 46.671 20.916 1.00 22.41 431 ASN B N 1
ATOM 3108 C CA . ASN C 1 171 ? 5.661 46.452 21.388 1.00 21.43 431 ASN B CA 1
ATOM 3109 C C . ASN C 1 171 ? 4.713 46.339 20.197 1.00 20.62 431 ASN B C 1
ATOM 3110 O O . ASN C 1 171 ? 3.748 45.567 20.225 1.00 20.04 431 ASN B O 1
ATOM 3115 N N . ALA C 1 172 ? 5.003 47.102 19.147 1.00 19.16 432 ALA B N 1
ATOM 3116 C CA . ALA C 1 172 ? 4.190 47.076 17.941 1.00 18.90 432 ALA B CA 1
ATOM 3117 C C . ALA C 1 172 ? 4.187 45.666 17.361 1.00 18.55 432 ALA B C 1
ATOM 3118 O O . ALA C 1 172 ? 3.133 45.128 17.015 1.00 19.28 432 ALA B O 1
ATOM 3120 N N . VAL C 1 173 ? 5.370 45.068 17.261 1.00 17.78 433 VAL B N 1
ATOM 3121 C CA . VAL C 1 173 ? 5.491 43.719 16.728 1.00 17.29 433 VAL B CA 1
ATOM 3122 C C . VAL C 1 173 ? 4.949 42.699 17.721 1.00 17.81 433 VAL B C 1
ATOM 3123 O O . VAL C 1 173 ? 4.368 41.684 17.323 1.00 17.59 433 VAL B O 1
ATOM 3127 N N . THR C 1 174 ? 5.139 42.952 19.011 1.00 17.98 434 THR B N 1
ATOM 3128 C CA . THR C 1 174 ? 4.596 42.034 20.003 1.00 19.97 434 THR B CA 1
ATOM 3129 C C . THR C 1 174 ? 3.077 42.035 19.833 1.00 20.91 434 THR B C 1
ATOM 3130 O O . THR C 1 174 ? 2.444 40.980 19.790 1.00 20.67 434 THR B O 1
ATOM 3134 N N . ASP C 1 175 ? 2.501 43.229 19.719 1.00 22.44 435 ASP B N 1
ATOM 3135 C CA . ASP C 1 175 ? 1.062 43.366 19.533 1.00 23.11 435 ASP B CA 1
ATOM 3136 C C . ASP C 1 175 ? 0.599 42.580 18.309 1.00 22.62 435 ASP B C 1
ATOM 3137 O O . ASP C 1 175 ? -0.463 41.951 18.330 1.00 23.19 435 ASP B O 1
ATOM 3142 N N . ALA C 1 176 ? 1.391 42.614 17.240 1.00 20.96 436 ALA B N 1
ATOM 3143 C CA . ALA C 1 176 ? 1.031 41.889 16.028 1.00 20.54 436 ALA B CA 1
ATOM 3144 C C . ALA C 1 176 ? 1.026 40.385 16.301 1.00 20.71 436 ALA B C 1
ATOM 3145 O O . ALA C 1 176 ? 0.065 39.698 15.966 1.00 20.59 436 ALA B O 1
ATOM 3147 N N . LEU C 1 177 ? 2.093 39.870 16.910 1.00 21.11 437 LEU B N 1
ATOM 3148 C CA . LEU C 1 177 ? 2.152 38.440 17.219 1.00 20.77 437 LEU B CA 1
ATOM 3149 C C . LEU C 1 177 ? 0.935 38.047 18.048 1.00 20.52 437 LEU B C 1
ATOM 3150 O O . LEU C 1 177 ? 0.350 36.986 17.830 1.00 20.55 437 LEU B O 1
ATOM 3155 N N . VAL C 1 178 ? 0.561 38.912 18.992 1.00 20.38 438 VAL B N 1
ATOM 3156 C CA . VAL C 1 178 ? -0.595 38.681 19.859 1.00 20.57 438 VAL B CA 1
ATOM 3157 C C . VAL C 1 178 ? -1.882 38.664 19.037 1.00 21.13 438 VAL B C 1
ATOM 3158 O O . VAL C 1 178 ? -2.787 37.862 19.290 1.00 21.32 438 VAL B O 1
ATOM 3162 N N . TRP C 1 179 ? -1.968 39.561 18.056 1.00 20.64 439 TRP B N 1
ATOM 3163 C CA . TRP C 1 179 ? -3.146 39.622 17.199 1.00 20.31 439 TRP B CA 1
ATOM 3164 C C . TRP C 1 179 ? -3.223 38.385 16.292 1.00 20.38 439 TRP B C 1
ATOM 3165 O O . TRP C 1 179 ? -4.308 37.849 16.066 1.00 21.44 439 TRP B O 1
ATOM 3176 N N . VAL C 1 180 ? -2.081 37.926 15.782 1.00 19.35 440 VAL B N 1
ATOM 3177 C CA . VAL C 1 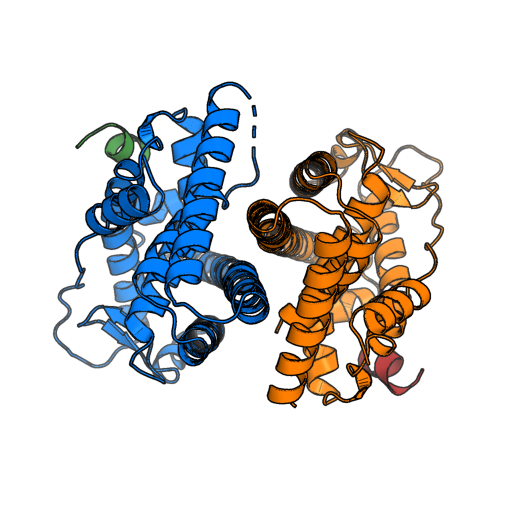180 ? -2.063 36.748 14.914 1.00 19.03 440 VAL B CA 1
ATOM 3178 C C . VAL C 1 180 ? -2.520 35.496 15.664 1.00 20.11 440 VAL B C 1
ATOM 3179 O O . VAL C 1 180 ? -3.351 34.740 15.164 1.00 20.18 440 VAL B O 1
ATOM 3183 N N . ILE C 1 181 ? -1.968 35.273 16.855 1.00 20.66 441 ILE B N 1
ATOM 3184 C CA . ILE C 1 181 ? -2.332 34.114 17.673 1.00 21.92 441 ILE B CA 1
ATOM 3185 C C . ILE C 1 181 ? -3.813 34.166 18.061 1.00 23.46 441 ILE B C 1
ATOM 3186 O O . ILE C 1 181 ? -4.490 33.139 18.112 1.00 22.25 441 ILE B O 1
ATOM 3191 N N . ALA C 1 182 ? -4.305 35.370 18.349 1.00 25.80 442 ALA B N 1
ATOM 3192 C CA . ALA C 1 182 ? -5.705 35.552 18.730 1.00 27.26 442 ALA B CA 1
ATOM 3193 C C . ALA C 1 182 ? -6.635 35.197 17.582 1.00 27.97 442 ALA B C 1
ATOM 3194 O O . ALA C 1 182 ? -7.765 34.751 17.806 1.00 27.75 442 ALA B O 1
ATOM 3196 N N . LYS C 1 183 ? -6.157 35.386 16.353 1.00 29.32 443 LYS B N 1
ATOM 3197 C CA . LYS C 1 183 ? -6.968 35.087 15.178 1.00 30.75 443 LYS B CA 1
ATOM 3198 C C . LYS C 1 183 ? -7.023 33.586 14.887 1.00 30.44 443 LYS B C 1
ATOM 3199 O O . LYS C 1 183 ? -7.552 33.164 13.863 1.00 30.91 443 LYS B O 1
ATOM 3205 N N . SER C 1 184 ? -6.483 32.776 15.790 1.00 30.98 444 SER B N 1
ATOM 3206 C CA . SER C 1 184 ? -6.502 31.330 15.591 1.00 31.08 444 SER B CA 1
ATOM 3207 C C . SER C 1 184 ? -7.731 30.741 16.274 1.00 31.09 444 SER B C 1
ATOM 3208 O O . SER C 1 184 ? -8.130 29.609 16.001 1.00 30.75 444 SER B O 1
ATOM 3211 N N . GLY C 1 185 ? -8.316 31.514 17.184 1.00 31.41 445 GLY B N 1
ATOM 3212 C CA . GLY C 1 185 ? -9.506 31.059 17.877 1.00 30.62 445 GLY B CA 1
ATOM 3213 C C . GLY C 1 185 ? -9.335 30.250 19.150 1.00 30.17 445 GLY B C 1
ATOM 3214 O O . GLY C 1 185 ? -10.330 29.929 19.796 1.00 31.93 445 GLY B O 1
ATOM 3215 N N . ILE C 1 186 ? -8.112 29.896 19.526 1.00 28.48 446 ILE B N 1
ATOM 3216 C CA . ILE C 1 186 ? -7.944 29.132 20.759 1.00 26.23 446 ILE B CA 1
ATOM 3217 C C . ILE C 1 186 ? -8.369 30.019 21.925 1.00 25.95 446 ILE B C 1
ATOM 3218 O O . ILE C 1 186 ? -8.340 31.248 21.818 1.00 25.26 446 ILE B O 1
ATOM 3223 N N . SER C 1 187 ? -8.784 29.401 23.027 1.00 25.72 447 SER B N 1
ATOM 3224 C CA . SER C 1 187 ? -9.241 30.157 24.193 1.00 25.09 447 SER B CA 1
ATOM 3225 C C . SER C 1 187 ? -8.237 31.217 24.585 1.00 24.88 447 SER B C 1
ATOM 3226 O O . SER C 1 187 ? -7.059 31.119 24.255 1.00 26.20 447 SER B O 1
ATOM 3229 N N . SER C 1 188 ? -8.708 32.230 25.298 1.00 24.64 448 SER B N 1
ATOM 3230 C CA . SER C 1 188 ? -7.844 33.310 25.749 1.00 24.62 448 SER B CA 1
ATOM 3231 C C . SER C 1 188 ? -6.697 32.779 26.618 1.00 25.02 448 SER B C 1
ATOM 3232 O O . SER C 1 188 ? -5.574 33.280 26.554 1.00 24.71 448 SER B O 1
ATOM 3235 N N . GLN C 1 189 ? -6.984 31.764 27.428 1.00 25.38 449 GLN B N 1
ATOM 3236 C CA . GLN C 1 189 ? -5.970 31.187 28.305 1.00 25.47 449 GLN B CA 1
ATOM 3237 C C . GLN C 1 189 ? -4.889 30.535 27.462 1.00 25.02 449 GLN B C 1
ATOM 3238 O O . GLN C 1 189 ? -3.706 30.674 27.754 1.00 25.37 449 GLN B O 1
ATOM 3244 N N . GLN C 1 190 ? -5.309 29.818 26.422 1.00 24.55 450 GLN B N 1
ATOM 3245 C CA . GLN C 1 190 ? -4.393 29.123 25.527 1.00 23.94 450 GLN B CA 1
ATOM 3246 C C . GLN C 1 190 ? -3.658 30.059 24.595 1.00 23.30 450 GLN B C 1
ATOM 3247 O O . GLN C 1 190 ? -2.668 29.675 23.977 1.00 24.01 450 GLN B O 1
ATOM 3253 N N . GLN C 1 191 ? -4.156 31.280 24.463 1.00 21.51 451 GLN B N 1
ATOM 3254 C CA . GLN C 1 191 ? -3.497 32.249 23.618 1.00 20.05 451 GLN B CA 1
ATOM 3255 C C . GLN C 1 191 ? -2.259 32.689 24.384 1.00 19.90 451 GLN B C 1
ATOM 3256 O O . GLN C 1 191 ? -1.182 32.866 23.808 1.00 19.71 451 GLN B O 1
ATOM 3262 N N . SER C 1 192 ? -2.420 32.851 25.694 1.00 18.84 452 SER B N 1
ATOM 3263 C CA . SER C 1 192 ? -1.319 33.266 26.553 1.00 18.18 452 SER B CA 1
ATOM 3264 C C . SER C 1 192 ? -0.279 32.176 26.625 1.00 18.21 452 SER B C 1
ATOM 3265 O O . SER C 1 192 ? 0.917 32.441 26.576 1.00 18.65 452 SER B O 1
ATOM 3268 N N . MET C 1 193 ? -0.738 30.940 26.755 1.00 18.72 453 MET B N 1
ATOM 3269 C CA . MET C 1 193 ? 0.171 29.807 26.841 1.00 19.34 453 MET B CA 1
ATOM 3270 C C . MET C 1 193 ? 0.980 29.645 25.558 1.00 18.08 453 MET B C 1
ATOM 3271 O O . MET C 1 193 ? 2.167 29.340 25.603 1.00 18.44 453 MET B O 1
ATOM 3276 N N . ARG C 1 194 ? 0.342 29.844 24.410 1.00 17.90 454 ARG B N 1
ATOM 3277 C CA . ARG C 1 194 ? 1.046 29.706 23.137 1.00 18.00 454 ARG B CA 1
ATOM 3278 C C . ARG C 1 194 ? 2.050 30.845 22.954 1.00 17.14 454 ARG B C 1
ATOM 3279 O O . ARG C 1 194 ? 3.133 30.652 22.410 1.00 16.89 454 ARG B O 1
ATOM 3287 N N . LEU C 1 195 ? 1.675 32.034 23.409 1.00 15.63 455 LEU B N 1
ATOM 3288 C CA . LEU C 1 195 ? 2.547 33.189 23.310 1.00 14.14 455 LEU B CA 1
ATOM 3289 C C . LEU C 1 195 ? 3.798 32.901 24.119 1.00 14.22 455 LEU B C 1
ATOM 3290 O O . LEU C 1 195 ? 4.920 33.188 23.687 1.00 14.74 455 LEU B O 1
ATOM 3295 N N . ALA C 1 196 ? 3.595 32.316 25.296 1.00 14.22 456 ALA B N 1
ATOM 3296 C CA . ALA C 1 196 ? 4.694 31.987 26.188 1.00 13.98 456 ALA B CA 1
ATOM 3297 C C . ALA C 1 196 ? 5.564 30.907 25.583 1.00 15.21 456 ALA B C 1
ATOM 3298 O O . ALA C 1 196 ? 6.789 31.035 25.540 1.00 15.67 456 ALA B O 1
ATOM 3300 N N . ASN C 1 197 ? 4.931 29.843 25.103 1.00 15.88 457 ASN B N 1
ATOM 3301 C CA . ASN C 1 197 ? 5.676 28.732 24.520 1.00 16.80 457 ASN B CA 1
ATOM 3302 C C . ASN C 1 197 ? 6.506 29.100 23.309 1.00 16.57 457 ASN B C 1
ATOM 3303 O O . ASN C 1 197 ? 7.588 28.546 23.104 1.00 16.15 457 ASN B O 1
ATOM 3308 N N . LEU C 1 198 ? 6.000 30.032 22.509 1.00 15.65 458 LEU B N 1
ATOM 3309 C CA . LEU C 1 198 ? 6.713 30.466 21.329 1.00 15.31 458 LEU B CA 1
ATOM 3310 C C . LEU C 1 198 ? 7.911 31.312 21.726 1.00 15.69 458 LEU B C 1
ATOM 3311 O O . LEU C 1 198 ? 9.017 31.075 21.254 1.00 15.03 458 LEU B O 1
ATOM 3316 N N . LEU C 1 199 ? 7.698 32.280 22.614 1.00 17.96 459 LEU B N 1
ATOM 3317 C CA . LEU C 1 199 ? 8.782 33.175 23.038 1.00 19.79 459 LEU B CA 1
ATOM 3318 C C . LEU C 1 199 ? 9.883 32.538 23.877 1.00 20.70 459 LEU B C 1
ATOM 3319 O O . LEU C 1 199 ? 11.018 33.009 23.856 1.00 21.22 459 LEU B O 1
ATOM 3324 N N . MET C 1 200 ? 9.563 31.483 24.617 1.00 21.55 460 MET B N 1
ATOM 3325 C CA . MET C 1 200 ? 10.582 30.832 25.424 1.00 23.69 460 MET B CA 1
ATOM 3326 C C . MET C 1 200 ? 11.689 30.322 24.519 1.00 23.15 460 MET B C 1
ATOM 3327 O O . MET C 1 200 ? 12.856 30.297 24.906 1.00 24.49 460 MET B O 1
ATOM 3332 N N . LEU C 1 201 ? 11.323 29.942 23.301 1.00 21.75 461 LEU B N 1
ATOM 3333 C CA . LEU C 1 201 ? 12.291 29.427 22.346 1.00 21.56 461 LEU B CA 1
ATOM 3334 C C . LEU C 1 201 ? 13.311 30.463 21.862 1.00 21.66 461 LEU B C 1
ATOM 3335 O O . LEU C 1 201 ? 14.341 30.098 21.290 1.00 22.30 461 LEU B O 1
ATOM 3340 N N . LEU C 1 202 ? 13.042 31.744 22.082 1.00 21.24 462 LEU B N 1
ATOM 3341 C CA . LEU C 1 202 ? 13.989 32.773 21.657 1.00 22.55 462 LEU B CA 1
ATOM 3342 C C . LEU C 1 202 ? 15.364 32.556 22.303 1.00 22.92 462 LEU B C 1
ATOM 3343 O O . LEU C 1 202 ? 16.390 32.762 21.649 1.00 22.80 462 LEU B O 1
ATOM 3348 N N . SER C 1 203 ? 15.377 32.140 23.573 1.00 23.37 463 SER B N 1
ATOM 3349 C CA . SER C 1 203 ? 16.620 31.875 24.311 1.00 24.46 463 SER B CA 1
ATOM 3350 C C . SER C 1 203 ? 17.450 30.820 23.604 1.00 24.61 463 SER B C 1
ATOM 3351 O O . SER C 1 203 ? 18.662 30.966 23.449 1.00 24.81 463 SER B O 1
ATOM 3354 N N . HIS C 1 204 ? 16.786 29.739 23.205 1.00 24.52 464 HIS B N 1
ATOM 3355 C CA . HIS C 1 204 ? 17.455 28.646 22.530 1.00 24.69 464 HIS B CA 1
ATOM 3356 C C . HIS C 1 204 ? 18.128 29.163 21.274 1.00 24.85 464 HIS B C 1
ATOM 3357 O O . HIS C 1 204 ? 19.283 28.839 21.009 1.00 25.30 464 HIS B O 1
ATOM 3364 N N . VAL C 1 205 ? 17.406 29.982 20.513 1.00 25.13 465 VAL B N 1
ATOM 3365 C CA . VAL C 1 205 ? 17.944 30.562 19.286 1.00 25.50 465 VAL B CA 1
ATOM 3366 C C . VAL C 1 205 ? 19.168 31.424 19.606 1.00 25.68 465 VAL B C 1
ATOM 3367 O O . VAL C 1 205 ? 20.160 31.381 18.891 1.00 26.24 465 VAL B O 1
ATOM 3371 N N . ARG C 1 206 ? 19.098 32.200 20.684 1.00 26.10 466 ARG B N 1
ATOM 3372 C CA . ARG C 1 206 ? 20.208 33.060 21.079 1.00 26.47 466 ARG B CA 1
ATOM 3373 C C . ARG C 1 206 ? 21.414 32.229 21.501 1.00 26.35 466 ARG B C 1
ATOM 3374 O O . ARG C 1 206 ? 22.563 32.611 21.257 1.00 26.97 466 ARG B O 1
ATOM 3382 N N . HIS C 1 207 ? 21.157 31.096 22.141 1.00 25.50 467 HIS B N 1
ATOM 3383 C CA . HIS C 1 207 ? 22.237 30.224 22.588 1.00 24.73 467 HIS B CA 1
ATOM 3384 C C . HIS C 1 207 ? 22.928 29.604 21.375 1.00 23.75 467 HIS B C 1
ATOM 3385 O O . HIS C 1 207 ? 24.152 29.607 21.277 1.00 23.64 467 HIS B O 1
ATOM 3392 N N . ALA C 1 208 ? 22.135 29.069 20.454 1.00 22.68 468 ALA B N 1
ATOM 3393 C CA . ALA C 1 208 ? 22.685 28.473 19.251 1.00 22.32 468 ALA B CA 1
ATOM 3394 C C . ALA C 1 208 ? 23.505 29.542 18.521 1.00 22.68 468 ALA B C 1
ATOM 3395 O O . ALA C 1 208 ? 24.608 29.276 18.043 1.00 23.01 468 ALA B O 1
ATOM 3397 N N . SER C 1 209 ? 22.970 30.756 18.444 1.00 22.50 469 SER B N 1
ATOM 3398 C CA . SER C 1 209 ? 23.683 31.832 17.773 1.00 23.72 469 SER B CA 1
ATOM 3399 C C . SER C 1 209 ? 25.063 31.986 18.410 1.00 25.12 469 SER B C 1
ATOM 3400 O O . SER C 1 209 ? 26.073 32.093 17.709 1.00 25.75 469 SER B O 1
ATOM 3403 N N . ASN C 1 210 ? 25.100 31.993 19.740 1.00 25.86 470 ASN B N 1
ATOM 3404 C CA . ASN C 1 210 ? 26.351 32.132 20.470 1.00 27.29 470 ASN B CA 1
ATOM 3405 C C . ASN C 1 210 ? 27.348 31.020 20.137 1.00 28.27 470 ASN B C 1
ATOM 3406 O O . ASN C 1 210 ? 28.508 31.303 19.830 1.00 27.49 470 ASN B O 1
ATOM 3411 N N . LYS C 1 211 ? 26.900 29.764 20.199 1.00 28.77 471 LYS B N 1
ATOM 3412 C CA . LYS C 1 211 ? 27.775 28.638 19.895 1.00 29.48 471 LYS B CA 1
ATOM 3413 C C . LYS C 1 211 ? 28.188 28.687 18.436 1.00 29.20 471 LYS B C 1
ATOM 3414 O O . LYS C 1 211 ? 29.338 28.412 18.104 1.00 29.59 471 LYS B O 1
ATOM 3420 N N . GLY C 1 212 ? 27.243 29.050 17.573 1.00 28.56 472 GLY B N 1
ATOM 3421 C CA . GLY C 1 212 ? 27.519 29.135 16.153 1.00 27.53 472 GLY B CA 1
ATOM 3422 C C . GLY C 1 212 ? 28.523 30.210 15.781 1.00 27.27 472 GLY B C 1
ATOM 3423 O O . GLY C 1 212 ? 29.376 29.991 14.930 1.00 26.97 472 GLY B O 1
ATOM 3424 N N . MET C 1 213 ? 28.433 31.380 16.397 1.00 27.72 473 MET B N 1
ATOM 3425 C CA . MET C 1 213 ? 29.378 32.436 16.073 1.00 28.84 473 MET B CA 1
ATOM 3426 C C . MET C 1 213 ? 30.761 32.162 16.639 1.00 29.80 473 MET B C 1
ATOM 3427 O O . MET C 1 213 ? 31.769 32.476 16.009 1.00 29.98 473 MET B O 1
ATOM 3432 N N . GLU C 1 214 ? 30.812 31.580 17.829 1.00 30.55 474 GLU B N 1
ATOM 3433 C CA . GLU C 1 214 ? 32.083 31.249 18.443 1.00 31.91 474 GLU B CA 1
ATOM 3434 C C . GLU C 1 214 ? 32.763 30.216 17.530 1.00 31.60 474 GLU B C 1
ATOM 3435 O O . GLU C 1 214 ? 33.951 30.321 17.224 1.00 31.14 474 GLU B O 1
ATOM 3441 N N . HIS C 1 215 ? 31.993 29.230 17.080 1.00 31.41 475 HIS B N 1
ATOM 3442 C CA . HIS C 1 215 ? 32.507 28.189 16.190 1.00 31.82 475 HIS B CA 1
ATOM 3443 C C . HIS C 1 215 ? 33.047 28.813 14.899 1.00 31.91 475 HIS B C 1
ATOM 3444 O O . HIS C 1 215 ? 34.181 28.556 14.490 1.00 31.88 475 HIS B O 1
ATOM 3451 N N . LEU C 1 216 ? 32.225 29.640 14.265 1.00 32.17 476 LEU B N 1
ATOM 3452 C CA . LEU C 1 216 ? 32.604 30.310 13.029 1.00 32.75 476 LEU B CA 1
ATOM 3453 C C . LEU C 1 216 ? 33.909 31.106 13.168 1.00 33.52 476 LEU B C 1
ATOM 3454 O O . LEU C 1 216 ? 34.801 30.999 12.321 1.00 32.21 476 LEU B O 1
ATOM 3459 N N . LEU C 1 217 ? 34.015 31.910 14.225 1.00 34.97 477 LEU B N 1
ATOM 3460 C CA . LEU C 1 217 ? 35.222 32.696 14.449 1.00 35.91 477 LEU B CA 1
ATOM 3461 C C . LEU C 1 217 ? 36.415 31.761 14.555 1.00 37.19 477 LEU B C 1
ATOM 3462 O O . LEU C 1 217 ? 37.507 32.070 14.081 1.00 36.79 477 LEU B O 1
ATOM 3467 N N . ASN C 1 218 ? 36.161 30.607 15.165 1.00 39.06 478 ASN B N 1
ATOM 3468 C CA . ASN C 1 218 ? 37.203 29.603 15.339 1.00 41.24 478 ASN B CA 1
ATOM 3469 C C . ASN C 1 218 ? 37.705 29.080 13.992 1.00 41.57 478 ASN B C 1
ATOM 3470 O O . ASN C 1 218 ? 38.899 28.945 13.755 1.00 41.38 478 ASN B O 1
ATOM 3475 N N . MET C 1 219 ? 36.682 28.783 13.142 1.00 41.74 479 MET B N 1
ATOM 3476 C CA . MET C 1 219 ? 36.966 28.229 11.824 1.00 42.30 479 MET B CA 1
ATOM 3477 C C . MET C 1 219 ? 37.728 29.256 10.985 1.00 42.65 479 MET B C 1
ATOM 3478 O O . MET C 1 219 ? 38.465 28.895 10.070 1.00 42.75 479 MET B O 1
ATOM 3483 N N . LYS C 1 220 ? 37.549 30.535 11.297 1.00 43.37 480 LYS B N 1
ATOM 3484 C CA . LYS C 1 220 ? 38.253 31.583 10.571 1.00 45.19 480 LYS B CA 1
ATOM 3485 C C . LYS C 1 220 ? 39.722 31.611 10.993 1.00 46.21 480 LYS B C 1
ATOM 3486 O O . LYS C 1 220 ? 40.614 31.781 10.161 1.00 46.54 480 LYS B O 1
ATOM 3492 N N . CYS C 1 221 ? 39.963 31.453 12.291 1.00 47.39 481 CYS B N 1
ATOM 3493 C CA . CYS C 1 221 ? 41.321 31.452 12.827 1.00 48.60 481 CYS B CA 1
ATOM 3494 C C . CYS C 1 221 ? 42.097 30.228 12.332 1.00 50.12 481 CYS B C 1
ATOM 3495 O O . CYS C 1 221 ? 43.319 30.273 12.187 1.00 50.40 481 CYS B O 1
ATOM 3498 N N . LYS C 1 222 ? 41.375 29.142 12.065 1.00 51.51 482 LYS B N 1
ATOM 3499 C CA . LYS C 1 222 ? 41.969 27.901 11.572 1.00 53.08 482 LYS B CA 1
ATOM 3500 C C . LYS C 1 222 ? 42.377 27.998 10.095 1.00 54.24 482 LYS B C 1
ATOM 3501 O O . LYS C 1 222 ? 43.233 27.242 9.632 1.00 54.34 482 LYS B O 1
ATOM 3507 N N . ASN C 1 223 ? 41.749 28.921 9.367 1.00 55.50 483 ASN B N 1
ATOM 3508 C CA . ASN C 1 223 ? 41.997 29.133 7.938 1.00 56.79 483 ASN B CA 1
ATOM 3509 C C . ASN C 1 223 ? 41.154 28.164 7.114 1.00 57.17 483 ASN B C 1
ATOM 3510 O O . ASN C 1 223 ? 41.182 28.185 5.878 1.00 57.17 483 ASN B O 1
ATOM 3515 N N . VAL C 1 224 ? 40.394 27.330 7.821 1.00 57.43 484 VAL B N 1
ATOM 3516 C CA . VAL C 1 224 ? 39.525 26.318 7.218 1.00 57.05 484 VAL B CA 1
ATOM 3517 C C . VAL C 1 224 ? 38.584 26.848 6.132 1.00 56.87 484 VAL B C 1
ATOM 3518 O O . VAL C 1 224 ? 37.985 26.065 5.390 1.00 56.25 484 VAL B O 1
ATOM 3522 N N . VAL C 1 225 ? 38.457 28.169 6.037 1.00 56.66 485 VAL B N 1
ATOM 3523 C CA . VAL C 1 225 ? 37.587 28.769 5.033 1.00 57.01 485 VAL B CA 1
ATOM 3524 C C . VAL C 1 225 ? 37.668 30.296 5.062 1.00 57.23 485 VAL B C 1
ATOM 3525 O O . VAL C 1 225 ? 37.576 30.911 6.123 1.00 57.54 485 VAL B O 1
ATOM 3529 N N . PRO C 1 226 ? 37.833 30.929 3.891 1.00 57.75 486 PRO B N 1
ATOM 3530 C CA . PRO C 1 226 ? 37.927 32.391 3.801 1.00 57.83 486 PRO B CA 1
ATOM 3531 C C . PRO C 1 226 ? 36.642 33.100 4.224 1.00 57.98 486 PRO B C 1
ATOM 3532 O O . PRO C 1 226 ? 35.576 32.869 3.650 1.00 58.85 486 PRO B O 1
ATOM 3536 N N . VAL C 1 227 ? 36.750 33.966 5.227 1.00 57.53 487 VAL B N 1
ATOM 3537 C CA . VAL C 1 227 ? 35.602 34.716 5.730 1.00 57.14 487 VAL B CA 1
ATOM 3538 C C . VAL C 1 227 ? 35.443 36.060 5.014 1.00 56.75 487 VAL B C 1
ATOM 3539 O O . VAL C 1 227 ? 36.169 37.018 5.289 1.00 56.91 487 VAL B O 1
ATOM 3543 N N . TYR C 1 228 ? 34.480 36.112 4.095 1.00 56.17 488 TYR B N 1
ATOM 3544 C CA . TYR C 1 228 ? 34.200 37.306 3.297 1.00 54.86 488 TYR B CA 1
ATOM 3545 C C . TYR C 1 228 ? 34.131 38.611 4.091 1.00 52.44 488 TYR B C 1
ATOM 3546 O O . TYR C 1 228 ? 33.985 38.612 5.315 1.00 52.27 488 TYR B O 1
ATOM 3555 N N . ASP C 1 229 ? 34.227 39.723 3.369 1.00 49.37 489 ASP B N 1
ATOM 3556 C CA . ASP C 1 229 ? 34.205 41.054 3.958 1.00 45.49 489 ASP B CA 1
ATOM 3557 C C . ASP C 1 229 ? 32.988 41.364 4.834 1.00 41.96 489 ASP B C 1
ATOM 3558 O O . ASP C 1 229 ? 33.147 41.714 6.006 1.00 40.45 489 ASP B O 1
ATOM 3563 N N . LEU C 1 230 ? 31.780 41.247 4.287 1.00 37.85 490 LEU B N 1
ATOM 3564 C CA . LEU C 1 230 ? 30.586 41.519 5.086 1.00 34.48 490 LEU B CA 1
ATOM 3565 C C . LEU C 1 230 ? 30.457 40.490 6.208 1.00 32.92 490 LEU B C 1
ATOM 3566 O O . LEU C 1 230 ? 30.206 40.844 7.361 1.00 32.04 490 LEU B O 1
ATOM 3571 N N . LEU C 1 231 ? 30.634 39.217 5.869 1.00 31.45 491 LEU B N 1
ATOM 3572 C CA . LEU C 1 231 ? 30.543 38.154 6.856 1.00 29.97 491 LEU B CA 1
ATOM 3573 C C . LEU C 1 231 ? 31.537 38.367 8.000 1.00 29.72 491 LEU B C 1
ATOM 3574 O O . LEU C 1 231 ? 31.241 38.047 9.152 1.00 30.53 491 LEU B O 1
ATOM 3579 N N . LEU C 1 232 ? 32.709 38.913 7.688 1.00 29.08 492 LEU B N 1
ATOM 3580 C CA . LEU C 1 232 ? 33.717 39.164 8.717 1.00 29.26 492 LEU B CA 1
ATOM 3581 C C . LEU C 1 232 ? 33.335 40.334 9.621 1.00 29.07 492 LEU B C 1
ATOM 3582 O O . LEU C 1 232 ? 33.509 40.257 10.835 1.00 28.64 492 LEU B O 1
ATOM 3587 N N . GLU C 1 233 ? 32.825 41.415 9.034 1.00 29.72 493 GLU B N 1
ATOM 3588 C CA . GLU C 1 233 ? 32.408 42.581 9.812 1.00 31.45 493 GLU B CA 1
ATOM 3589 C C . GLU C 1 233 ? 31.404 42.144 10.864 1.00 31.89 493 GLU B C 1
ATOM 3590 O O . GLU C 1 233 ? 31.551 42.450 12.046 1.00 31.91 493 GLU B O 1
ATOM 3596 N N . MET C 1 234 ? 30.380 41.421 10.419 1.00 32.48 494 MET B N 1
ATOM 3597 C CA . MET C 1 234 ? 29.334 40.932 11.309 1.00 32.75 494 MET B CA 1
ATOM 3598 C C . MET C 1 234 ? 29.898 40.009 12.385 1.00 33.29 494 MET B C 1
ATOM 3599 O O . MET C 1 234 ? 29.529 40.104 13.557 1.00 33.26 494 MET B O 1
ATOM 3604 N N . LEU C 1 235 ? 30.790 39.112 11.980 1.00 33.38 495 LEU B N 1
ATOM 3605 C CA . LEU C 1 235 ? 31.393 38.177 12.914 1.00 34.44 495 LEU B CA 1
ATOM 3606 C C . LEU C 1 235 ? 32.104 38.916 14.043 1.00 34.86 495 LEU B C 1
ATOM 3607 O O . LEU C 1 235 ? 32.044 38.503 15.198 1.00 34.64 495 LEU B O 1
ATOM 3612 N N . ASN C 1 236 ? 32.774 40.013 13.703 1.00 35.97 496 ASN B N 1
ATOM 3613 C CA . ASN C 1 236 ? 33.509 40.805 14.687 1.00 36.88 496 ASN B CA 1
ATOM 3614 C C . ASN C 1 236 ? 32.673 41.814 15.472 1.00 36.93 496 ASN B C 1
ATOM 3615 O O . ASN C 1 236 ? 32.908 42.020 16.661 1.00 36.90 496 ASN B O 1
ATOM 3620 N N . ALA C 1 237 ? 31.713 42.446 14.800 1.00 37.09 497 ALA B N 1
ATOM 3621 C CA . ALA C 1 237 ? 30.829 43.442 15.417 1.00 37.35 497 ALA B CA 1
ATOM 3622 C C . ALA C 1 237 ? 31.588 44.600 16.067 1.00 37.64 497 ALA B C 1
ATOM 3623 O O . ALA C 1 237 ? 31.358 44.855 17.268 1.00 37.51 497 ALA B O 1
ATOM 3625 N N . LYS D 2 5 ? 31.262 48.462 5.207 1.00 29.75 605 LYS D N 1
ATOM 3626 C CA . LYS D 2 5 ? 30.408 47.614 4.314 1.00 29.51 605 LYS D CA 1
ATOM 3627 C C . LYS D 2 5 ? 28.993 47.389 4.864 1.00 28.28 605 LYS D C 1
ATOM 3628 O O . LYS D 2 5 ? 28.027 47.377 4.105 1.00 28.26 605 LYS D O 1
ATOM 3634 N N . LEU D 2 6 ? 28.870 47.194 6.174 1.00 26.94 606 LEU D N 1
ATOM 3635 C CA . LEU D 2 6 ? 27.559 47.024 6.785 1.00 25.98 606 LEU D CA 1
ATOM 3636 C C . LEU D 2 6 ? 26.884 48.392 6.748 1.00 26.52 606 LEU D C 1
ATOM 3637 O O . LEU D 2 6 ? 25.713 48.515 6.380 1.00 26.91 606 LEU D O 1
ATOM 3642 N N . VAL D 2 7 ? 27.641 49.421 7.120 1.00 26.75 607 VAL D N 1
ATOM 3643 C CA . VAL D 2 7 ? 27.141 50.791 7.117 1.00 27.35 607 VAL D CA 1
ATOM 3644 C C . VAL D 2 7 ? 26.813 51.231 5.688 1.00 28.01 607 VAL D C 1
ATOM 3645 O O . VAL D 2 7 ? 25.899 52.021 5.465 1.00 27.51 607 VAL D O 1
ATOM 3649 N N . GLN D 2 8 ? 27.561 50.715 4.721 1.00 29.46 608 GLN D N 1
ATOM 3650 C CA . GLN D 2 8 ? 27.317 51.068 3.331 1.00 31.66 608 GLN D CA 1
ATOM 3651 C C . GLN D 2 8 ? 25.957 50.547 2.894 1.00 31.29 608 GLN D C 1
ATOM 3652 O O . GLN D 2 8 ? 25.140 51.310 2.382 1.00 31.83 608 GLN D O 1
ATOM 3658 N N . LEU D 2 9 ? 25.707 49.257 3.102 1.00 29.92 609 LEU D N 1
ATOM 3659 C CA . LEU D 2 9 ? 24.431 48.672 2.706 1.00 29.31 609 LEU D CA 1
ATOM 3660 C C . LEU D 2 9 ? 23.236 49.339 3.381 1.00 29.83 609 LEU D C 1
ATOM 3661 O O . LEU D 2 9 ? 22.197 49.544 2.754 1.00 30.81 609 LEU D O 1
ATOM 3666 N N . LEU D 2 10 ? 23.378 49.685 4.655 1.00 29.10 610 LEU D N 1
ATOM 3667 C CA . LEU D 2 10 ? 22.287 50.322 5.374 1.00 28.88 610 LEU D CA 1
ATOM 3668 C C . LEU D 2 10 ? 21.971 51.721 4.868 1.00 29.64 610 LEU D C 1
ATOM 3669 O O . LEU D 2 10 ? 20.803 52.096 4.780 1.00 29.57 610 LEU D O 1
ATOM 3674 N N . THR D 2 11 ? 23.004 52.493 4.538 1.00 31.24 611 THR D N 1
ATOM 3675 C CA . THR D 2 11 ? 22.807 53.873 4.080 1.00 33.05 611 THR D CA 1
ATOM 3676 C C . THR D 2 11 ? 22.978 54.126 2.584 1.00 34.92 611 THR D C 1
ATOM 3677 O O . THR D 2 11 ? 22.260 54.938 2.014 1.00 35.04 611 THR D O 1
ATOM 3681 N N . THR D 2 12 ? 23.934 53.445 1.959 1.00 37.71 612 THR D N 1
ATOM 3682 C CA . THR D 2 12 ? 24.207 53.618 0.532 1.00 40.35 612 THR D CA 1
ATOM 3683 C C . THR D 2 12 ? 23.154 53.004 -0.382 1.00 41.76 612 THR D C 1
ATOM 3684 O O . THR D 2 12 ? 22.921 53.513 -1.478 1.00 42.51 612 THR D O 1
ATOM 3688 N N . THR D 2 13 ? 22.530 51.913 0.055 1.00 43.00 613 THR D N 1
ATOM 3689 C CA . THR D 2 13 ? 21.501 51.253 -0.751 1.00 44.40 613 THR D CA 1
ATOM 3690 C C . THR D 2 13 ? 20.183 51.165 0.010 1.00 45.15 613 THR D C 1
ATOM 3691 O O . THR D 2 13 ? 19.141 50.931 -0.646 1.00 45.44 613 THR D O 1
#

Nearest PDB structures (foldseek):
  1u3r-assembly1_B  TM=1.003E+00  e=1.061E-31  Homo sapiens
  7xwq-assembly1_B  TM=9.909E-01  e=2.400E-29  Homo sapiens
  2yjd-assembly1_B  TM=9.903E-01  e=2.520E-29  Homo sapiens
  2yly-assembly1_A  TM=9.929E-01  e=6.071E-29  Homo sapiens
  2fsz-assembly1_B  TM=9.263E-01  e=7.281E-27  Homo sapiens

GO terms:
  GO:0005515 protein binding (F, IPI)
  GO:0030284 nuclear estrogen receptor activity (F, IDA)
  GO:0045944 positive regulation of transcription by RNA polymerase II (P, IDA)
  GO:0034056 estrogen response element binding (F, IDA)
  GO:0030520 estrogen receptor signaling pathway (P, IDA)
  GO:0071392 cellular response to estradiol stimulus (P, IDA)
  GO:0004879 nuclear receptor activity (F, IDA)
  GO:0005634 nucleus (C, IDA)
  GO:0005739 mitochondrion (C, IDA)
  GO:0045893 positive regulation of DNA-templated transcription (P, IDA)
  GO:0030284 nuclear estrogen receptor activity (F, IMP)
  GO:0019899 enzyme binding (F, IPI)
  GO:0003677 DNA binding (F, TAS)
  GO:0003707 nuclear steroid receptor activity (F, TAS)
  GO:0007165 signal transduction (P, TAS)
  GO:0007267 cell-cell signaling (P, TAS)
  GO:0005654 nucleoplasm (C, TAS)
  GO:0005654 nucleoplasm (C, IDA)
  GO:0000978 RNA polymerase II cis-regulatory region sequence-specific DNA binding (F, IDA)
  GO:0000122 negative regulation of transcription by RNA polymerase II (P, IDA)

Solvent-accessible surface area: 20323 Å² total; per-residue (Å²): 154,56,38,80,100,10,2,76,33,2,75,130,1,52,44,84,161,17,83,4,96,35,113,117,54,123,37,82,98,73,27,0,12,63,0,30,7,72,4,16,23,78,30,0,59,52,9,2,48,6,0,43,107,1,46,21,0,75,109,7,50,77,144,24,11,26,76,2,0,58,40,0,1,22,5,8,24,11,0,5,5,2,61,71,0,18,115,70,96,47,74,0,22,24,0,88,37,0,50,1,62,109,95,48,0,117,53,9,159,36,11,48,93,11,4,47,38,6,28,63,9,0,43,56,1,61,119,26,147,7,101,72,91,3,7,5,0,1,8,0,0,6,0,2,9,1,11,8,137,99,99,19,68,158,74,22,59,131,12,14,67,33,0,0,42,0,0,12,48,13,4,43,129,65,63,68,58,82,79,92,48,17,10,39,3,0,9,0,1,3,2,6,3,30,2,8,48,2,5,32,62,7,34,81,24,20,68,76,26,54,89,122,133,88,10,69,36,59,92,12,0,61,51,1,7,85,76,85,5,66,112,61,11,89,75,189,144,53,45,80,92,4,0,90,46,2,73,146,3,48,37,92,110,18,134,16,86,85,33,129,62,116,22,78,73,41,33,0,5,78,10,26,5,92,5,14,28,107,31,0,59,62,6,2,52,8,0,62,114,2,38,17,0,79,114,7,51,53,134,22,14,21,146,6,0,38,40,0,0,24,4,10,24,11,0,8,5,3,50,44,0,15,115,70,96,45,78,3,18,24,1,75,81,0,50,1,60,93,80,37,0,136,41,3,139,39,9,37,90,10,4,29,18,5,24,26,5,1,53,65,2,59,130,26,148,7,100,74,58,5,5,4,0,0,10,0,0,5,0,0,4,15,78,61,68,193,88,22,47,131,18,9,50,35,2,0,44,0,0,26,69,12,3,43,127,71,65,65,64,79,81,89,44,20,11,42,3,0,20,0,1,3,0,5,4,18,2,9,33,2,1,19,68,6,35,74,20,15,58,78,8,65,94,130,126,27,4,76,18,69,118,6,0,50,66,1,20,98,79,92,5,68,94,25,6,86,109,123

Radius of gyration: 22.19 Å; Cα contacts (8 Å, |Δi|>4): 568; chains: 4; bounding box: 54×47×63 Å